Protein AF-A0A640KD74-F1 (afdb_monomer)

Solvent-accessible surface area (backbone atoms only — not comparable to full-atom values): 30042 Å² total; per-residue (Å²): 129,53,76,52,56,53,45,52,57,49,30,54,54,41,64,75,66,55,46,52,54,73,92,36,82,64,61,48,70,68,53,50,52,37,44,51,56,33,52,54,52,42,49,55,47,31,52,47,28,74,73,72,46,59,54,77,82,72,79,64,79,66,71,64,51,65,80,75,53,96,66,85,73,76,69,91,49,65,56,90,65,81,73,87,50,74,32,70,36,95,65,54,62,62,61,83,51,52,63,58,88,42,66,46,62,52,47,45,31,36,20,60,73,41,76,58,34,44,68,63,20,44,53,49,50,52,34,35,44,47,48,32,54,33,63,42,53,62,44,39,86,74,34,61,67,54,55,56,42,49,36,29,57,62,73,62,56,54,49,46,51,44,54,54,47,48,66,63,79,83,73,84,81,72,87,65,79,57,84,39,28,47,46,55,41,18,37,28,70,43,42,46,41,40,31,68,82,67,30,40,25,38,39,33,35,50,23,53,70,45,26,25,55,47,34,72,76,34,43,77,52,85,82,65,71,36,70,64,42,90,52,30,89,78,75,40,64,84,53,52,38,36,66,58,51,48,54,51,31,55,51,53,50,45,42,44,51,28,38,47,62,44,72,75,55,53,61,59,55,42,66,30,57,64,59,80,57,94,64,74,79,85,53,82,63,84,67,53,49,77,51,51,41,30,33,35,40,36,39,40,63,64,56,52,64,65,53,78,73,34,76,76,23,50,62,30,50,51,50,50,48,31,54,57,31,47,59,47,68,64,35,46,74,25,68,58,35,34,41,36,31,54,36,73,78,47,36,66,60,50,45,66,68,50,49,86,72,48,56,77,69,59,51,72,32,34,37,42,40,39,56,85,49,78,47,45,49,68,60,63,68,71,50,79,87,68,77,86,87,81,84,89,76,78,95,75,81,92,74,100,66,91,67,70,80,62,95,48,73,68,44,53,53,36,26,50,40,37,32,57,63,45,50,79,50,29,42,50,66,43,31,51,37,94,38,68,28,60,19,64,69,38,73,40,74,79,61,72,70,99,65,72,62,66,78,55,70,72,38,87,46,37,65,63,28,48,67,61,51,50,46,81,36,70,62,57,76,74,48,68,72,53,45,74,73,51,53,61,85,64,50,49,87,50,71,68,36,38,55,51,47,51,62,73,33,52,67,74,65,41,48,75,78,78,78,79,75,76,75,74,87,126

Organism: Leishmania tarentolae (NCBI:txid5689)

Radius of gyration: 24.47 Å; Cα contacts (8 Å, |Δi|>4): 679; chains: 1; bounding box: 68×81×71 Å

Secondary structure (DSSP, 8-state):
--HHHHHHHHHHHHHHH---BTTBSS--HHHHHHHHHHHHHHHHHHHHHHHH-PPPP---TTTTGGGT-------SSSS----SSGGGSS--SS-S-TT-S-HHHHHHHHHHHTTT-HHHHHHHHHHHHHHHHHHTTTTGGG-HHHHHHHT-S-HHHHHHHHHHHHH--S----------SHHHHHEEEEEEEEBTTS-EEEEEEE-HHHHHHHHHHS---TT---TTSTTHHHHS-TTTTHHHHHHHHHHHHHHHHHHHHHTT-THHHHHHTT---SS-TT-TTSS-S-S--EEEEEE-TT--HHHHH-GGGHHHHHHHHHHHHHHHHSSTT-EEEEEEES-HHHHHHHHHHHGGGS-HHHHHTEEEE-SS-EEEHHHHHH-TT---------------------SSHHHHHHHHHHHHHHHTTB-GGGSBGGGT-SB--EEPPSSSSSS--HHHHTSTTHHHHHHHHPPEEPPPSS-HHHHHHH--TT----HHHHHHHHHHHBTTTBPPPP--------

Foldseek 3Di:
DDLQVVQVVVLVVCLVPPQAAQPRNGQDPLNSVLLVLLVVVLVVLQVCCVPVNADADDFDPCLVVVVPDPDPPDDLALAPDQCPRLSNARGSPPQQDQLALGSSNQLSLLCVVVVSPSVSSSRLSSVLSQVCQQLVLLFLLVPVVLVQQQQDDPLVVLVVLLVVLLPDDDDPDDQDDFPGRLCCQAKNWFQQFAKLLRQTEIEIEGALVSLLVLCVVAPADHRLRGPSPPCNVPPPDPRHCSSLSNLSNRVSVSSQVLCLCPVPQVVLLCQLQVSPDPPDVPDSCSSPNVRQEYEYEYEHLNPDLCCVVDPSSPSSVSVVLNSVSCCDSSRRSRYQAYEYENCPPVVVVVCVVCVVSADPVHLQRYWYDFLVDTDRSVRVVVPVPDDDPDDDDDDDDDDPDPDLQDPDPVLVSSLVSRLVVRVVIHPLLSDECSSVGNQDKDWRDNRPDPDDDPVLVPDPCNVVSCVSNTDIDTDHLQDSVLCVVQPDRSHHDDPRSSVSSCVVCECSSRNDPDPPPPPDDD

Sequence (522 aa):
MSPLDACLEQYEKDLASQTHCCVLEHITEDNKAANRKVLEKLLCYQRDIDTKGTLPFESDPTDDQKKSKNNSAVPAYPENLTIRDPRQLKQVLPIPDIHKVSDCDLIYRFLIARRMDVNLATNDILHYIGFREKYNLDAILWDREVETLFNGLDGEELTQQVMEEMKKRSTPAAKVKITRPLLQAGWAAWNCGVDKCGHVVLYQRPNPRELAMLEKRWPYVEGQYDCRNPDFHSVTPPYSNLLPRVYLRELEKGRRISRLLNYNQQYIIRKGIHVETAANPTLTSTFMDNGGGVTCLVDVGSIKLSHLTSSKCKKALKLFRVLSLTGQSFYPENMNRMIIINGGFVFNMFFKLVRPWLDPQTQKKIILLSATNKATLQELSSDSSHLPRNHATSLSEESDDDKMPSSGEDSEKANYALLHALTEYIHEDFIPSWYGGRLPVVDSPLFYGDQPPKRLAEHTGYAAACERLRGRVVPQLLPDAFLLANAQERQGVCREEWDAFCAMAKGKLFREPASIQRSSPS

Structure (mmCIF, N/CA/C/O backbone):
data_AF-A0A640KD74-F1
#
_entry.id   AF-A0A640KD74-F1
#
loop_
_atom_site.group_PDB
_atom_site.id
_atom_site.type_symbol
_atom_site.label_atom_id
_atom_site.label_alt_id
_atom_site.label_comp_id
_atom_site.label_asym_id
_atom_site.label_entity_id
_atom_site.label_seq_id
_atom_site.pdbx_PDB_ins_code
_atom_site.Cartn_x
_atom_site.Cartn_y
_atom_site.Cartn_z
_atom_site.occupancy
_atom_site.B_iso_or_equiv
_atom_site.auth_seq_id
_atom_site.auth_comp_id
_atom_site.auth_asym_id
_atom_site.auth_atom_id
_atom_site.pdbx_PDB_model_num
ATOM 1 N N . MET A 1 1 ? -27.399 -11.581 11.110 1.00 73.06 1 MET A N 1
ATOM 2 C CA . MET A 1 1 ? -26.300 -10.986 11.895 1.00 73.06 1 MET A CA 1
ATOM 3 C C . MET A 1 1 ? -25.850 -9.731 11.166 1.00 73.06 1 MET A C 1
ATOM 5 O O . MET A 1 1 ? -25.726 -9.811 9.946 1.00 73.06 1 MET A O 1
ATOM 9 N N . SER A 1 2 ? -25.720 -8.581 11.835 1.00 89.50 2 SER A N 1
ATOM 10 C CA . SER A 1 2 ? -25.229 -7.366 11.162 1.00 89.50 2 SER A CA 1
ATOM 11 C C . SER A 1 2 ? -23.730 -7.497 10.824 1.00 89.50 2 SER A C 1
ATOM 13 O O . SER A 1 2 ? -23.052 -8.333 11.429 1.00 89.50 2 SER A O 1
ATOM 15 N N . PRO A 1 3 ? -23.178 -6.697 9.889 1.00 87.62 3 PRO A N 1
ATOM 16 C CA . PRO A 1 3 ? -21.736 -6.693 9.619 1.00 87.62 3 PRO A CA 1
ATOM 17 C C . PRO A 1 3 ? -20.885 -6.400 10.863 1.00 87.62 3 PRO A C 1
ATOM 19 O O . PRO A 1 3 ? -19.813 -6.979 11.026 1.00 87.62 3 PRO A O 1
ATOM 22 N N . LEU A 1 4 ? -21.378 -5.537 11.760 1.00 92.25 4 LEU A N 1
ATOM 23 C CA . LEU A 1 4 ? -20.707 -5.218 13.018 1.00 92.25 4 LEU A CA 1
ATOM 24 C C . LEU A 1 4 ? -20.731 -6.407 13.987 1.00 92.25 4 LEU A C 1
ATOM 26 O O . LEU A 1 4 ? -19.693 -6.745 14.547 1.00 92.25 4 LEU A O 1
ATOM 30 N N . ASP A 1 5 ? -21.872 -7.087 14.131 1.00 93.31 5 ASP A N 1
ATOM 31 C CA . ASP A 1 5 ? -21.976 -8.283 14.982 1.00 93.31 5 ASP A CA 1
ATOM 32 C C . ASP A 1 5 ? -21.035 -9.396 14.496 1.00 93.31 5 ASP A C 1
ATOM 34 O O . ASP A 1 5 ? -20.329 -10.007 15.294 1.00 93.31 5 ASP A O 1
ATOM 38 N N . ALA A 1 6 ? -20.976 -9.614 13.176 1.00 91.94 6 ALA A N 1
ATOM 39 C CA . ALA A 1 6 ? -20.074 -10.586 12.560 1.00 91.94 6 ALA A CA 1
ATOM 40 C C . ALA A 1 6 ? -18.602 -10.256 12.845 1.00 91.94 6 ALA A C 1
ATOM 42 O O . ALA A 1 6 ? -17.800 -11.136 13.157 1.00 91.94 6 ALA A O 1
ATOM 43 N N . CYS A 1 7 ? -18.254 -8.970 12.762 1.00 92.06 7 CYS A N 1
ATOM 44 C CA . CYS A 1 7 ? -16.917 -8.483 13.067 1.00 92.06 7 CYS A CA 1
ATOM 45 C C . CYS A 1 7 ? -16.548 -8.696 14.539 1.00 92.06 7 CYS A C 1
ATOM 47 O O . CYS A 1 7 ? -15.423 -9.094 14.830 1.00 92.06 7 CYS A O 1
ATOM 49 N N . LEU A 1 8 ? -17.480 -8.458 15.464 1.00 95.75 8 LEU A N 1
ATOM 50 C CA . LEU A 1 8 ? -17.255 -8.665 16.894 1.00 95.75 8 LEU A CA 1
ATOM 51 C C . LEU A 1 8 ? -17.101 -10.143 17.249 1.00 95.75 8 LEU A C 1
ATOM 53 O O . LEU A 1 8 ? -16.219 -10.495 18.030 1.00 95.75 8 LEU A O 1
ATOM 57 N N . GLU A 1 9 ? -17.900 -11.015 16.636 1.00 93.88 9 GLU A N 1
ATOM 58 C CA . GLU A 1 9 ? -17.752 -12.459 16.812 1.00 93.88 9 GLU A CA 1
ATOM 59 C C . GLU A 1 9 ? -16.377 -12.943 16.320 1.00 93.88 9 GLU A C 1
ATOM 61 O O . GLU A 1 9 ? -15.713 -13.724 17.005 1.00 93.88 9 GLU A O 1
ATOM 66 N N . GLN A 1 10 ? -15.919 -12.458 15.159 1.00 89.00 10 GLN A N 1
ATOM 67 C CA . GLN A 1 10 ? -14.586 -12.779 14.643 1.00 89.00 10 GLN A CA 1
ATOM 68 C C . GLN A 1 10 ? -13.477 -12.216 15.539 1.00 89.00 10 GLN A C 1
ATOM 70 O O . GLN A 1 10 ? -12.513 -12.920 15.832 1.00 89.00 10 GLN A O 1
ATOM 75 N N . TYR A 1 11 ? -13.625 -10.978 16.010 1.00 94.56 11 TYR A N 1
ATOM 76 C CA . TYR A 1 11 ? -12.660 -10.346 16.902 1.00 94.56 11 TYR A CA 1
ATOM 77 C C . TYR A 1 11 ? -12.440 -11.168 18.178 1.00 94.56 11 TYR A C 1
ATOM 79 O O . TYR A 1 11 ? -11.295 -11.389 18.562 1.00 94.56 11 TYR A O 1
ATOM 87 N N . GLU A 1 12 ? -13.503 -11.647 18.832 1.00 94.94 12 GLU A N 1
ATOM 88 C CA . GLU A 1 12 ? -13.363 -12.437 20.066 1.00 94.94 12 GLU A CA 1
ATOM 89 C C . GLU A 1 12 ? -12.674 -13.787 19.809 1.00 94.94 12 GLU A C 1
ATOM 91 O O . GLU A 1 12 ? -11.842 -14.221 20.609 1.00 94.94 12 GLU A O 1
ATOM 96 N N . LYS A 1 13 ? -12.960 -14.430 18.666 1.00 89.38 13 LYS A N 1
ATOM 97 C CA . LYS A 1 13 ? -12.256 -15.651 18.233 1.00 89.38 13 LYS A CA 1
ATOM 98 C C . LYS A 1 13 ? -10.765 -15.389 18.019 1.00 89.38 13 LYS A C 1
ATOM 100 O O . LYS A 1 13 ? -9.930 -16.172 18.481 1.00 89.38 13 LYS A O 1
ATOM 105 N N . ASP A 1 14 ? -10.429 -14.292 17.349 1.00 88.25 14 ASP A N 1
ATOM 106 C CA . ASP A 1 14 ? -9.043 -13.917 17.076 1.00 88.25 14 ASP A CA 1
ATOM 107 C C . ASP A 1 14 ? -8.307 -13.544 18.361 1.00 88.25 14 ASP A C 1
ATOM 109 O O . ASP A 1 14 ? -7.233 -14.074 18.615 1.00 88.25 14 ASP A O 1
ATOM 113 N N . LEU A 1 15 ? -8.896 -12.729 19.237 1.00 90.88 15 LEU A N 1
ATOM 114 C CA . LEU A 1 15 ? -8.275 -12.338 20.506 1.00 90.88 15 LEU A CA 1
ATOM 115 C C . LEU A 1 15 ? -7.968 -13.555 21.402 1.00 90.88 15 LEU A C 1
ATOM 117 O O . LEU A 1 15 ? -6.965 -13.567 22.121 1.00 90.88 15 LEU A O 1
ATOM 121 N N . ALA A 1 16 ? -8.819 -14.585 21.362 1.00 87.88 16 ALA A N 1
ATOM 122 C CA . ALA A 1 16 ? -8.628 -15.818 22.122 1.00 87.88 16 ALA A CA 1
ATOM 123 C C . ALA A 1 16 ? -7.537 -16.734 21.537 1.00 87.88 16 ALA A C 1
ATOM 125 O O . ALA A 1 16 ? -6.842 -17.413 22.295 1.00 87.88 16 ALA A O 1
ATOM 126 N N . SER A 1 17 ? -7.390 -16.771 20.209 1.00 83.56 17 SER A N 1
ATOM 127 C CA . SER A 1 17 ? -6.528 -17.733 19.502 1.00 83.56 17 SER A CA 1
ATOM 128 C C . SER A 1 17 ? -5.205 -17.151 18.994 1.00 83.56 17 SER A C 1
ATOM 130 O O . SER A 1 17 ? -4.239 -17.895 18.801 1.00 83.56 17 SER A O 1
ATOM 132 N N . GLN A 1 18 ? -5.125 -15.835 18.800 1.00 82.75 18 GLN A N 1
ATOM 133 C CA . GLN A 1 18 ? -3.940 -15.150 18.310 1.00 82.75 18 GLN A CA 1
ATOM 134 C C . GLN A 1 18 ? -2.867 -15.138 19.401 1.00 82.75 18 GLN A C 1
ATOM 136 O O . GLN A 1 18 ? -3.004 -14.521 20.456 1.00 82.75 18 GLN A O 1
ATOM 141 N N . THR A 1 19 ? -1.773 -15.847 19.136 1.00 80.38 19 THR A N 1
ATOM 142 C CA . THR A 1 19 ? -0.642 -15.993 20.066 1.00 80.38 19 THR A CA 1
ATOM 143 C C . THR A 1 19 ? 0.564 -15.144 19.670 1.00 80.38 19 THR A C 1
ATOM 145 O O . THR A 1 19 ? 1.439 -14.924 20.503 1.00 80.38 19 THR A O 1
ATOM 148 N N . HIS A 1 20 ? 0.593 -14.656 18.425 1.00 79.62 20 HIS A N 1
ATOM 149 C CA . HIS A 1 20 ? 1.689 -13.894 17.827 1.00 79.62 20 HIS A CA 1
ATOM 150 C C . HIS A 1 20 ? 1.128 -12.744 16.967 1.00 79.62 20 HIS A C 1
ATOM 152 O O . HIS A 1 20 ? 0.016 -12.836 16.435 1.00 79.62 20 HIS A O 1
ATOM 158 N N . CYS A 1 21 ? 1.883 -11.654 16.826 1.00 78.25 21 CYS A N 1
ATOM 159 C CA . CYS A 1 21 ? 1.568 -10.563 15.896 1.00 78.25 21 CYS A CA 1
ATOM 160 C C . CYS A 1 21 ? 2.832 -9.771 15.548 1.00 78.25 21 CYS A C 1
ATOM 162 O O . CYS A 1 21 ? 3.396 -9.104 16.417 1.00 78.25 21 CYS A O 1
ATOM 164 N N . CYS A 1 22 ? 3.235 -9.767 14.276 1.00 74.31 22 CYS A N 1
ATOM 165 C CA . CYS A 1 22 ? 4.441 -9.075 13.811 1.00 74.31 22 CYS A CA 1
ATOM 166 C C . CYS A 1 22 ? 5.660 -9.450 14.681 1.00 74.31 22 CYS A C 1
ATOM 168 O O . CYS A 1 22 ? 5.974 -10.620 14.842 1.00 74.31 22 CYS A O 1
ATOM 170 N N . VAL A 1 23 ? 6.319 -8.469 15.310 1.00 71.19 23 VAL A N 1
ATOM 171 C CA . VAL A 1 23 ? 7.478 -8.697 16.193 1.00 71.19 23 VAL A CA 1
ATOM 172 C C . VAL A 1 23 ? 7.132 -9.308 17.561 1.00 71.19 23 VAL A C 1
ATOM 174 O O . VAL A 1 23 ? 8.040 -9.600 18.337 1.00 71.19 23 VAL A O 1
ATOM 177 N N . LEU A 1 24 ? 5.850 -9.462 17.907 1.00 74.75 24 LEU A N 1
ATOM 178 C CA . LEU A 1 24 ? 5.441 -10.116 19.150 1.00 74.75 24 LEU A CA 1
ATOM 179 C C . LEU A 1 24 ? 5.373 -11.629 18.951 1.00 74.75 24 LEU A C 1
ATOM 181 O O . LEU A 1 24 ? 4.367 -12.154 18.474 1.00 74.75 24 LEU A O 1
ATOM 185 N N . GLU A 1 25 ? 6.423 -12.318 19.396 1.00 74.88 25 GLU A N 1
ATOM 186 C CA . GLU A 1 25 ? 6.481 -13.785 19.444 1.00 74.88 25 GLU A CA 1
ATOM 187 C C . GLU A 1 25 ? 5.560 -14.387 20.519 1.00 74.88 25 GLU A C 1
ATOM 189 O O . GLU A 1 25 ? 5.250 -15.570 20.492 1.00 74.88 25 GLU A O 1
ATOM 194 N N . HIS A 1 26 ? 5.114 -13.590 21.491 1.00 84.31 26 HIS A N 1
ATOM 195 C CA . HIS A 1 26 ? 4.152 -14.036 22.490 1.00 84.31 26 HIS A CA 1
ATOM 196 C C . HIS A 1 26 ? 3.223 -12.894 22.902 1.00 84.31 26 HIS A C 1
ATOM 198 O O . HIS A 1 26 ? 3.658 -11.864 23.425 1.00 84.31 26 HIS A O 1
ATOM 204 N N . ILE A 1 27 ? 1.925 -13.075 22.673 1.00 86.81 27 ILE A N 1
ATOM 205 C CA . ILE A 1 27 ? 0.883 -12.156 23.129 1.00 86.81 27 ILE A CA 1
ATOM 206 C C . ILE A 1 27 ? 0.523 -12.495 24.578 1.00 86.81 27 ILE A C 1
ATOM 208 O O . ILE A 1 27 ? -0.097 -13.518 24.856 1.00 86.81 27 ILE A O 1
ATOM 212 N N . THR A 1 28 ? 0.899 -11.606 25.498 1.00 93.81 28 THR A N 1
ATOM 213 C CA . THR A 1 28 ? 0.554 -11.701 26.921 1.00 93.81 28 THR A CA 1
ATOM 214 C C . THR A 1 28 ? -0.903 -11.306 27.179 1.00 93.81 28 THR A C 1
ATOM 216 O O . THR A 1 28 ? -1.554 -10.666 26.349 1.00 93.81 28 THR A O 1
ATOM 219 N N . GLU A 1 29 ? -1.413 -11.619 28.370 1.00 95.19 29 GLU A N 1
ATOM 220 C CA . GLU A 1 29 ? -2.743 -11.162 28.796 1.00 95.19 29 GLU A CA 1
ATOM 221 C C . GLU A 1 29 ? -2.840 -9.629 28.878 1.00 95.19 29 GLU A C 1
ATOM 223 O O . GLU A 1 29 ? -3.868 -9.061 28.513 1.00 95.19 29 GLU A O 1
ATOM 228 N N . ASP A 1 30 ? -1.751 -8.937 29.234 1.00 96.50 30 ASP A N 1
ATOM 229 C CA . ASP A 1 30 ? -1.696 -7.469 29.196 1.00 96.50 30 ASP A CA 1
ATOM 230 C C . ASP A 1 30 ? -1.858 -6.928 27.768 1.00 96.50 30 ASP A C 1
ATOM 232 O O . ASP A 1 30 ? -2.589 -5.958 27.547 1.00 96.50 30 ASP A O 1
ATOM 236 N N . ASN A 1 31 ? -1.242 -7.584 26.777 1.00 95.50 31 ASN A N 1
ATOM 237 C CA . ASN A 1 31 ? -1.402 -7.218 25.369 1.00 95.50 31 ASN A CA 1
ATOM 238 C C . ASN A 1 31 ? -2.857 -7.418 24.914 1.00 95.50 31 ASN A C 1
ATOM 240 O O . ASN A 1 31 ? -3.413 -6.556 24.230 1.00 95.50 31 ASN A O 1
ATOM 244 N N . LYS A 1 32 ? -3.504 -8.527 25.304 1.00 96.25 32 LYS A N 1
ATOM 245 C CA . LYS A 1 32 ? -4.937 -8.765 25.032 1.00 96.25 32 LYS A CA 1
ATOM 246 C C . LYS A 1 32 ? -5.826 -7.718 25.693 1.00 96.25 32 LYS A C 1
ATOM 248 O O . LYS A 1 32 ? -6.741 -7.203 25.051 1.00 96.25 32 LYS A O 1
ATOM 253 N N . ALA A 1 33 ? -5.540 -7.358 26.942 1.00 97.75 33 ALA A N 1
ATOM 254 C CA . ALA A 1 33 ? -6.271 -6.319 27.656 1.00 97.75 33 ALA A CA 1
ATOM 255 C C . ALA A 1 33 ? -6.117 -4.946 26.978 1.00 97.75 33 ALA A C 1
ATOM 257 O O . ALA A 1 33 ? -7.095 -4.204 26.870 1.00 97.75 33 ALA A O 1
ATOM 258 N N . ALA A 1 34 ? -4.921 -4.608 26.485 1.00 98.19 34 ALA A N 1
ATOM 259 C CA . ALA A 1 34 ? -4.692 -3.387 25.715 1.00 98.19 34 ALA A CA 1
ATOM 260 C C . ALA A 1 34 ? -5.482 -3.382 24.395 1.00 98.19 34 ALA A C 1
ATOM 262 O O . ALA A 1 34 ? -6.135 -2.384 24.090 1.00 98.19 34 ALA A O 1
ATOM 263 N N . ASN A 1 35 ? -5.488 -4.497 23.655 1.00 97.81 35 ASN A N 1
ATOM 264 C CA . ASN A 1 35 ? -6.265 -4.650 22.418 1.00 97.81 35 ASN A CA 1
ATOM 265 C C . ASN A 1 35 ? -7.769 -4.463 22.672 1.00 97.81 35 ASN A C 1
ATOM 267 O O . ASN A 1 35 ? -8.397 -3.591 22.069 1.00 97.81 35 ASN A O 1
ATOM 271 N N . ARG A 1 36 ? -8.311 -5.159 23.680 1.00 98.38 36 ARG A N 1
ATOM 272 C CA . ARG A 1 36 ? -9.716 -5.027 24.092 1.00 98.38 36 ARG A CA 1
ATOM 273 C C . ARG A 1 36 ? -10.090 -3.587 24.447 1.00 98.38 36 ARG A C 1
ATOM 275 O O . ARG A 1 36 ? -11.115 -3.103 23.980 1.00 98.38 36 ARG A O 1
ATOM 282 N N . LYS A 1 37 ? -9.236 -2.866 25.183 1.00 98.62 37 LYS A N 1
ATOM 283 C CA . LYS A 1 37 ? -9.465 -1.446 25.512 1.00 98.62 37 LYS A CA 1
ATOM 284 C C . LYS A 1 37 ? -9.512 -0.540 24.279 1.00 98.62 37 LYS A C 1
ATOM 286 O O . LYS A 1 37 ? -10.261 0.436 24.278 1.00 98.62 37 LYS A O 1
ATOM 291 N N . VAL A 1 38 ? -8.713 -0.823 23.246 1.00 98.56 38 VAL A N 1
ATOM 292 C CA . VAL A 1 38 ? -8.798 -0.094 21.969 1.00 98.56 38 VAL A CA 1
ATOM 293 C C . VAL A 1 38 ? -10.131 -0.398 21.289 1.00 98.56 38 VAL A C 1
ATOM 295 O O . VAL A 1 38 ? -10.846 0.542 20.946 1.00 98.56 38 VAL A O 1
ATOM 298 N N . LEU A 1 39 ? -10.517 -1.674 21.157 1.00 98.50 39 LEU A N 1
ATOM 299 C CA . LEU A 1 39 ? -11.803 -2.041 20.553 1.00 98.50 39 LEU A CA 1
ATOM 300 C C . LEU A 1 39 ? -12.985 -1.377 21.275 1.00 98.50 39 LEU A C 1
ATOM 302 O O . LEU A 1 39 ? -13.863 -0.821 20.621 1.00 98.50 39 LEU A O 1
ATOM 306 N N . GLU A 1 40 ? -13.006 -1.390 22.609 1.00 98.31 40 GLU A N 1
ATOM 307 C CA . GLU A 1 40 ? -14.058 -0.755 23.414 1.00 98.31 40 GLU A CA 1
ATOM 308 C C . GLU A 1 40 ? -14.197 0.743 23.103 1.00 98.31 40 GLU A C 1
ATOM 310 O O . GLU A 1 40 ? -15.313 1.242 22.942 1.00 98.31 40 GLU A O 1
ATOM 315 N N . LYS A 1 41 ? -13.076 1.462 22.953 1.00 98.31 41 LYS A N 1
ATOM 316 C CA . LYS A 1 41 ? -13.082 2.875 22.539 1.00 98.31 41 LYS A CA 1
ATOM 317 C C . LYS A 1 41 ? -13.662 3.044 21.134 1.00 98.31 41 LYS A C 1
ATOM 319 O O . LYS A 1 41 ? -14.531 3.891 20.940 1.00 98.31 41 LYS A O 1
ATOM 324 N N . LEU A 1 42 ? -13.221 2.225 20.179 1.00 98.25 42 LEU A N 1
ATOM 325 C CA . LEU A 1 42 ? -13.712 2.262 18.798 1.00 98.25 42 LEU A CA 1
ATOM 326 C C . LEU A 1 42 ? -15.213 1.932 18.712 1.00 98.25 42 LEU A C 1
ATOM 328 O O . LEU A 1 42 ? -15.935 2.571 17.950 1.00 98.25 42 LEU A O 1
ATOM 332 N N . LEU A 1 43 ? -15.710 1.007 19.538 1.00 97.81 43 LEU A N 1
ATOM 333 C CA . LEU A 1 43 ? -17.134 0.677 19.643 1.00 97.81 43 LEU A CA 1
ATOM 334 C C . LEU A 1 43 ? -17.967 1.836 20.171 1.00 97.81 43 LEU A C 1
ATOM 336 O O . LEU A 1 43 ? -19.052 2.095 19.651 1.00 97.81 43 LEU A O 1
ATOM 340 N N . CYS A 1 44 ? -17.473 2.545 21.186 1.00 97.19 44 CYS A N 1
ATOM 341 C CA . CYS A 1 44 ? -18.128 3.758 21.667 1.00 97.19 44 CYS A CA 1
ATOM 342 C C . CYS A 1 44 ? -18.246 4.802 20.550 1.00 97.19 44 CYS A C 1
ATOM 344 O O . CYS A 1 44 ? -19.310 5.395 20.395 1.00 97.19 44 CYS A O 1
ATOM 346 N N . TYR A 1 45 ? -17.199 4.982 19.741 1.00 97.31 45 TYR A N 1
ATOM 347 C CA . TYR A 1 45 ? -17.227 5.903 18.603 1.00 97.31 45 TYR A CA 1
ATOM 348 C C . TYR A 1 45 ? -18.178 5.451 17.492 1.00 97.31 45 TYR A C 1
ATOM 350 O O . TYR A 1 45 ? -18.951 6.268 17.001 1.00 97.31 45 TYR A O 1
ATOM 358 N N . GLN A 1 46 ? -18.191 4.161 17.141 1.00 97.06 46 GLN A N 1
ATOM 359 C CA . GLN A 1 46 ? -19.127 3.634 16.144 1.00 97.06 46 GLN A CA 1
ATOM 360 C C . GLN A 1 46 ? -20.583 3.819 16.588 1.00 97.06 46 GLN A C 1
ATOM 362 O O . GLN A 1 46 ? -21.400 4.305 15.815 1.00 97.06 46 GLN A O 1
ATOM 367 N N . ARG A 1 47 ? -20.902 3.527 17.856 1.00 95.81 47 ARG A N 1
ATOM 368 C CA . ARG A 1 47 ? -22.245 3.765 18.412 1.00 95.81 47 ARG A CA 1
ATOM 369 C C . ARG A 1 47 ? -22.637 5.238 18.363 1.00 95.81 47 ARG A C 1
ATOM 371 O O . ARG A 1 47 ? -23.800 5.558 18.130 1.00 95.81 47 ARG A O 1
ATOM 378 N N . ASP A 1 48 ? -21.687 6.137 18.601 1.00 95.44 48 ASP A N 1
ATOM 379 C CA . ASP A 1 48 ? -21.939 7.574 18.513 1.00 95.44 48 ASP A CA 1
ATOM 380 C C . ASP A 1 48 ? -22.268 8.000 17.073 1.00 95.44 48 ASP A C 1
ATOM 382 O O . ASP A 1 48 ? -23.222 8.747 16.859 1.00 95.44 48 ASP A O 1
ATOM 386 N N . ILE A 1 49 ? -21.551 7.455 16.083 1.00 95.94 49 ILE A N 1
ATOM 387 C CA . ILE A 1 49 ? -21.841 7.647 14.653 1.00 95.94 49 ILE A CA 1
ATOM 388 C C . ILE A 1 49 ? -23.223 7.089 14.296 1.00 95.94 49 ILE A C 1
ATOM 390 O O . ILE A 1 49 ? -24.018 7.799 13.686 1.00 95.94 49 ILE A O 1
ATOM 394 N N . ASP A 1 50 ? -23.543 5.864 14.713 1.00 94.25 50 ASP A N 1
ATOM 395 C CA . ASP A 1 50 ? -24.822 5.215 14.395 1.00 94.25 50 ASP A CA 1
ATOM 396 C C . ASP A 1 50 ? -26.019 5.977 14.984 1.00 94.25 50 ASP A C 1
ATOM 398 O O . ASP A 1 50 ? -27.088 6.044 14.379 1.00 94.25 50 ASP A O 1
ATOM 402 N N . THR A 1 51 ? -25.851 6.558 16.177 1.00 95.56 51 THR A N 1
ATOM 403 C CA . THR A 1 51 ? -26.938 7.234 16.905 1.00 95.56 51 THR A CA 1
ATOM 404 C C . THR A 1 51 ? -27.090 8.705 16.542 1.00 95.56 51 THR A C 1
ATOM 406 O O . THR A 1 51 ? -28.215 9.199 16.469 1.00 95.56 51 THR A O 1
ATOM 409 N N . LYS A 1 52 ? -25.983 9.427 16.336 1.00 95.81 52 LYS A N 1
ATOM 410 C CA . LYS A 1 52 ? -25.988 10.880 16.095 1.00 95.81 52 LYS A CA 1
ATOM 411 C C . LYS A 1 52 ? -25.697 11.259 14.643 1.00 95.81 52 LYS A C 1
ATOM 413 O O . LYS A 1 52 ? -25.833 12.432 14.295 1.00 95.81 52 LYS A O 1
ATOM 418 N N . GLY A 1 53 ? -25.282 10.310 13.808 1.00 94.31 53 GLY A N 1
ATOM 419 C CA . GLY A 1 53 ? -24.839 10.548 12.437 1.00 94.31 53 GLY A CA 1
ATOM 420 C C . GLY A 1 53 ? -23.454 11.194 12.349 1.00 94.31 53 GLY A C 1
ATOM 421 O O . GLY A 1 53 ? -22.902 11.697 13.335 1.00 94.31 53 GLY A O 1
ATOM 422 N N . THR A 1 54 ? -22.904 11.211 11.139 1.00 93.19 54 THR A N 1
ATOM 423 C CA . THR A 1 54 ? -21.616 11.841 10.827 1.00 93.19 54 THR A CA 1
ATOM 424 C C . THR A 1 54 ? -21.722 13.365 10.835 1.00 93.19 54 THR A C 1
ATOM 426 O O . THR A 1 54 ? -22.775 13.930 10.530 1.00 93.19 54 THR A O 1
ATOM 429 N N . LEU A 1 55 ? -20.625 14.045 11.150 1.00 92.00 55 LEU A N 1
ATOM 430 C CA . LEU A 1 55 ? -20.523 15.492 10.984 1.00 92.00 55 LEU A CA 1
ATOM 431 C C . LEU A 1 55 ? -20.370 15.850 9.495 1.00 92.00 55 LEU A C 1
ATOM 433 O O . LEU A 1 55 ? -19.841 15.045 8.723 1.00 92.00 55 LEU A O 1
ATOM 437 N N . PRO A 1 56 ? -20.817 17.047 9.072 1.00 89.75 56 PRO A N 1
ATOM 438 C CA . PRO A 1 56 ? -20.473 17.582 7.761 1.00 89.75 56 PRO A CA 1
ATOM 439 C C . PRO A 1 56 ? -18.955 17.633 7.559 1.00 89.75 56 PRO A C 1
ATOM 441 O O . PRO A 1 56 ? -18.192 17.760 8.516 1.00 89.75 56 PRO A O 1
ATOM 444 N N . PHE A 1 57 ? -18.521 17.558 6.301 1.00 87.44 57 PHE A N 1
ATOM 445 C CA . PHE A 1 57 ? -17.114 17.743 5.970 1.00 87.44 57 PHE A CA 1
ATOM 446 C C . PHE A 1 57 ? -16.648 19.146 6.387 1.00 87.44 57 PHE A C 1
ATOM 448 O O . PHE A 1 57 ? -17.246 20.147 5.993 1.00 87.44 57 PHE A O 1
ATOM 455 N N . GLU A 1 58 ? -15.549 19.203 7.136 1.00 81.56 58 GLU A N 1
ATOM 456 C CA . GLU A 1 58 ? -14.845 20.433 7.487 1.00 81.56 58 GLU A CA 1
ATOM 457 C C . GLU A 1 58 ? -13.376 20.302 7.073 1.00 81.56 58 GLU A C 1
ATOM 459 O O . GLU A 1 58 ? -12.736 19.278 7.328 1.00 81.56 58 GLU A O 1
ATOM 464 N N . SER A 1 59 ? -12.830 21.343 6.440 1.00 74.38 59 SER A N 1
ATOM 465 C CA . SER A 1 59 ? -11.402 21.411 6.114 1.00 74.38 59 SER A CA 1
ATOM 466 C C . SER A 1 59 ? -10.552 21.407 7.388 1.00 74.38 59 SER A C 1
ATOM 468 O O . SER A 1 59 ? -10.923 22.061 8.365 1.00 74.38 59 SER A O 1
ATOM 470 N N . ASP A 1 60 ? -9.392 20.738 7.379 1.00 68.19 60 ASP A N 1
ATOM 471 C CA . ASP A 1 60 ? -8.512 20.689 8.553 1.00 68.19 60 ASP A CA 1
ATOM 472 C C . ASP A 1 60 ? -8.055 22.122 8.927 1.00 68.19 60 ASP A C 1
ATOM 474 O O . ASP A 1 60 ? -7.345 22.774 8.157 1.00 68.19 60 ASP A O 1
ATOM 478 N N . PRO A 1 61 ? -8.416 22.642 10.117 1.00 57.00 61 PRO A N 1
ATOM 479 C CA . PRO A 1 61 ? -8.127 24.025 10.518 1.00 57.00 61 PRO A CA 1
ATOM 480 C C . PRO A 1 61 ? -6.626 24.304 10.706 1.00 57.00 61 PRO A C 1
ATOM 482 O O . PRO A 1 61 ? -6.210 25.451 10.889 1.00 57.00 61 PRO A O 1
ATOM 485 N N . THR A 1 62 ? -5.790 23.265 10.704 1.00 56.50 62 THR A N 1
ATOM 486 C CA . THR A 1 62 ? -4.329 23.375 10.799 1.00 56.50 62 THR A CA 1
ATOM 487 C C . THR A 1 62 ? -3.662 23.577 9.434 1.00 56.50 62 THR A C 1
ATOM 489 O O . THR A 1 62 ? -2.489 23.965 9.389 1.00 56.50 62 THR A O 1
ATOM 492 N N . ASP A 1 63 ? -4.393 23.388 8.330 1.00 53.84 63 ASP A N 1
ATOM 493 C CA . ASP A 1 63 ? -3.904 23.670 6.974 1.00 53.84 63 ASP A CA 1
ATOM 494 C C . ASP A 1 63 ? -3.690 25.174 6.741 1.00 53.84 63 ASP A C 1
ATOM 496 O O . ASP A 1 63 ? -2.746 25.572 6.051 1.00 53.84 63 ASP A O 1
ATOM 500 N N . ASP A 1 64 ? -4.448 26.029 7.433 1.00 47.66 64 ASP A N 1
ATOM 501 C CA . ASP A 1 64 ? -4.259 27.483 7.400 1.00 47.66 64 ASP A CA 1
ATOM 502 C C . ASP A 1 64 ? -3.088 27.968 8.275 1.00 47.66 64 ASP A C 1
ATOM 504 O O . ASP A 1 64 ? -2.431 28.967 7.961 1.00 47.66 64 ASP A O 1
ATOM 508 N N . GLN A 1 65 ? -2.750 27.248 9.352 1.00 48.50 65 GLN A N 1
ATOM 509 C CA . GLN A 1 65 ? -1.758 27.696 10.343 1.00 48.50 65 GLN A CA 1
ATOM 510 C C . GLN A 1 65 ? -0.303 27.638 9.838 1.00 48.50 65 GLN A C 1
ATOM 512 O O . GLN A 1 65 ? 0.549 28.398 10.315 1.00 48.50 65 GLN A O 1
ATOM 517 N N . LYS A 1 66 ? 0.002 26.814 8.824 1.00 48.50 66 LYS A N 1
ATOM 518 C CA . LYS A 1 66 ? 1.337 26.771 8.188 1.00 48.50 66 LYS A CA 1
ATOM 519 C C . LYS A 1 66 ? 1.661 28.022 7.362 1.00 48.50 66 LYS A C 1
ATOM 521 O O . LYS A 1 66 ? 2.839 28.275 7.116 1.00 48.50 66 LYS A O 1
ATOM 526 N N . LYS A 1 67 ? 0.675 28.854 6.996 1.00 46.38 67 LYS A N 1
ATOM 527 C CA . LYS A 1 67 ? 0.945 30.157 6.355 1.00 46.38 67 LYS A CA 1
ATOM 528 C C . LYS A 1 67 ? 1.566 31.180 7.322 1.00 46.38 67 LYS A C 1
ATOM 530 O O . LYS A 1 67 ? 2.116 32.173 6.859 1.00 46.38 67 LYS A O 1
ATOM 535 N N . SER A 1 68 ? 1.509 30.949 8.642 1.00 42.88 68 SER A N 1
ATOM 536 C CA . SER A 1 68 ? 1.847 31.956 9.663 1.00 42.88 68 SER A CA 1
ATOM 537 C C . SER A 1 68 ? 3.126 31.690 10.476 1.00 42.88 68 SER A C 1
ATOM 539 O O . SER A 1 68 ? 3.697 32.653 10.990 1.00 42.88 68 SER A O 1
ATOM 541 N N . LYS A 1 69 ? 3.620 30.449 10.621 1.00 39.06 69 LYS A N 1
ATOM 542 C CA . LYS A 1 69 ? 4.766 30.167 11.516 1.00 39.06 69 LYS A CA 1
ATOM 543 C C . LYS A 1 69 ? 5.842 29.275 10.894 1.00 39.06 69 LYS A C 1
ATOM 545 O O . LYS A 1 69 ? 5.605 28.115 10.578 1.00 39.06 69 LYS A O 1
ATOM 550 N N . ASN A 1 70 ? 7.066 29.809 10.859 1.00 39.88 70 ASN A N 1
ATOM 551 C CA . ASN A 1 70 ? 8.344 29.136 10.579 1.00 39.88 70 ASN A CA 1
ATOM 552 C C . ASN A 1 70 ? 8.755 28.160 11.713 1.00 39.88 70 ASN A C 1
ATOM 554 O O . ASN A 1 70 ? 9.903 28.154 12.153 1.00 39.88 70 ASN A O 1
ATOM 558 N N . ASN A 1 71 ? 7.830 27.349 12.236 1.00 35.78 71 ASN A N 1
ATOM 559 C CA . ASN A 1 71 ? 8.170 26.364 13.263 1.00 35.78 71 ASN A CA 1
ATOM 560 C C . ASN A 1 71 ? 8.690 25.075 12.617 1.00 35.78 71 ASN A C 1
ATOM 562 O O . ASN A 1 71 ? 7.989 24.389 11.880 1.00 35.78 71 ASN A O 1
ATOM 566 N N . SER A 1 72 ? 9.940 24.750 12.936 1.00 37.50 72 SER A N 1
ATOM 567 C CA . SER A 1 72 ? 10.741 23.618 12.459 1.00 37.50 72 SER A CA 1
ATOM 568 C C . SER A 1 72 ? 10.343 22.252 13.036 1.00 37.50 72 SER A C 1
ATOM 570 O O . SER A 1 72 ? 11.071 21.275 12.852 1.00 37.50 72 SER A O 1
ATOM 572 N N . ALA A 1 73 ? 9.191 22.142 13.702 1.00 40.72 73 ALA A N 1
ATOM 573 C CA . ALA A 1 73 ? 8.659 20.856 14.132 1.00 40.72 73 ALA A CA 1
ATOM 574 C C . ALA A 1 73 ? 8.051 20.140 12.919 1.00 40.72 73 ALA A C 1
ATOM 576 O O . ALA A 1 73 ? 6.908 20.361 12.525 1.00 40.72 73 ALA A O 1
ATOM 577 N N . VAL A 1 74 ? 8.885 19.319 12.288 1.00 38.97 74 VAL A N 1
ATOM 578 C CA . VAL A 1 74 ? 8.521 18.364 11.243 1.00 38.97 74 VAL A CA 1
ATOM 579 C C . VAL A 1 74 ? 7.264 17.589 11.677 1.00 38.97 74 VAL A C 1
ATOM 581 O O . VAL A 1 74 ? 7.310 16.939 12.719 1.00 38.97 74 VAL A O 1
ATOM 584 N N . PRO A 1 75 ? 6.153 17.629 10.914 1.00 41.78 75 PRO A N 1
ATOM 585 C CA . PRO A 1 75 ? 4.975 16.845 11.262 1.00 41.78 75 PRO A CA 1
ATOM 586 C C . PRO A 1 75 ? 5.300 15.345 11.191 1.00 41.78 75 PRO A C 1
ATOM 588 O O . PRO A 1 75 ? 6.021 14.903 10.292 1.00 41.78 75 PRO A O 1
ATOM 591 N N . ALA A 1 76 ? 4.771 14.581 12.153 1.00 51.75 76 ALA A N 1
ATOM 592 C CA . ALA A 1 76 ? 4.912 13.123 12.238 1.00 51.75 76 ALA A CA 1
ATOM 593 C C . ALA A 1 76 ? 4.152 12.379 11.118 1.00 51.75 76 ALA A C 1
ATOM 595 O O . ALA A 1 76 ? 4.471 11.233 10.804 1.00 51.75 76 ALA A O 1
ATOM 596 N N . TYR A 1 77 ? 3.183 13.054 10.490 1.00 53.84 77 TYR A N 1
ATOM 597 C CA . TYR A 1 77 ? 2.403 12.569 9.356 1.00 53.84 77 TYR A CA 1
ATOM 598 C C . TYR A 1 77 ? 2.641 13.469 8.130 1.00 53.84 77 TYR A C 1
ATOM 600 O O . TYR A 1 77 ? 2.824 14.679 8.279 1.00 53.84 77 TYR A O 1
ATOM 608 N N . PRO A 1 78 ? 2.688 12.901 6.913 1.00 51.50 78 PRO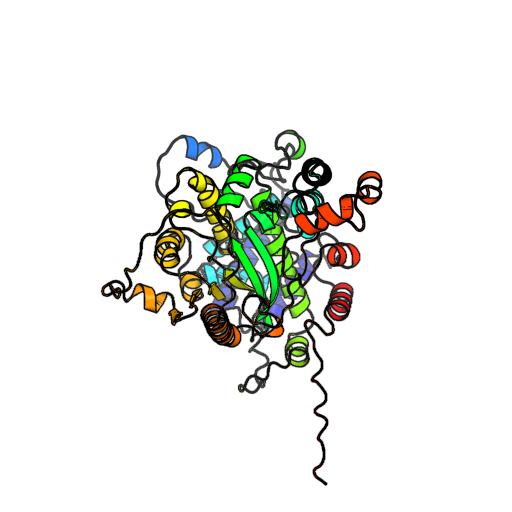 A N 1
ATOM 609 C CA . PRO A 1 78 ? 2.977 13.652 5.687 1.00 51.50 78 PRO A CA 1
ATOM 610 C C . PRO A 1 78 ? 1.834 14.567 5.241 1.00 51.50 78 PRO A C 1
ATOM 612 O O . PRO A 1 78 ? 2.053 15.478 4.440 1.00 51.50 78 PRO A O 1
ATOM 615 N N . GLU A 1 79 ? 0.645 14.332 5.786 1.00 60.81 79 GLU A N 1
ATOM 616 C CA . GLU A 1 79 ? -0.530 15.172 5.652 1.00 60.81 79 GLU A CA 1
ATOM 617 C C . GLU A 1 79 ? -1.109 15.443 7.027 1.00 60.81 79 GLU A C 1
ATOM 619 O O . GLU A 1 79 ? -1.172 14.549 7.873 1.00 60.81 79 GLU A O 1
ATOM 624 N N . ASN A 1 80 ? -1.529 16.687 7.237 1.00 61.56 80 ASN A N 1
ATOM 625 C CA . ASN A 1 80 ? -2.322 17.029 8.399 1.00 61.56 80 ASN A CA 1
ATOM 626 C C . ASN A 1 80 ? -3.697 16.400 8.178 1.00 61.56 80 ASN A C 1
ATOM 628 O O . ASN A 1 80 ? -4.465 16.823 7.316 1.00 61.56 80 ASN A O 1
ATOM 632 N N . LEU A 1 81 ? -3.955 15.316 8.883 1.00 66.81 81 LEU A N 1
ATOM 633 C CA . LEU A 1 81 ? -5.295 14.809 9.040 1.00 66.81 81 LEU A CA 1
ATOM 634 C C . LEU A 1 81 ? -5.476 14.648 10.532 1.00 66.81 81 LEU A C 1
ATOM 636 O O . LEU A 1 81 ? -5.028 13.655 11.092 1.00 66.81 81 LEU A O 1
ATOM 640 N N . THR A 1 82 ? -6.054 15.654 11.175 1.00 68.62 82 THR A N 1
ATOM 641 C CA . THR A 1 82 ? -6.373 15.564 12.599 1.00 68.62 82 THR A CA 1
ATOM 642 C C . THR A 1 82 ? -7.830 15.161 12.747 1.00 68.62 82 THR A C 1
ATOM 644 O O . THR A 1 82 ? -8.718 15.961 12.458 1.00 68.62 82 THR A O 1
ATOM 647 N N . ILE A 1 83 ? -8.085 13.943 13.226 1.00 80.75 83 ILE A N 1
ATOM 648 C CA . ILE A 1 83 ? -9.444 13.525 13.588 1.00 80.75 83 ILE A CA 1
ATOM 649 C C . ILE A 1 83 ? -9.687 13.967 15.029 1.00 80.75 83 ILE A C 1
ATOM 651 O O . ILE A 1 83 ? -9.187 13.357 15.973 1.00 80.75 83 ILE A O 1
ATOM 655 N N . ARG A 1 84 ? -10.398 15.087 15.196 1.00 82.06 84 ARG A N 1
ATOM 656 C CA . ARG A 1 84 ? -10.712 15.658 16.522 1.00 82.06 84 ARG A CA 1
ATOM 657 C C . ARG A 1 84 ? -11.966 15.041 17.117 1.00 82.06 84 ARG A C 1
ATOM 659 O O . ARG A 1 84 ? -12.051 14.873 18.330 1.00 82.06 84 ARG A O 1
ATOM 666 N N . ASP A 1 85 ? -12.915 14.724 16.246 1.00 89.19 85 ASP A N 1
ATOM 667 C CA . ASP A 1 85 ? -14.156 14.047 16.579 1.00 89.19 85 ASP A CA 1
ATOM 668 C C . ASP A 1 85 ? -14.291 12.828 15.651 1.00 89.19 85 ASP A C 1
ATOM 670 O O . ASP A 1 85 ? -14.290 12.996 14.429 1.00 89.19 85 ASP A O 1
ATOM 674 N N . PRO A 1 86 ? -14.399 11.600 16.184 1.00 91.00 86 PRO A N 1
ATOM 675 C CA . PRO A 1 86 ? -14.605 10.395 15.383 1.00 91.00 86 PRO A CA 1
ATOM 676 C C . PRO A 1 86 ? -15.815 10.464 14.445 1.00 91.00 86 PRO A C 1
ATOM 678 O O . PRO A 1 86 ? -15.798 9.811 13.406 1.00 91.00 86 PRO A O 1
ATOM 681 N N . ARG A 1 87 ? -16.832 11.286 14.743 1.00 94.00 87 ARG A N 1
ATOM 682 C CA . ARG A 1 87 ? -17.990 11.508 13.862 1.00 94.00 87 ARG A CA 1
ATOM 683 C C . ARG A 1 87 ? -17.645 12.207 12.547 1.00 94.00 87 ARG A C 1
ATOM 685 O O . ARG A 1 87 ? -18.495 12.273 11.665 1.00 94.00 87 ARG A O 1
ATOM 692 N N . GLN A 1 88 ? -16.426 12.725 12.396 1.00 92.00 88 GLN A N 1
ATOM 693 C CA . GLN A 1 88 ? -15.896 13.183 11.105 1.00 92.00 88 GLN A CA 1
ATOM 694 C C . GLN A 1 88 ? -15.682 12.025 10.111 1.00 92.00 88 GLN A C 1
ATOM 696 O O . GLN A 1 88 ? -15.484 12.274 8.923 1.00 92.00 88 GLN A O 1
ATOM 701 N N . LEU A 1 89 ? -15.680 10.778 10.589 1.00 93.50 89 LEU A N 1
ATOM 702 C CA . LEU A 1 89 ? -15.519 9.563 9.792 1.00 93.50 89 LEU A CA 1
ATOM 703 C C . LEU A 1 89 ? -16.882 8.951 9.469 1.00 93.50 89 LEU A C 1
ATOM 705 O O . LEU A 1 89 ? -17.817 9.054 10.265 1.00 93.50 89 LEU A O 1
ATOM 709 N N . LYS A 1 90 ? -16.987 8.269 8.325 1.00 93.50 90 LYS A N 1
ATOM 710 C CA . LYS A 1 90 ? -18.218 7.569 7.919 1.00 93.50 90 LYS A CA 1
ATOM 711 C C . LYS A 1 90 ? -18.454 6.313 8.742 1.00 93.50 90 LYS A C 1
ATOM 713 O O . LYS A 1 90 ? -19.597 5.979 9.038 1.00 93.50 90 LYS A O 1
ATOM 718 N N . GLN A 1 91 ? -17.375 5.624 9.091 1.00 94.31 91 GLN A N 1
ATOM 719 C CA . GLN A 1 91 ? -17.400 4.452 9.954 1.00 94.31 91 GLN A CA 1
ATOM 720 C C . GLN A 1 91 ? -16.073 4.307 10.697 1.00 94.31 91 GLN A C 1
ATOM 722 O O . GLN A 1 91 ? -15.025 4.707 10.200 1.00 94.31 91 GLN A O 1
ATOM 727 N N . VAL A 1 92 ? -16.118 3.680 11.866 1.00 96.38 92 VAL A N 1
ATOM 728 C CA . VAL A 1 92 ? -14.943 3.295 12.657 1.00 96.38 92 VAL A CA 1
ATOM 729 C C . VAL A 1 92 ? -14.850 1.774 12.783 1.00 96.38 92 VAL A C 1
ATOM 731 O O . VAL A 1 92 ? -13.754 1.223 12.693 1.00 96.38 92 VAL A O 1
ATOM 734 N N . LEU A 1 93 ? -15.988 1.094 12.953 1.00 96.62 93 LEU A N 1
ATOM 735 C CA . LEU A 1 93 ? -16.089 -0.361 13.026 1.00 96.62 93 LEU A CA 1
ATOM 736 C C . LEU A 1 93 ? -17.203 -0.906 12.115 1.00 96.62 93 LEU A C 1
ATOM 738 O O . LEU A 1 93 ? -18.298 -0.348 12.099 1.00 96.62 93 LEU A O 1
ATOM 742 N N . PRO A 1 94 ? -16.976 -2.040 11.427 1.00 95.81 94 PRO A N 1
ATOM 743 C CA . PRO A 1 94 ? -15.681 -2.702 11.229 1.00 95.81 94 PRO A CA 1
ATOM 744 C C . PRO A 1 94 ? -14.660 -1.755 10.577 1.00 95.81 94 PRO A C 1
ATOM 746 O O . PRO A 1 94 ? -15.044 -0.944 9.731 1.00 95.81 94 PRO A O 1
ATOM 749 N N . ILE A 1 95 ? -13.374 -1.837 10.945 1.00 95.75 95 ILE A N 1
ATOM 750 C CA . ILE A 1 95 ? -12.361 -0.886 10.430 1.00 95.75 95 ILE A CA 1
ATOM 751 C C . ILE A 1 95 ? -12.352 -0.923 8.881 1.00 95.75 95 ILE A C 1
ATOM 753 O O . ILE A 1 95 ? -12.142 -2.003 8.330 1.00 95.75 95 ILE A O 1
ATOM 757 N N . PRO A 1 96 ? -12.601 0.178 8.143 1.00 94.38 96 PRO A N 1
ATOM 758 C CA . PRO A 1 96 ? -12.716 0.173 6.674 1.00 94.38 96 PRO A CA 1
ATOM 759 C C . PRO A 1 96 ? -11.365 -0.062 5.985 1.00 94.38 96 PRO A C 1
ATOM 761 O O . PRO A 1 96 ? -10.709 0.866 5.526 1.00 94.38 96 PRO A O 1
ATOM 764 N N . ASP A 1 97 ? -10.917 -1.313 5.957 1.00 92.50 97 ASP A N 1
ATOM 765 C CA . ASP A 1 97 ? -9.714 -1.772 5.269 1.00 92.50 97 ASP A CA 1
ATOM 766 C C . ASP A 1 97 ? -9.996 -3.134 4.642 1.00 92.50 97 ASP A C 1
ATOM 768 O O . ASP A 1 97 ? -10.000 -4.164 5.321 1.00 92.50 97 ASP A O 1
ATOM 772 N N . ILE A 1 98 ? -10.224 -3.141 3.327 1.00 90.50 98 ILE A N 1
ATOM 773 C CA . ILE A 1 98 ? -10.508 -4.360 2.551 1.00 90.50 98 ILE A CA 1
ATOM 774 C C . ILE A 1 98 ? -9.328 -5.351 2.509 1.00 90.50 98 ILE A C 1
ATOM 776 O O . ILE A 1 98 ? -9.450 -6.450 1.964 1.00 90.50 98 ILE A O 1
ATOM 780 N N . HIS A 1 99 ? -8.169 -4.977 3.055 1.00 87.38 99 HIS A N 1
ATOM 781 C CA . HIS A 1 99 ? -6.955 -5.786 3.085 1.00 87.38 99 HIS A CA 1
ATOM 782 C C . HIS A 1 99 ? -6.488 -6.151 4.502 1.00 87.38 99 HIS A C 1
ATOM 784 O O . HIS A 1 99 ? -5.425 -6.763 4.643 1.00 87.38 99 HIS A O 1
ATOM 790 N N . LYS A 1 100 ? -7.253 -5.838 5.555 1.00 86.25 100 LYS A N 1
ATOM 791 C CA . LYS A 1 100 ? -6.943 -6.294 6.924 1.00 86.25 100 LYS A CA 1
ATOM 792 C C . LYS A 1 100 ? -7.099 -7.816 7.056 1.00 86.25 100 LYS A C 1
ATOM 794 O O . LYS A 1 100 ? -7.782 -8.445 6.252 1.00 86.25 100 LYS A O 1
ATOM 799 N N . VAL A 1 101 ? -6.430 -8.437 8.037 1.00 80.62 101 VAL A N 1
ATOM 800 C CA . VAL A 1 101 ? -6.732 -9.845 8.403 1.00 80.62 101 VAL A CA 1
ATOM 801 C C . VAL A 1 101 ? -8.048 -9.847 9.167 1.00 80.62 101 VAL A C 1
ATOM 803 O O . VAL A 1 101 ? -9.010 -10.499 8.784 1.00 80.62 101 VAL A O 1
ATOM 806 N N . SER A 1 102 ? -8.064 -9.057 10.233 1.00 86.56 102 SER A N 1
ATOM 807 C CA . SER A 1 102 ? -9.196 -8.803 11.101 1.00 86.56 102 SER A CA 1
ATOM 808 C C . SER A 1 102 ? -8.936 -7.523 11.890 1.00 86.56 102 SER A C 1
ATOM 810 O O . SER A 1 102 ? -7.824 -6.982 11.868 1.00 86.56 102 SER A O 1
ATOM 812 N N . ASP A 1 103 ? -9.953 -7.038 12.600 1.00 92.50 103 ASP A N 1
ATOM 813 C CA . ASP A 1 103 ? -9.806 -5.859 13.458 1.00 92.50 103 ASP A CA 1
ATOM 814 C C . ASP A 1 103 ? -8.867 -6.144 14.639 1.00 92.50 103 ASP A C 1
ATOM 816 O O . ASP A 1 103 ? -8.097 -5.266 15.021 1.00 92.50 103 ASP A O 1
ATOM 820 N N . CYS A 1 104 ? -8.846 -7.381 15.156 1.00 92.62 104 CYS A N 1
ATOM 821 C CA . CYS A 1 104 ? -7.937 -7.794 16.229 1.00 92.62 104 CYS A CA 1
ATOM 822 C C . CYS A 1 104 ? -6.465 -7.677 15.803 1.00 92.62 104 CYS A C 1
ATOM 824 O O . CYS A 1 104 ? -5.682 -7.011 16.489 1.00 92.62 104 CYS A O 1
ATOM 826 N N . ASP A 1 105 ? -6.098 -8.250 14.647 1.00 88.31 105 ASP A N 1
ATOM 827 C CA . ASP A 1 105 ? -4.734 -8.151 14.109 1.00 88.31 105 ASP A CA 1
ATOM 828 C C . ASP A 1 105 ? -4.340 -6.697 13.840 1.00 88.31 105 ASP A C 1
ATOM 830 O O . ASP A 1 105 ? -3.253 -6.251 14.217 1.00 88.31 105 ASP A O 1
ATOM 834 N N . LEU A 1 106 ? -5.243 -5.933 13.219 1.00 90.19 106 LEU A N 1
ATOM 835 C CA . LEU A 1 106 ? -4.969 -4.547 12.871 1.00 90.19 106 LEU A CA 1
ATOM 836 C C . LEU A 1 106 ? -4.737 -3.696 14.127 1.00 90.19 106 LEU A C 1
ATOM 838 O O . LEU A 1 106 ? -3.759 -2.951 14.173 1.00 90.19 106 LEU A O 1
ATOM 842 N N . ILE A 1 107 ? -5.553 -3.856 15.173 1.00 95.12 107 ILE A N 1
ATOM 843 C CA . ILE A 1 107 ? -5.364 -3.165 16.457 1.00 95.12 107 ILE A CA 1
ATOM 844 C C . ILE A 1 107 ? -4.000 -3.504 17.075 1.00 95.12 107 ILE A C 1
ATOM 846 O O . ILE A 1 107 ? -3.299 -2.595 17.533 1.00 95.12 107 ILE A O 1
ATOM 850 N N . TYR A 1 108 ? -3.576 -4.774 17.050 1.00 92.25 108 TYR A N 1
ATOM 851 C CA . TYR A 1 108 ? -2.255 -5.150 17.561 1.00 92.25 108 TYR A CA 1
ATOM 852 C C . TYR A 1 108 ? -1.123 -4.431 16.831 1.00 92.25 108 TYR A C 1
ATOM 854 O O . TYR A 1 108 ? -0.203 -3.947 17.488 1.00 92.25 108 TYR A O 1
ATOM 862 N N . ARG A 1 109 ? -1.188 -4.285 15.504 1.00 89.19 109 ARG A N 1
ATOM 863 C CA . ARG A 1 109 ? -0.158 -3.557 14.739 1.00 89.19 109 ARG A CA 1
ATOM 864 C C . ARG A 1 109 ? 0.006 -2.111 15.208 1.00 89.19 109 ARG A C 1
ATOM 866 O O . ARG A 1 109 ? 1.135 -1.656 15.402 1.00 89.19 109 ARG A O 1
ATOM 873 N N . PHE A 1 110 ? -1.100 -1.405 15.446 1.00 91.31 110 PHE A N 1
ATOM 874 C CA . PHE A 1 110 ? -1.063 -0.036 15.973 1.00 91.31 110 PHE A CA 1
ATOM 875 C C . PHE A 1 110 ? -0.559 0.014 17.420 1.00 91.31 110 PHE A C 1
ATOM 877 O O . PHE A 1 110 ? 0.254 0.877 17.758 1.00 91.31 110 PHE A O 1
ATOM 884 N N . LEU A 1 111 ? -0.965 -0.939 18.263 1.00 92.94 111 LEU A N 1
ATOM 885 C CA . LEU A 1 111 ? -0.442 -1.055 19.625 1.00 92.94 111 LEU A CA 1
ATOM 886 C C . LEU A 1 111 ? 1.070 -1.303 19.633 1.00 92.94 111 LEU A C 1
ATOM 888 O O . LEU A 1 111 ? 1.785 -0.633 20.373 1.00 92.94 111 LEU A O 1
ATOM 892 N N . ILE A 1 112 ? 1.586 -2.203 18.793 1.00 88.81 112 ILE A N 1
ATOM 893 C CA . ILE A 1 112 ? 3.027 -2.485 18.672 1.00 88.81 112 ILE A CA 1
ATOM 894 C C . ILE A 1 112 ? 3.787 -1.214 18.289 1.00 88.81 112 ILE A C 1
ATOM 896 O O . ILE A 1 112 ? 4.743 -0.837 18.976 1.00 88.81 112 ILE A O 1
ATOM 900 N N . ALA A 1 113 ? 3.317 -0.502 17.263 1.00 83.88 113 ALA A N 1
ATOM 901 C CA . ALA A 1 113 ? 3.926 0.749 16.815 1.00 83.88 113 ALA A CA 1
ATOM 902 C C . ALA A 1 113 ? 3.933 1.842 17.901 1.00 83.88 113 ALA A C 1
ATOM 904 O O . ALA A 1 113 ? 4.802 2.722 17.904 1.00 83.88 113 ALA A O 1
ATOM 905 N N . ARG A 1 114 ? 2.994 1.777 18.853 1.00 88.75 114 ARG A N 1
ATOM 906 C CA . ARG A 1 114 ? 2.864 2.709 19.982 1.00 88.75 114 ARG A CA 1
ATOM 907 C C . ARG A 1 114 ? 3.251 2.122 21.330 1.00 88.75 114 ARG A C 1
ATOM 909 O O . ARG A 1 114 ? 2.909 2.696 22.356 1.00 88.75 114 ARG A O 1
ATOM 916 N N . ARG A 1 115 ? 4.036 1.038 21.345 1.00 90.00 115 ARG A N 1
ATOM 917 C CA . ARG A 1 115 ? 4.557 0.416 22.578 1.00 90.00 115 ARG A CA 1
ATOM 918 C C . ARG A 1 115 ? 3.440 0.101 23.586 1.00 90.00 115 ARG A C 1
ATOM 920 O O . ARG A 1 115 ? 3.584 0.363 24.775 1.00 90.00 115 ARG A O 1
ATOM 927 N N . MET A 1 116 ? 2.336 -0.444 23.079 1.00 93.62 116 MET A N 1
ATOM 928 C CA . MET A 1 116 ? 1.102 -0.777 23.799 1.00 93.62 116 MET A CA 1
ATOM 929 C C . MET A 1 116 ? 0.339 0.422 24.393 1.00 93.62 116 MET A C 1
ATOM 931 O O . MET A 1 116 ? -0.572 0.226 25.196 1.00 93.62 116 MET A O 1
ATOM 935 N N . ASP A 1 117 ? 0.645 1.662 23.993 1.00 95.38 117 ASP A N 1
ATOM 936 C CA . ASP A 1 117 ? -0.152 2.823 24.398 1.00 95.38 117 ASP A CA 1
ATOM 937 C C . ASP A 1 117 ? -1.518 2.812 23.697 1.00 95.38 117 ASP A C 1
ATOM 939 O O . ASP A 1 117 ? -1.643 3.079 22.500 1.00 95.38 117 ASP A O 1
ATOM 943 N N . VAL A 1 118 ? -2.555 2.514 24.479 1.00 97.44 118 VAL A N 1
ATOM 944 C CA . VAL A 1 118 ? -3.945 2.401 24.022 1.00 97.44 118 VAL A CA 1
ATOM 945 C C . VAL A 1 118 ? -4.454 3.702 23.401 1.00 97.44 118 VAL A C 1
ATOM 947 O O . VAL A 1 118 ? -5.159 3.657 22.394 1.00 97.44 118 VAL A O 1
ATOM 950 N N . ASN A 1 119 ? -4.139 4.864 23.977 1.00 95.12 119 ASN A N 1
ATOM 951 C CA . ASN A 1 119 ? -4.697 6.133 23.508 1.00 95.12 119 ASN A CA 1
ATOM 952 C C . ASN A 1 119 ? -4.017 6.583 22.214 1.00 95.12 119 ASN A C 1
ATOM 954 O O . ASN A 1 119 ? -4.705 6.982 21.276 1.00 95.12 119 ASN A O 1
ATOM 958 N N . LEU A 1 120 ? -2.689 6.473 22.142 1.00 91.62 120 LEU A N 1
ATOM 959 C CA . LEU A 1 120 ? -1.944 6.770 20.920 1.00 91.62 120 LEU A CA 1
ATOM 960 C C . LEU A 1 120 ? -2.337 5.815 19.788 1.00 91.62 120 LEU A C 1
ATOM 962 O O . LEU A 1 120 ? -2.587 6.277 18.679 1.00 91.62 120 LEU A O 1
ATOM 966 N N . ALA A 1 121 ? -2.468 4.513 20.069 1.00 92.88 121 ALA A N 1
ATOM 967 C CA . ALA A 1 121 ? -2.922 3.537 19.079 1.00 92.88 121 ALA A CA 1
ATOM 968 C C . ALA A 1 121 ? -4.353 3.825 18.597 1.00 92.88 121 ALA A C 1
ATOM 970 O O . ALA A 1 121 ? -4.604 3.809 17.397 1.00 92.88 121 ALA A O 1
ATOM 971 N N . THR A 1 122 ? -5.278 4.149 19.510 1.00 95.69 122 THR A N 1
ATOM 972 C CA . THR A 1 122 ? -6.661 4.509 19.145 1.00 95.69 122 THR A CA 1
ATOM 973 C C . THR A 1 122 ? -6.687 5.735 18.232 1.00 95.69 122 THR A C 1
ATOM 975 O O . THR A 1 122 ? -7.334 5.708 17.189 1.00 95.69 122 THR A O 1
ATOM 978 N N . ASN A 1 123 ? -5.956 6.796 18.590 1.00 91.19 123 ASN A N 1
ATOM 979 C CA . ASN A 1 123 ? -5.887 8.013 17.781 1.00 91.19 123 ASN A CA 1
ATOM 980 C C . ASN A 1 123 ? -5.314 7.730 16.389 1.00 91.19 123 ASN A C 1
ATOM 982 O O . ASN A 1 123 ? -5.841 8.215 15.393 1.00 91.19 123 ASN A O 1
ATOM 986 N N . ASP A 1 124 ? -4.265 6.918 16.298 1.00 88.50 124 ASP A N 1
ATOM 987 C CA . ASP A 1 124 ? -3.673 6.559 15.013 1.00 88.50 124 ASP A CA 1
ATOM 988 C C . ASP A 1 124 ? -4.579 5.687 14.147 1.00 88.50 124 ASP A C 1
ATOM 990 O O . ASP A 1 124 ? -4.563 5.851 12.931 1.00 88.50 124 ASP A O 1
ATOM 994 N N . ILE A 1 125 ? -5.404 4.818 14.740 1.00 93.12 125 ILE A N 1
ATOM 995 C CA . ILE A 1 125 ? -6.430 4.071 14.001 1.00 93.12 125 ILE A CA 1
ATOM 996 C C . ILE A 1 125 ? -7.470 5.034 13.417 1.00 93.12 125 ILE A C 1
ATOM 998 O O . ILE A 1 125 ? -7.831 4.904 12.251 1.00 93.12 125 ILE A O 1
ATOM 1002 N N . LEU A 1 126 ? -7.920 6.041 14.172 1.00 92.94 126 LEU A N 1
ATOM 1003 C CA . LEU A 1 126 ? -8.844 7.052 13.642 1.00 92.94 126 LEU A CA 1
ATOM 1004 C C . LEU A 1 126 ? -8.213 7.840 12.484 1.00 92.94 126 LEU A C 1
ATOM 1006 O O . LEU A 1 126 ? -8.847 8.031 11.445 1.00 92.94 126 LEU A O 1
ATOM 1010 N N . HIS A 1 127 ? -6.947 8.245 12.622 1.00 88.88 127 HIS A N 1
ATOM 1011 C CA . HIS A 1 127 ? -6.201 8.897 11.542 1.00 88.88 127 HIS A CA 1
ATOM 1012 C C . HIS A 1 127 ? -6.023 7.985 10.326 1.00 88.88 127 HIS A C 1
ATOM 1014 O O . HIS A 1 127 ? -6.169 8.438 9.193 1.00 88.88 127 HIS A O 1
ATOM 1020 N N . TYR A 1 128 ? -5.743 6.703 10.548 1.00 90.12 128 TYR A N 1
ATOM 1021 C CA . TYR A 1 128 ? -5.653 5.696 9.500 1.00 90.12 128 TYR A CA 1
ATOM 1022 C C . TYR A 1 128 ? -6.956 5.578 8.714 1.00 90.12 128 TYR A C 1
ATOM 1024 O O . TYR A 1 128 ? -6.939 5.663 7.487 1.00 90.12 128 TYR A O 1
ATOM 1032 N N . ILE A 1 129 ? -8.088 5.467 9.407 1.00 93.19 129 ILE A N 1
ATOM 1033 C CA . ILE A 1 129 ? -9.412 5.391 8.786 1.00 93.19 129 ILE A CA 1
ATOM 1034 C C . ILE A 1 129 ? -9.704 6.655 7.980 1.00 93.19 129 ILE A C 1
ATOM 1036 O O . ILE A 1 129 ? -10.044 6.574 6.800 1.00 93.19 129 ILE A O 1
ATOM 1040 N N . GLY A 1 130 ? -9.495 7.830 8.574 1.00 90.44 130 GLY A N 1
ATOM 1041 C CA . GLY A 1 130 ? -9.708 9.086 7.865 1.00 90.44 130 GLY A CA 1
ATOM 1042 C C . GLY A 1 130 ? -8.793 9.240 6.649 1.00 90.44 130 GLY A C 1
ATOM 1043 O O . GLY A 1 130 ? -9.216 9.805 5.645 1.00 90.44 130 GLY A O 1
ATOM 1044 N N . PHE A 1 131 ? -7.566 8.714 6.696 1.00 88.19 131 PHE A N 1
ATOM 1045 C CA . PHE A 1 131 ? -6.645 8.728 5.561 1.00 88.19 131 PHE A CA 1
ATOM 1046 C C . PHE A 1 131 ? -7.146 7.824 4.431 1.00 88.19 131 PHE A C 1
ATOM 1048 O O . PHE A 1 131 ? -7.123 8.223 3.265 1.00 88.19 131 PHE A O 1
ATOM 1055 N N . ARG A 1 132 ? -7.664 6.637 4.771 1.00 90.94 132 ARG A N 1
ATOM 1056 C CA . ARG A 1 132 ? -8.297 5.734 3.802 1.00 90.94 132 ARG A CA 1
ATOM 1057 C C . ARG A 1 132 ? -9.511 6.360 3.141 1.00 90.94 132 ARG A C 1
ATOM 1059 O O . ARG A 1 132 ? -9.622 6.280 1.919 1.00 90.94 132 ARG A O 1
ATOM 1066 N N . GLU A 1 133 ? -10.369 7.023 3.910 1.00 90.75 133 GLU A N 1
ATOM 1067 C CA . GLU A 1 133 ? -11.521 7.742 3.364 1.00 90.75 133 GLU A CA 1
ATOM 1068 C C . GLU A 1 133 ? -11.089 8.922 2.493 1.00 90.75 133 GLU A C 1
ATOM 1070 O O . GLU A 1 133 ? -11.566 9.048 1.369 1.00 90.75 133 GLU A O 1
ATOM 1075 N N . LYS A 1 134 ? -10.149 9.748 2.971 1.00 87.50 134 LYS A N 1
ATOM 1076 C CA . LYS A 1 134 ? -9.594 10.899 2.245 1.00 87.50 134 LYS A CA 1
ATOM 1077 C C . LYS A 1 134 ? -9.096 10.506 0.859 1.00 87.50 134 LYS A C 1
ATOM 1079 O O . LYS A 1 134 ? -9.363 11.228 -0.099 1.00 87.50 134 LYS A O 1
ATOM 1084 N N . TYR A 1 135 ? -8.417 9.360 0.758 1.00 86.25 135 TYR A N 1
ATOM 1085 C CA . TYR A 1 135 ? -7.816 8.835 -0.472 1.00 86.25 135 TYR A CA 1
ATOM 1086 C C . TYR A 1 135 ? -8.647 7.807 -1.239 1.00 86.25 135 TYR A C 1
ATOM 1088 O O . TYR A 1 135 ? -8.203 7.353 -2.296 1.00 86.25 135 TYR A O 1
ATOM 1096 N N . ASN A 1 136 ? -9.846 7.477 -0.756 1.00 89.44 136 ASN A N 1
ATOM 1097 C CA . ASN A 1 136 ? -10.692 6.415 -1.299 1.00 89.44 136 ASN A CA 1
ATOM 1098 C C . ASN A 1 136 ? -9.926 5.089 -1.493 1.00 89.44 136 ASN A C 1
ATOM 1100 O O . ASN A 1 136 ? -10.006 4.449 -2.544 1.00 89.44 136 ASN A O 1
ATOM 1104 N N . LEU A 1 137 ? -9.130 4.696 -0.492 1.00 90.88 137 LEU A N 1
ATOM 1105 C CA . LEU A 1 137 ? -8.191 3.575 -0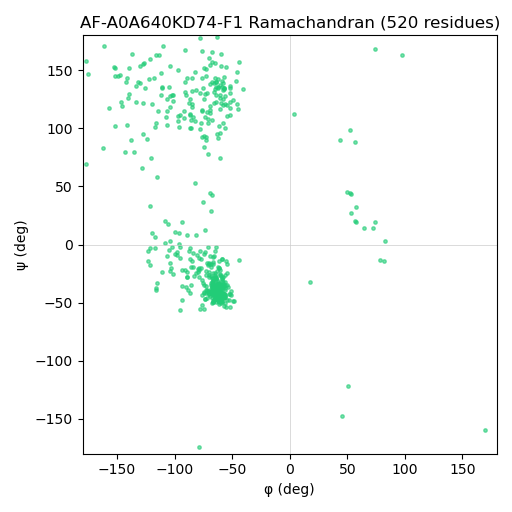.618 1.00 90.88 137 LEU A CA 1
ATOM 1106 C C . LEU A 1 137 ? -8.877 2.226 -0.861 1.00 90.88 137 LEU A C 1
ATOM 1108 O O . LEU A 1 137 ? -8.327 1.397 -1.576 1.00 90.88 137 LEU A O 1
ATOM 1112 N N . ASP A 1 138 ? -10.102 2.030 -0.375 1.00 92.69 138 ASP A N 1
ATOM 1113 C CA . ASP A 1 138 ? -10.866 0.801 -0.634 1.00 92.69 138 ASP A CA 1
ATOM 1114 C C . ASP A 1 138 ? -11.302 0.647 -2.102 1.00 92.69 138 ASP A C 1
ATOM 1116 O O . ASP A 1 138 ? -11.649 -0.454 -2.522 1.00 92.69 138 ASP A O 1
ATOM 1120 N N . ALA A 1 139 ? -11.282 1.720 -2.898 1.00 91.81 139 ALA A N 1
ATOM 1121 C CA . ALA A 1 139 ? -11.630 1.682 -4.319 1.00 91.81 139 ALA A CA 1
ATOM 1122 C C . ALA A 1 139 ? -10.458 2.061 -5.244 1.00 91.81 139 ALA A C 1
ATOM 1124 O O . ALA A 1 139 ? -10.591 1.974 -6.463 1.00 91.81 139 ALA A O 1
ATOM 1125 N N . ILE A 1 140 ? -9.295 2.438 -4.698 1.00 89.06 140 ILE A N 1
ATOM 1126 C CA . ILE A 1 140 ? -8.183 3.007 -5.480 1.00 89.06 140 ILE A CA 1
ATOM 1127 C C . ILE A 1 140 ? -7.645 2.066 -6.570 1.00 89.06 140 ILE A C 1
ATOM 1129 O O . ILE A 1 140 ? -7.113 2.521 -7.580 1.00 89.06 140 ILE A O 1
ATOM 1133 N N . LEU A 1 141 ? -7.795 0.748 -6.399 1.00 88.69 141 LEU A N 1
ATOM 1134 C CA . LEU A 1 141 ? -7.367 -0.239 -7.395 1.00 88.69 141 LEU A CA 1
ATOM 1135 C C . LEU A 1 141 ? -8.206 -0.199 -8.681 1.00 88.69 141 LEU A C 1
ATOM 1137 O O . LEU A 1 141 ? -7.675 -0.530 -9.743 1.00 88.69 141 LEU A O 1
ATOM 1141 N N . TRP A 1 142 ? -9.464 0.241 -8.587 1.00 88.81 142 TRP A N 1
ATOM 1142 C CA . TRP A 1 142 ? -10.428 0.346 -9.691 1.00 88.81 142 TRP A CA 1
ATOM 1143 C C . TRP A 1 142 ? -10.624 1.785 -10.179 1.00 88.81 142 TRP A C 1
ATOM 1145 O O . TRP A 1 142 ? -11.455 2.042 -11.051 1.00 88.81 142 TRP A O 1
ATOM 1155 N N . ASP A 1 143 ? -9.875 2.733 -9.617 1.00 81.81 143 ASP A N 1
ATOM 1156 C CA . ASP A 1 143 ? -9.940 4.123 -10.032 1.00 81.81 143 ASP A CA 1
ATOM 1157 C C . ASP A 1 143 ? -9.384 4.283 -11.453 1.00 81.81 143 ASP A C 1
ATOM 1159 O O . ASP A 1 143 ? -8.173 4.210 -11.684 1.00 81.81 143 ASP A O 1
ATOM 1163 N N . ARG A 1 144 ? -10.297 4.519 -12.403 1.00 71.88 144 ARG A N 1
ATOM 1164 C CA . ARG A 1 144 ? -9.982 4.658 -13.828 1.00 71.88 144 ARG A CA 1
ATOM 1165 C C . ARG A 1 144 ? -9.106 5.869 -14.123 1.00 71.88 144 ARG A C 1
ATOM 1167 O O . ARG A 1 144 ? -8.339 5.821 -15.078 1.00 71.88 144 ARG A O 1
ATOM 1174 N N . GLU A 1 145 ? -9.173 6.942 -13.341 1.00 66.56 145 GLU A N 1
ATOM 1175 C CA . GLU A 1 145 ? -8.299 8.105 -13.530 1.00 66.56 145 GLU A CA 1
ATOM 1176 C C . GLU A 1 145 ? -6.869 7.763 -13.105 1.00 66.56 145 GLU A C 1
ATOM 1178 O O . GLU A 1 145 ? -5.919 7.999 -13.851 1.00 66.56 145 GLU A O 1
ATOM 1183 N N . VAL A 1 146 ? -6.702 7.122 -11.945 1.00 67.06 146 VAL A N 1
ATOM 1184 C CA . VAL A 1 146 ? -5.382 6.655 -11.489 1.00 67.06 146 VAL A CA 1
ATOM 1185 C C . VAL A 1 146 ? -4.814 5.609 -12.457 1.00 67.06 146 VAL A C 1
ATOM 1187 O O . VAL A 1 146 ? -3.628 5.653 -12.771 1.00 67.06 146 VAL A O 1
ATOM 1190 N N . GLU A 1 147 ? -5.651 4.706 -12.969 1.00 60.72 147 GLU A N 1
ATOM 1191 C CA . GLU A 1 147 ? -5.300 3.681 -13.963 1.00 60.72 147 GLU A CA 1
ATOM 1192 C C . GLU A 1 147 ? -4.887 4.277 -15.320 1.00 60.72 147 GLU A C 1
ATOM 1194 O O . GLU A 1 147 ? -3.860 3.890 -15.884 1.00 60.72 147 GLU A O 1
ATOM 1199 N N . THR A 1 148 ? -5.655 5.237 -15.842 1.00 56.75 148 THR A N 1
ATOM 1200 C CA . THR A 1 148 ? -5.373 5.893 -17.131 1.00 56.75 148 THR A CA 1
ATOM 1201 C C . THR A 1 148 ? -4.095 6.726 -17.077 1.00 56.75 148 THR A C 1
ATOM 1203 O O . THR A 1 148 ? -3.306 6.690 -18.020 1.00 56.75 148 THR A O 1
ATOM 1206 N N . LEU A 1 149 ? -3.822 7.394 -15.953 1.00 55.66 149 LEU A N 1
ATOM 1207 C CA . LEU A 1 149 ? -2.598 8.174 -15.738 1.00 55.66 149 LEU A CA 1
ATOM 1208 C C . LEU A 1 149 ? -1.386 7.305 -15.370 1.00 55.66 149 LEU A C 1
ATOM 1210 O O . LEU A 1 149 ? -0.242 7.694 -15.623 1.00 55.66 149 LEU A O 1
ATOM 1214 N N . PHE A 1 150 ? -1.601 6.107 -14.814 1.00 51.03 150 PHE A N 1
ATOM 1215 C CA . PHE A 1 150 ? -0.518 5.160 -14.542 1.00 51.03 150 PHE A CA 1
ATOM 1216 C C . PHE A 1 150 ? 0.222 4.757 -15.807 1.00 51.03 150 PHE A C 1
ATOM 1218 O O . PHE A 1 150 ? 1.395 4.430 -15.694 1.00 51.03 150 PHE A O 1
ATOM 1225 N N . ASN A 1 151 ? -0.441 4.796 -16.968 1.00 48.12 151 ASN A N 1
ATOM 1226 C CA . ASN A 1 151 ? -0.007 4.171 -18.217 1.00 48.12 151 ASN A CA 1
ATOM 1227 C C . ASN A 1 151 ? 0.214 5.156 -19.376 1.00 48.12 151 ASN A C 1
ATOM 1229 O O . ASN A 1 151 ? 0.460 4.735 -20.504 1.00 48.12 151 ASN A O 1
ATOM 1233 N N . GLY A 1 152 ? 0.191 6.458 -19.095 1.00 43.06 152 GLY A N 1
ATOM 1234 C CA . GLY A 1 152 ? 0.552 7.481 -20.060 1.00 43.06 152 GLY A CA 1
ATOM 1235 C C . GLY A 1 152 ? 0.547 8.876 -19.450 1.00 43.06 152 GLY A C 1
ATOM 1236 O O . GLY A 1 152 ? -0.290 9.223 -18.620 1.00 43.06 152 GLY A O 1
ATOM 1237 N N . LEU A 1 153 ? 1.458 9.708 -19.953 1.00 49.91 153 LEU A N 1
ATOM 1238 C CA . LEU A 1 153 ? 1.123 11.098 -20.271 1.00 49.91 153 LEU A CA 1
ATOM 1239 C C . LEU A 1 153 ? -0.236 11.107 -20.991 1.00 49.91 153 LEU A C 1
ATOM 1241 O O . LEU A 1 153 ? -0.596 10.070 -21.552 1.00 49.91 153 LEU A O 1
ATOM 1245 N N . ASP A 1 154 ? -0.992 12.208 -20.983 1.00 50.31 154 ASP A N 1
ATOM 1246 C CA . ASP A 1 154 ? -2.270 12.245 -21.708 1.00 50.31 154 ASP A CA 1
ATOM 1247 C C . ASP A 1 154 ? -2.125 11.535 -23.074 1.00 50.31 154 ASP A C 1
ATOM 1249 O O . ASP A 1 154 ? -1.087 11.636 -23.735 1.00 50.31 154 ASP A O 1
ATOM 1253 N N . GLY A 1 155 ? -3.069 10.661 -23.436 1.00 51.03 155 GLY A N 1
ATOM 1254 C CA . GLY A 1 155 ? -2.896 9.790 -24.609 1.00 51.03 155 GLY A CA 1
ATOM 1255 C C . GLY A 1 155 ? -2.581 10.570 -25.896 1.00 51.03 155 GLY A C 1
ATOM 1256 O O . GLY A 1 155 ? -2.078 9.994 -26.860 1.00 51.03 155 GLY A O 1
ATOM 1257 N N . GLU A 1 156 ? -2.833 11.878 -25.890 1.00 55.59 156 GLU A N 1
ATOM 1258 C CA . GLU A 1 156 ? -2.500 12.861 -26.909 1.00 55.59 156 GLU A CA 1
ATOM 1259 C C . GLU A 1 156 ? -0.988 13.135 -27.005 1.00 55.59 156 GLU A C 1
ATOM 1261 O O . GLU A 1 156 ? -0.454 13.141 -28.109 1.00 55.59 156 GLU A O 1
ATOM 1266 N N . GLU A 1 157 ? -0.264 13.263 -25.894 1.00 56.56 157 GLU A N 1
ATOM 1267 C CA . GLU A 1 157 ? 1.174 13.539 -25.839 1.00 56.56 157 GLU A CA 1
ATOM 1268 C C . GLU A 1 157 ? 2.010 12.329 -26.256 1.00 56.56 157 GLU A C 1
ATOM 1270 O O . GLU A 1 157 ? 2.965 12.470 -27.021 1.00 56.56 157 GLU A O 1
ATOM 1275 N N . LEU A 1 158 ? 1.642 11.119 -25.823 1.00 59.97 158 LEU A N 1
ATOM 1276 C CA . LEU A 1 158 ? 2.281 9.907 -26.340 1.00 59.97 158 LEU A CA 1
ATOM 1277 C C . LEU A 1 158 ? 1.983 9.740 -27.834 1.00 59.97 158 LEU A C 1
ATOM 1279 O O . LEU A 1 158 ? 2.881 9.423 -28.613 1.00 59.97 158 LEU A O 1
ATOM 1283 N N . THR A 1 159 ? 0.738 9.993 -28.246 1.00 65.06 159 THR A N 1
ATOM 1284 C CA . THR A 1 159 ? 0.368 10.017 -29.666 1.00 65.06 159 THR A CA 1
ATOM 1285 C C . THR A 1 159 ? 1.216 11.038 -30.421 1.00 65.06 159 THR A C 1
ATOM 1287 O O . THR A 1 159 ? 1.729 10.728 -31.494 1.00 65.06 159 THR A O 1
ATOM 1290 N N . GLN A 1 160 ? 1.441 12.221 -29.854 1.00 69.06 160 GLN A N 1
ATOM 1291 C CA . GLN A 1 160 ? 2.270 13.263 -30.439 1.00 69.06 160 GLN A CA 1
ATOM 1292 C C . GLN A 1 160 ? 3.736 12.830 -30.542 1.00 69.06 160 GLN A C 1
ATOM 1294 O O . GLN A 1 160 ? 4.315 12.963 -31.617 1.00 69.06 160 GLN A O 1
ATOM 1299 N N . GLN A 1 161 ? 4.320 12.253 -29.489 1.00 68.06 161 GLN A N 1
ATOM 1300 C CA . GLN A 1 161 ? 5.696 11.741 -29.505 1.00 68.06 161 GLN A CA 1
ATOM 1301 C C . GLN A 1 161 ? 5.872 10.626 -30.540 1.00 68.06 161 GLN A C 1
ATOM 1303 O O . GLN A 1 161 ? 6.833 10.631 -31.309 1.00 68.06 161 GLN A O 1
ATOM 1308 N N . VAL A 1 162 ? 4.918 9.697 -30.614 1.00 71.44 162 VAL A N 1
ATOM 1309 C CA . VAL A 1 162 ? 4.899 8.629 -31.621 1.00 71.44 162 VAL A CA 1
ATOM 1310 C C . VAL A 1 162 ? 4.817 9.229 -33.027 1.00 71.44 162 VAL A C 1
ATOM 1312 O O . VAL A 1 162 ? 5.610 8.867 -33.895 1.00 71.44 162 VAL A O 1
ATOM 1315 N N . MET A 1 163 ? 3.938 10.209 -33.246 1.00 75.44 163 MET A N 1
ATOM 1316 C CA . MET A 1 163 ? 3.794 10.913 -34.525 1.00 75.44 163 MET A CA 1
ATOM 1317 C C . MET A 1 163 ? 5.040 11.734 -34.899 1.00 75.44 163 MET A C 1
ATOM 1319 O O . MET A 1 163 ? 5.397 11.806 -36.076 1.00 75.44 163 MET A O 1
ATOM 1323 N N . GLU A 1 164 ? 5.726 12.346 -33.935 1.00 76.50 164 GLU A N 1
ATOM 1324 C CA . GLU A 1 164 ? 7.011 13.026 -34.133 1.00 76.50 164 GLU A CA 1
ATOM 1325 C C . GLU A 1 164 ? 8.113 12.038 -34.520 1.00 76.50 164 GLU A C 1
ATOM 1327 O O . GLU A 1 164 ? 8.856 12.281 -35.474 1.00 76.50 164 GLU A O 1
ATOM 1332 N N . GLU A 1 165 ? 8.182 10.887 -33.854 1.00 73.25 165 GLU A N 1
ATOM 1333 C CA . GLU A 1 165 ? 9.105 9.811 -34.210 1.00 73.25 165 GLU A CA 1
ATOM 1334 C C . GLU A 1 165 ? 8.820 9.234 -35.600 1.00 73.25 165 GLU A C 1
ATOM 1336 O O . GLU A 1 165 ? 9.756 8.910 -36.331 1.00 73.25 165 GLU A O 1
ATOM 1341 N N . MET A 1 166 ? 7.554 9.147 -36.010 1.00 75.69 166 MET A N 1
ATOM 1342 C CA . MET A 1 166 ? 7.159 8.709 -37.356 1.00 75.69 166 MET A CA 1
ATOM 1343 C C . MET A 1 166 ? 7.590 9.699 -38.450 1.00 75.69 166 MET A C 1
ATOM 1345 O O . MET A 1 166 ? 7.782 9.289 -39.597 1.00 75.69 166 MET A O 1
ATOM 1349 N N . LYS A 1 167 ? 7.789 10.984 -38.115 1.00 77.19 167 LYS A N 1
ATOM 1350 C CA . LYS A 1 167 ? 8.293 12.016 -39.044 1.00 77.19 167 LYS A CA 1
ATOM 1351 C C . LYS A 1 167 ? 9.811 11.960 -39.247 1.00 77.19 167 LYS A C 1
ATOM 1353 O O . LYS A 1 167 ? 10.297 12.468 -40.259 1.00 77.19 167 LYS A O 1
ATOM 1358 N N . LYS A 1 168 ? 10.572 11.341 -38.337 1.00 72.38 168 LYS A N 1
ATOM 1359 C CA . LYS A 1 168 ? 12.036 11.218 -38.444 1.00 72.38 168 LYS A CA 1
ATOM 1360 C C . LYS A 1 168 ? 12.404 10.174 -39.509 1.00 72.38 168 LYS A C 1
ATOM 1362 O O . LYS A 1 168 ? 12.483 8.978 -39.241 1.00 72.38 168 LYS A O 1
ATOM 1367 N N . ARG A 1 169 ? 12.622 10.625 -40.750 1.00 56.44 169 ARG A N 1
ATOM 1368 C CA . ARG A 1 169 ? 13.143 9.798 -41.853 1.00 56.44 169 ARG A CA 1
ATOM 1369 C C . ARG A 1 169 ? 14.663 9.633 -41.697 1.00 56.44 169 ARG A C 1
ATOM 1371 O O . ARG A 1 169 ? 15.409 10.541 -42.031 1.00 56.44 169 ARG A O 1
ATOM 1378 N N . SER A 1 170 ? 15.082 8.491 -41.147 1.00 58.31 170 SER A N 1
ATOM 1379 C CA . SER A 1 170 ? 16.464 7.977 -41.082 1.00 58.31 170 SER A CA 1
ATOM 1380 C C . SER A 1 170 ? 17.570 8.984 -40.704 1.00 58.31 170 SER A C 1
ATOM 1382 O O . SER A 1 170 ? 18.249 9.546 -41.561 1.00 58.31 170 SER A O 1
ATOM 1384 N N . THR A 1 171 ? 17.844 9.109 -39.410 1.00 51.19 171 THR A N 1
ATOM 1385 C CA . THR A 1 171 ? 19.137 9.582 -38.881 1.00 51.19 171 THR A CA 1
ATOM 1386 C C . THR A 1 171 ? 19.622 8.606 -37.800 1.00 51.19 171 THR A C 1
ATOM 1388 O O . THR A 1 171 ? 18.784 7.912 -37.214 1.00 51.19 171 THR A O 1
ATOM 1391 N N . PRO A 1 172 ? 20.945 8.486 -37.542 1.00 46.09 172 PRO A N 1
ATOM 1392 C CA . PRO A 1 172 ? 21.445 7.606 -36.490 1.00 46.09 172 PRO A CA 1
ATOM 1393 C C . PRO A 1 172 ? 20.840 8.037 -35.154 1.00 46.09 172 PRO A C 1
ATOM 1395 O O . PRO A 1 172 ? 20.741 9.231 -34.872 1.00 46.09 172 PRO A O 1
ATOM 1398 N N . ALA 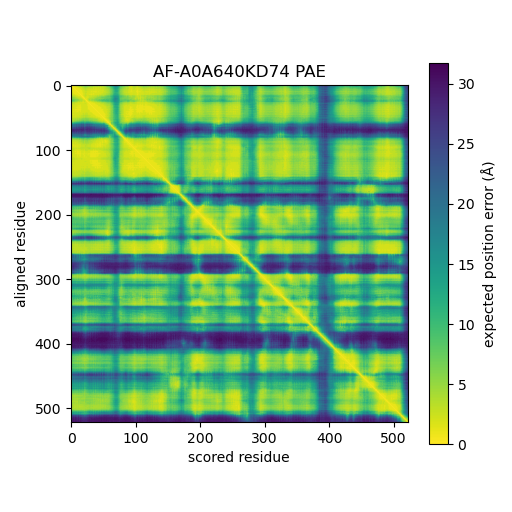A 1 173 ? 20.387 7.057 -34.373 1.00 41.47 173 ALA A N 1
ATOM 1399 C CA . ALA A 1 173 ? 19.536 7.262 -33.211 1.00 41.47 173 ALA A CA 1
ATOM 1400 C C . ALA A 1 173 ? 20.144 8.257 -32.208 1.00 41.47 173 ALA A C 1
ATOM 1402 O O . ALA A 1 173 ? 21.094 7.938 -31.494 1.00 41.47 173 ALA A O 1
ATOM 1403 N N . ALA A 1 174 ? 19.542 9.442 -32.087 1.00 46.94 174 ALA A N 1
ATOM 1404 C CA . ALA A 1 174 ? 19.603 10.153 -30.820 1.00 46.94 174 ALA A CA 1
ATOM 1405 C C . ALA A 1 174 ? 18.891 9.272 -29.782 1.00 46.94 174 ALA A C 1
ATOM 1407 O O . ALA A 1 174 ? 17.829 8.723 -30.079 1.00 46.94 174 ALA A O 1
ATOM 1408 N N . LYS A 1 175 ? 19.471 9.108 -28.588 1.00 42.41 175 LYS A N 1
ATOM 1409 C CA . LYS A 1 175 ? 18.826 8.404 -27.471 1.00 42.41 175 LYS A CA 1
ATOM 1410 C C . LYS A 1 175 ? 17.483 9.070 -27.178 1.00 42.41 175 LYS A C 1
ATOM 1412 O O . LYS A 1 175 ? 17.436 10.126 -26.552 1.00 42.41 175 LYS A O 1
ATOM 1417 N N . VAL A 1 176 ? 16.394 8.476 -27.657 1.00 40.84 176 VAL A N 1
ATOM 1418 C CA . VAL A 1 176 ? 15.049 8.939 -27.327 1.00 40.84 176 VAL A CA 1
ATOM 1419 C C . VAL A 1 176 ? 14.794 8.509 -25.892 1.00 40.84 176 VAL A C 1
ATOM 1421 O O . VAL A 1 176 ? 14.710 7.322 -25.581 1.00 40.84 176 VAL A O 1
ATOM 1424 N N . LYS A 1 177 ? 14.762 9.487 -24.986 1.00 45.38 177 LYS A N 1
ATOM 1425 C CA . LYS A 1 177 ? 14.471 9.236 -23.582 1.00 45.38 177 LYS A CA 1
ATOM 1426 C C . LYS A 1 177 ? 12.971 9.021 -23.455 1.00 45.38 177 LYS A C 1
ATOM 1428 O O . LYS A 1 177 ? 12.188 9.956 -23.565 1.00 45.38 177 LYS A O 1
ATOM 1433 N N . ILE A 1 178 ? 12.600 7.763 -23.278 1.00 45.88 178 ILE A N 1
ATOM 1434 C CA . ILE A 1 178 ? 11.216 7.329 -23.150 1.00 45.88 178 ILE A CA 1
ATOM 1435 C C . ILE A 1 178 ? 10.590 8.055 -21.972 1.00 45.88 178 ILE A C 1
ATOM 1437 O O . ILE A 1 178 ? 11.084 7.965 -20.843 1.00 45.88 178 ILE A O 1
ATOM 1441 N N . THR A 1 179 ? 9.475 8.722 -22.226 1.00 43.72 179 THR A N 1
ATOM 1442 C CA . THR A 1 179 ? 8.557 9.091 -21.161 1.00 43.72 179 THR A CA 1
ATOM 1443 C C . THR A 1 179 ? 7.856 7.808 -20.731 1.00 43.72 179 THR A C 1
ATOM 1445 O O . THR A 1 179 ? 6.917 7.324 -21.351 1.00 43.72 179 THR A O 1
ATOM 1448 N N . ARG A 1 180 ? 8.432 7.146 -19.722 1.00 48.06 180 ARG A N 1
ATOM 1449 C CA . ARG A 1 180 ? 7.841 5.938 -19.134 1.00 48.06 180 ARG A CA 1
ATOM 1450 C C . ARG A 1 180 ? 6.451 6.303 -18.575 1.00 48.06 180 ARG A C 1
ATOM 1452 O O . ARG A 1 180 ? 6.188 7.490 -18.354 1.00 48.06 180 ARG A O 1
ATOM 1459 N N . PRO A 1 181 ? 5.585 5.321 -18.284 1.00 50.47 181 PRO A N 1
ATOM 1460 C CA . PRO A 1 181 ? 4.328 5.591 -17.588 1.00 50.47 181 PRO A CA 1
ATOM 1461 C C . PRO A 1 181 ? 4.560 6.500 -16.364 1.00 50.47 181 PRO A C 1
ATOM 1463 O O . PRO A 1 181 ? 5.608 6.364 -15.740 1.00 50.47 181 PRO A O 1
ATOM 1466 N N . LEU A 1 182 ? 3.691 7.473 -16.049 1.00 48.25 182 LEU A N 1
ATOM 1467 C CA . LEU A 1 182 ? 4.063 8.654 -15.234 1.00 48.25 182 LEU A CA 1
ATOM 1468 C C . LEU A 1 182 ? 4.828 8.312 -13.949 1.00 48.25 182 LEU A C 1
ATOM 1470 O O . LEU A 1 182 ? 5.907 8.849 -13.705 1.00 48.25 182 LEU A O 1
ATOM 1474 N N . LEU A 1 183 ? 4.345 7.350 -13.161 1.00 46.91 183 LEU A N 1
ATOM 1475 C CA . LEU A 1 183 ? 5.099 6.888 -11.998 1.00 46.91 183 LEU A CA 1
ATOM 1476 C C . LEU A 1 183 ? 6.329 6.077 -12.416 1.00 46.91 183 LEU A C 1
ATOM 1478 O O . LEU A 1 183 ? 7.400 6.327 -11.909 1.00 46.91 183 LEU A O 1
ATOM 1482 N N . GLN A 1 184 ? 6.266 5.204 -13.413 1.00 51.75 184 GLN A N 1
ATOM 1483 C CA . GLN A 1 184 ? 7.428 4.454 -13.913 1.00 51.75 184 GLN A CA 1
ATOM 1484 C C . GLN A 1 184 ? 8.574 5.336 -14.468 1.00 51.75 184 GLN A C 1
ATOM 1486 O O . GLN A 1 184 ? 9.730 4.892 -14.490 1.00 51.75 184 GLN A O 1
ATOM 1491 N N . ALA A 1 185 ? 8.288 6.585 -14.864 1.00 47.69 185 ALA A N 1
ATOM 1492 C CA . ALA A 1 185 ? 9.276 7.599 -15.255 1.00 47.69 185 ALA A CA 1
ATOM 1493 C C . ALA A 1 185 ? 9.991 8.198 -14.046 1.00 47.69 185 ALA A C 1
ATOM 1495 O O . ALA A 1 185 ? 11.223 8.187 -14.009 1.00 47.69 185 ALA A O 1
ATOM 1496 N N . GLY A 1 186 ? 9.231 8.678 -13.055 1.00 53.28 186 GLY A N 1
ATOM 1497 C CA . GLY A 1 186 ? 9.741 9.367 -11.860 1.00 53.28 186 GLY A CA 1
ATOM 1498 C C . GLY A 1 186 ? 10.081 8.477 -10.664 1.00 53.28 186 GLY A C 1
ATOM 1499 O O . GLY A 1 186 ? 10.936 8.819 -9.850 1.00 53.28 186 GLY A O 1
ATOM 1500 N N . TRP A 1 187 ? 9.414 7.341 -10.549 1.00 65.69 187 TRP A N 1
ATOM 1501 C CA . TRP A 1 187 ? 9.458 6.372 -9.460 1.00 65.69 187 TRP A CA 1
ATOM 1502 C C . TRP A 1 187 ? 8.897 5.019 -9.916 1.00 65.69 187 TRP A C 1
ATOM 1504 O O . TRP A 1 187 ? 7.744 4.660 -9.685 1.00 65.69 187 TRP A O 1
ATOM 1514 N N . ALA A 1 188 ? 9.745 4.232 -10.556 1.00 70.81 188 ALA A N 1
ATOM 1515 C CA . ALA A 1 188 ? 9.423 2.858 -10.902 1.00 70.81 188 ALA A CA 1
ATOM 1516 C C . ALA A 1 188 ? 9.070 2.059 -9.635 1.00 70.81 188 ALA A C 1
ATOM 1518 O O . ALA A 1 188 ? 9.897 1.994 -8.732 1.00 70.81 188 ALA A O 1
ATOM 1519 N N . ALA A 1 189 ? 7.862 1.495 -9.543 1.00 77.88 189 ALA A N 1
ATOM 1520 C CA . ALA A 1 189 ? 7.421 0.666 -8.422 1.00 77.88 189 ALA A CA 1
ATOM 1521 C C . ALA A 1 189 ? 6.593 -0.517 -8.940 1.00 77.88 189 ALA A C 1
ATOM 1523 O O . ALA A 1 189 ? 5.635 -0.298 -9.677 1.00 77.88 189 ALA A O 1
ATOM 1524 N N . TRP A 1 190 ? 6.970 -1.748 -8.578 1.00 80.25 190 TRP A N 1
ATOM 1525 C CA . TRP A 1 190 ? 6.253 -2.961 -8.986 1.00 80.25 190 TRP A CA 1
ATOM 1526 C C . TRP A 1 190 ? 6.349 -4.063 -7.936 1.00 80.25 190 TRP A C 1
ATOM 1528 O O . TRP A 1 190 ? 7.399 -4.275 -7.331 1.00 80.25 190 TRP A O 1
ATOM 1538 N N . ASN A 1 191 ? 5.273 -4.831 -7.797 1.00 85.75 191 ASN A N 1
ATOM 1539 C CA . ASN A 1 191 ? 5.275 -6.089 -7.059 1.00 85.75 191 ASN A CA 1
ATOM 1540 C C . ASN A 1 191 ? 5.714 -7.212 -8.010 1.00 85.75 191 ASN A C 1
ATOM 1542 O O . ASN A 1 191 ? 4.990 -7.514 -8.963 1.00 85.75 191 ASN A O 1
ATOM 1546 N N . CYS A 1 192 ? 6.898 -7.791 -7.796 1.00 84.12 192 CYS A N 1
ATOM 1547 C CA . CYS A 1 192 ? 7.569 -8.630 -8.806 1.00 84.12 192 CYS A CA 1
ATOM 1548 C C . CYS A 1 192 ? 7.876 -10.071 -8.368 1.00 84.12 192 CYS A C 1
ATOM 1550 O O . CYS A 1 192 ? 8.369 -10.861 -9.170 1.00 84.12 192 CYS A O 1
ATOM 1552 N N . GLY A 1 193 ? 7.588 -10.440 -7.121 1.00 83.56 193 GLY A N 1
ATOM 1553 C CA . GLY A 1 193 ? 7.852 -11.784 -6.618 1.00 83.56 193 GLY A CA 1
ATOM 1554 C C . GLY A 1 193 ? 7.669 -11.885 -5.114 1.00 83.56 193 GLY A C 1
ATOM 1555 O O . GLY A 1 193 ? 7.011 -11.033 -4.512 1.00 83.56 193 GLY A O 1
ATOM 1556 N N . VAL A 1 194 ? 8.280 -12.907 -4.517 1.00 80.12 194 VAL A N 1
ATOM 1557 C CA . VAL A 1 194 ? 8.354 -13.059 -3.062 1.00 80.12 194 VAL A CA 1
ATOM 1558 C C . VAL A 1 194 ? 9.789 -13.267 -2.574 1.00 80.12 194 VAL A C 1
ATOM 1560 O O . VAL A 1 194 ? 10.661 -13.709 -3.324 1.00 80.12 194 VAL A O 1
ATOM 1563 N N . ASP A 1 195 ? 10.046 -12.925 -1.317 1.00 79.50 195 ASP A N 1
ATOM 1564 C CA . ASP A 1 195 ? 11.318 -13.193 -0.654 1.00 79.50 195 ASP A CA 1
ATOM 1565 C C . ASP A 1 195 ? 11.419 -14.665 -0.200 1.00 79.50 195 ASP A C 1
ATOM 1567 O O . ASP A 1 195 ? 10.496 -15.463 -0.383 1.00 79.50 195 ASP A O 1
ATOM 1571 N N . LYS A 1 196 ? 12.559 -15.060 0.378 1.00 76.19 196 LYS A N 1
ATOM 1572 C CA . LYS A 1 196 ? 12.792 -16.429 0.881 1.00 76.19 196 LYS A CA 1
ATOM 1573 C C . LYS A 1 196 ? 11.822 -16.839 1.994 1.00 76.19 196 LYS A C 1
ATOM 1575 O O . LYS A 1 196 ? 11.636 -18.030 2.223 1.00 76.19 196 LYS A O 1
ATOM 1580 N N . CYS A 1 197 ? 11.198 -15.869 2.652 1.00 71.75 197 CYS A N 1
ATOM 1581 C CA . CYS A 1 197 ? 10.176 -16.064 3.668 1.00 71.75 197 CYS A CA 1
ATOM 1582 C C . CYS A 1 197 ? 8.761 -15.877 3.101 1.00 71.75 197 CYS A C 1
ATOM 1584 O O . CYS A 1 197 ? 7.823 -15.805 3.880 1.00 71.75 197 CYS A O 1
ATOM 1586 N N . GLY A 1 198 ? 8.597 -15.784 1.776 1.00 73.00 198 GLY A N 1
ATOM 1587 C CA . GLY A 1 198 ? 7.317 -15.670 1.082 1.00 73.00 198 GLY A CA 1
ATOM 1588 C C . GLY A 1 198 ? 6.597 -14.321 1.205 1.00 73.00 198 GLY A C 1
ATOM 1589 O O . GLY A 1 198 ? 5.426 -14.235 0.832 1.00 73.00 198 GLY A O 1
ATOM 1590 N N . HIS A 1 199 ? 7.270 -13.264 1.665 1.00 77.56 199 HIS A N 1
ATOM 1591 C CA . HIS A 1 199 ? 6.726 -11.902 1.641 1.00 77.56 199 HIS A CA 1
ATOM 1592 C C . HIS A 1 199 ? 6.792 -11.304 0.243 1.00 77.56 199 HIS A C 1
ATOM 1594 O O . HIS A 1 199 ? 7.786 -11.485 -0.457 1.00 77.56 199 HIS A O 1
ATOM 1600 N N . VAL A 1 200 ? 5.780 -10.525 -0.145 1.00 82.88 200 VAL A N 1
ATOM 1601 C CA . VAL A 1 200 ? 5.772 -9.820 -1.436 1.00 82.88 200 VAL A CA 1
ATOM 1602 C C . VAL A 1 200 ? 6.987 -8.901 -1.544 1.00 82.88 200 VAL A C 1
ATOM 1604 O O . VAL A 1 200 ? 7.283 -8.128 -0.630 1.00 82.88 200 VAL A O 1
ATOM 1607 N N . VAL A 1 201 ? 7.676 -8.970 -2.681 1.00 86.19 201 VAL A N 1
ATOM 1608 C CA . VAL A 1 201 ? 8.774 -8.068 -3.026 1.00 86.19 201 VAL A CA 1
ATOM 1609 C C . VAL A 1 201 ? 8.220 -6.885 -3.810 1.00 86.19 201 VAL A C 1
ATOM 1611 O O . VAL A 1 201 ? 7.753 -7.046 -4.941 1.00 86.19 201 VAL A O 1
ATOM 1614 N N . LEU A 1 202 ? 8.316 -5.696 -3.215 1.00 87.75 202 LEU A N 1
ATOM 1615 C CA . LEU A 1 202 ? 8.037 -4.417 -3.859 1.00 87.75 202 LEU A CA 1
ATOM 1616 C C . LEU A 1 202 ? 9.359 -3.817 -4.346 1.00 87.75 202 LEU A C 1
ATOM 1618 O O . LEU A 1 202 ? 10.129 -3.259 -3.562 1.00 87.75 202 LEU A O 1
ATOM 1622 N N . TYR A 1 203 ? 9.632 -3.937 -5.642 1.00 86.81 203 TYR A N 1
ATOM 1623 C CA . TYR A 1 203 ? 10.765 -3.275 -6.279 1.00 86.81 203 TYR A CA 1
ATOM 1624 C C . TYR A 1 203 ? 10.466 -1.790 -6.467 1.00 86.81 203 TYR A C 1
ATOM 1626 O O . TYR A 1 203 ? 9.392 -1.434 -6.946 1.00 86.81 203 TYR A O 1
ATOM 1634 N N . GLN A 1 204 ? 11.426 -0.931 -6.137 1.00 85.31 204 GLN A N 1
ATOM 1635 C CA . GLN A 1 204 ? 11.353 0.513 -6.296 1.00 85.31 204 GLN A CA 1
ATOM 1636 C C . GLN A 1 204 ? 12.638 1.048 -6.929 1.00 85.31 204 GLN A C 1
ATOM 1638 O O . GLN A 1 204 ? 13.735 0.691 -6.515 1.00 85.31 204 GLN A O 1
ATOM 1643 N N . ARG A 1 205 ? 12.522 1.960 -7.892 1.00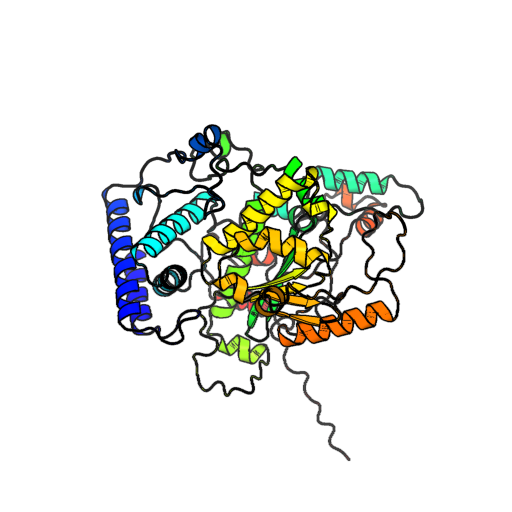 82.25 205 ARG A N 1
ATOM 1644 C CA . ARG A 1 205 ? 13.653 2.676 -8.490 1.00 82.25 205 ARG A CA 1
ATOM 1645 C C . ARG A 1 205 ? 13.300 4.154 -8.680 1.00 82.25 205 ARG A C 1
ATOM 1647 O O . ARG A 1 205 ? 12.748 4.526 -9.721 1.00 82.25 205 ARG A O 1
ATOM 1654 N N . PRO A 1 206 ? 13.575 5.011 -7.680 1.00 77.88 206 PRO A N 1
ATOM 1655 C CA . PRO A 1 206 ? 13.316 6.443 -7.778 1.00 77.88 206 PRO A CA 1
ATOM 1656 C C . PRO A 1 206 ? 14.194 7.113 -8.843 1.00 77.88 206 PRO A C 1
ATOM 1658 O O . PRO A 1 206 ? 15.400 6.876 -8.933 1.00 77.88 206 PRO A O 1
ATOM 1661 N N . ASN A 1 207 ? 13.604 8.023 -9.613 1.00 77.81 207 ASN A N 1
ATOM 1662 C CA . ASN A 1 207 ? 14.281 8.851 -10.605 1.00 77.81 207 ASN A CA 1
ATOM 1663 C C . ASN A 1 207 ? 14.011 10.338 -10.314 1.00 77.81 207 ASN A C 1
ATOM 1665 O O . ASN A 1 207 ? 13.039 10.908 -10.812 1.00 77.81 207 ASN A O 1
ATOM 1669 N N . PRO A 1 208 ? 14.869 10.999 -9.514 1.00 76.69 208 PRO A N 1
ATOM 1670 C CA . PRO A 1 208 ? 14.601 12.356 -9.041 1.00 76.69 208 PRO A CA 1
ATOM 1671 C C . PRO A 1 208 ? 14.419 13.405 -10.147 1.00 76.69 208 PRO A C 1
ATOM 1673 O O . PRO A 1 208 ? 13.663 14.355 -9.954 1.00 76.69 208 PRO A O 1
ATOM 1676 N N . ARG A 1 209 ? 15.094 13.253 -11.297 1.00 74.00 209 ARG A N 1
ATOM 1677 C CA . ARG A 1 209 ? 14.985 14.189 -12.431 1.00 74.00 209 ARG A CA 1
ATOM 1678 C C . ARG A 1 209 ? 13.595 14.128 -13.056 1.00 74.00 209 ARG A C 1
ATOM 1680 O O . ARG A 1 209 ? 12.961 15.162 -13.233 1.00 74.00 209 ARG A O 1
ATOM 1687 N N . GLU A 1 210 ? 13.131 12.924 -13.361 1.00 72.62 210 GLU A N 1
ATOM 1688 C CA . GLU A 1 210 ? 11.795 12.695 -13.915 1.00 72.62 210 GLU A CA 1
ATOM 1689 C C . GLU A 1 210 ? 10.717 13.061 -12.887 1.00 72.62 210 GLU A C 1
ATOM 1691 O O . GLU A 1 210 ? 9.775 13.777 -13.212 1.00 72.62 210 GLU A O 1
ATOM 1696 N N . LEU A 1 211 ? 10.912 12.705 -11.612 1.00 74.00 211 LEU A N 1
ATOM 1697 C CA . LEU A 1 211 ? 10.006 13.092 -10.528 1.00 74.00 211 LEU A CA 1
ATOM 1698 C C . LEU A 1 211 ? 9.870 14.618 -10.396 1.00 74.00 211 LEU A C 1
ATOM 1700 O O . LEU A 1 211 ? 8.776 15.110 -10.139 1.00 74.00 211 LEU A O 1
ATOM 1704 N N . ALA A 1 212 ? 10.948 15.380 -10.610 1.00 75.12 212 ALA A N 1
ATOM 1705 C CA . ALA A 1 212 ? 10.900 16.843 -10.618 1.00 75.12 212 ALA A CA 1
ATOM 1706 C C . ALA A 1 212 ? 10.127 17.416 -11.817 1.00 75.12 212 ALA A C 1
ATOM 1708 O O . ALA A 1 212 ? 9.468 18.446 -11.682 1.00 75.12 212 ALA A O 1
ATOM 1709 N N . MET A 1 213 ? 10.173 16.763 -12.982 1.00 72.81 213 MET A N 1
ATOM 1710 C CA . MET A 1 213 ? 9.358 17.166 -14.136 1.00 72.81 213 MET A CA 1
ATOM 1711 C C . MET A 1 213 ? 7.877 16.869 -13.903 1.00 72.81 213 MET A C 1
ATOM 1713 O O . MET A 1 213 ? 7.032 17.724 -14.165 1.00 72.81 213 MET A O 1
ATOM 1717 N N . LEU A 1 214 ? 7.572 15.695 -13.350 1.00 71.44 214 LEU A N 1
ATOM 1718 C CA . LEU A 1 214 ? 6.210 15.299 -13.006 1.00 71.44 214 LEU A CA 1
ATOM 1719 C C . LEU A 1 214 ? 5.617 16.197 -11.925 1.00 71.44 214 LEU A C 1
ATOM 1721 O O . LEU A 1 214 ? 4.481 16.623 -12.067 1.00 71.44 214 LEU A O 1
ATOM 1725 N N . GLU A 1 215 ? 6.383 16.547 -10.890 1.00 72.50 215 GLU A N 1
ATOM 1726 C CA . GLU A 1 215 ? 5.931 17.473 -9.845 1.00 72.50 215 GLU A CA 1
ATOM 1727 C C . GLU A 1 215 ? 5.615 18.862 -10.412 1.00 72.50 215 GLU A C 1
ATOM 1729 O O . GLU A 1 215 ? 4.661 19.496 -9.977 1.00 72.50 215 GLU A O 1
ATOM 1734 N N . LYS A 1 216 ? 6.341 19.331 -11.434 1.00 73.12 216 LYS A N 1
ATOM 1735 C CA . LYS A 1 216 ? 6.012 20.603 -12.092 1.00 73.12 216 LYS A CA 1
ATOM 1736 C C . LYS A 1 216 ? 4.645 20.559 -12.789 1.00 73.12 216 LYS A C 1
ATOM 1738 O O . LYS A 1 216 ? 3.974 21.588 -12.851 1.00 73.12 216 LYS A O 1
ATOM 1743 N N . ARG A 1 217 ? 4.261 19.404 -13.340 1.00 71.50 217 ARG A N 1
ATOM 1744 C CA . ARG A 1 217 ? 2.998 19.215 -14.074 1.00 71.50 217 ARG A CA 1
ATOM 1745 C C . ARG A 1 217 ? 1.830 18.862 -13.154 1.00 71.50 217 ARG A C 1
ATOM 1747 O O . ARG A 1 217 ? 0.746 19.408 -13.316 1.00 71.50 217 ARG A O 1
ATOM 1754 N N . TRP A 1 218 ? 2.079 17.999 -12.179 1.00 73.44 218 TRP A N 1
ATOM 1755 C CA . TRP A 1 218 ? 1.142 17.539 -11.159 1.00 73.44 218 TRP A CA 1
ATOM 1756 C C . TRP A 1 218 ? 1.696 17.886 -9.780 1.00 73.44 218 TRP A C 1
ATOM 1758 O O . TRP A 1 218 ? 2.230 17.013 -9.083 1.00 73.44 218 TRP A O 1
ATOM 1768 N N . PRO A 1 219 ? 1.634 19.171 -9.392 1.00 74.38 219 PRO A N 1
ATOM 1769 C CA . PRO A 1 219 ? 2.195 19.608 -8.129 1.00 74.38 219 PRO A CA 1
ATOM 1770 C C . PRO A 1 219 ? 1.519 18.888 -6.971 1.00 74.38 219 PRO A C 1
ATOM 1772 O O . PRO A 1 219 ? 0.295 18.738 -6.925 1.00 74.38 219 PRO A O 1
ATOM 1775 N N . TYR A 1 220 ? 2.348 18.469 -6.016 1.00 76.50 220 TYR A N 1
ATOM 1776 C CA . TYR A 1 220 ? 1.844 18.073 -4.715 1.00 76.50 220 TYR A CA 1
ATOM 1777 C C . TYR A 1 220 ? 1.495 19.329 -3.919 1.00 76.50 220 TYR A C 1
ATOM 1779 O O . TYR A 1 220 ? 2.378 20.115 -3.556 1.00 76.50 220 TYR A O 1
ATOM 1787 N N . VAL A 1 221 ? 0.215 19.494 -3.621 1.00 76.00 221 VAL A N 1
ATOM 1788 C CA . VAL A 1 221 ? -0.308 20.537 -2.757 1.00 76.00 221 VAL A CA 1
ATOM 1789 C C . VAL A 1 221 ? -0.943 19.880 -1.539 1.00 76.00 221 VAL A C 1
ATOM 1791 O O . VAL A 1 221 ? -2.015 19.280 -1.584 1.00 76.00 221 VAL A O 1
ATOM 1794 N N . GLU A 1 222 ? -0.218 19.975 -0.434 1.00 74.44 222 GLU A N 1
ATOM 1795 C CA . GLU A 1 222 ? -0.618 19.466 0.875 1.00 74.44 222 GLU A CA 1
ATOM 1796 C C . GLU A 1 222 ? -2.022 19.979 1.245 1.00 74.44 222 GLU A C 1
ATOM 1798 O O . GLU A 1 222 ? -2.294 21.170 1.099 1.00 74.44 222 GLU A O 1
ATOM 1803 N N . GLY A 1 223 ? -2.915 19.075 1.659 1.00 72.75 223 GLY A N 1
ATOM 1804 C CA . GLY A 1 223 ? -4.292 19.404 2.058 1.00 72.75 223 GLY A CA 1
ATOM 1805 C C . GLY A 1 223 ? -5.310 19.568 0.916 1.00 72.75 223 GLY A C 1
ATOM 1806 O O . GLY A 1 223 ? -6.504 19.517 1.177 1.00 72.75 223 GLY A O 1
ATOM 1807 N N . GLN A 1 224 ? -4.894 19.700 -0.352 1.00 74.81 224 GLN A N 1
ATOM 1808 C CA . GLN A 1 224 ? -5.845 19.958 -1.454 1.00 74.81 224 GLN A CA 1
ATOM 1809 C C . GLN A 1 224 ? -6.615 18.737 -1.958 1.00 74.81 224 GLN A C 1
ATOM 1811 O O . GLN A 1 224 ? -7.672 18.888 -2.571 1.00 74.81 224 GLN A O 1
ATOM 1816 N N . TYR A 1 225 ? -6.088 17.535 -1.731 1.00 79.31 225 TYR A N 1
ATOM 1817 C CA . TYR A 1 225 ? -6.778 16.311 -2.113 1.00 79.31 225 TYR A CA 1
ATOM 1818 C C . TYR A 1 225 ? -7.550 15.770 -0.916 1.00 79.31 225 TYR A C 1
ATOM 1820 O O . TYR A 1 225 ? -6.938 15.300 0.037 1.00 79.31 225 TYR A O 1
ATOM 1828 N N . ASP A 1 226 ? -8.877 15.814 -0.975 1.00 84.38 226 ASP A N 1
ATOM 1829 C CA . ASP A 1 226 ? -9.749 15.132 -0.026 1.00 84.38 226 ASP A CA 1
ATOM 1830 C C . ASP A 1 226 ? -11.072 14.790 -0.706 1.00 84.38 226 ASP A C 1
ATOM 1832 O O . ASP A 1 226 ? -11.930 15.655 -0.880 1.00 84.38 226 ASP A O 1
ATOM 1836 N N . CYS A 1 227 ? -11.243 13.529 -1.106 1.00 85.00 227 CYS A N 1
ATOM 1837 C CA . CYS A 1 227 ? -12.461 13.111 -1.804 1.00 85.00 227 CYS A CA 1
ATOM 1838 C C . CYS A 1 227 ? -13.703 13.063 -0.895 1.00 85.00 227 CYS A C 1
ATOM 1840 O O . CYS A 1 227 ? -14.803 12.785 -1.371 1.00 85.00 227 CYS A O 1
ATOM 1842 N N . ARG A 1 228 ? -13.554 13.345 0.408 1.00 86.00 228 ARG A N 1
ATOM 1843 C CA . ARG A 1 228 ? -14.685 13.564 1.319 1.00 86.00 228 ARG A CA 1
ATOM 1844 C C . ARG A 1 228 ? -15.297 14.953 1.139 1.00 86.00 228 ARG A C 1
ATOM 1846 O O . ARG A 1 228 ? -16.444 15.140 1.536 1.00 86.00 228 ARG A O 1
ATOM 1853 N N . ASN A 1 229 ? -14.562 15.904 0.553 1.00 86.00 229 ASN A N 1
ATOM 1854 C CA . ASN A 1 229 ? -15.084 17.226 0.232 1.00 86.00 229 ASN A CA 1
ATOM 1855 C C . ASN A 1 229 ? -16.205 17.101 -0.824 1.00 86.00 229 ASN A C 1
ATOM 1857 O O . ASN A 1 229 ? -15.937 16.591 -1.914 1.00 86.00 229 ASN A O 1
ATOM 1861 N N . PRO A 1 230 ? -17.436 17.577 -0.557 1.00 85.50 230 PRO A N 1
ATOM 1862 C CA . PRO A 1 230 ? -18.522 17.564 -1.540 1.00 85.50 230 PRO A CA 1
ATOM 1863 C C . PRO A 1 230 ? -18.169 18.284 -2.848 1.00 85.50 230 PRO A C 1
ATOM 1865 O O . PRO A 1 230 ? -18.592 17.859 -3.920 1.00 85.50 230 PRO A O 1
ATOM 1868 N N . ASP A 1 231 ? -17.333 19.320 -2.760 1.00 82.38 231 ASP A N 1
ATOM 1869 C CA . ASP A 1 231 ? -16.883 20.118 -3.899 1.00 82.38 231 ASP A CA 1
ATOM 1870 C C . ASP A 1 231 ? -15.611 19.558 -4.556 1.00 82.38 231 ASP A C 1
ATOM 1872 O O . ASP A 1 231 ? -15.008 20.209 -5.415 1.00 82.38 231 ASP A O 1
ATOM 1876 N N . PHE A 1 232 ? -15.157 18.364 -4.158 1.00 78.81 232 PHE A N 1
ATOM 1877 C CA . PHE A 1 232 ? -13.901 17.780 -4.632 1.00 78.81 232 PHE A CA 1
ATOM 1878 C C . PHE A 1 232 ? -13.832 17.741 -6.165 1.00 78.81 232 PHE A C 1
ATOM 1880 O O . PHE A 1 232 ? -12.862 18.217 -6.750 1.00 78.81 232 PHE A O 1
ATOM 1887 N N . HIS A 1 233 ? -14.897 17.265 -6.814 1.00 71.25 233 HIS A N 1
ATOM 1888 C CA . HIS A 1 233 ? -14.977 17.176 -8.275 1.00 71.25 233 HIS A CA 1
ATOM 1889 C C . HIS A 1 233 ? -15.249 18.521 -8.972 1.00 71.25 233 HIS A C 1
ATOM 1891 O O . HIS A 1 233 ? -15.101 18.607 -10.190 1.00 71.25 233 HIS A O 1
ATOM 1897 N N . SER A 1 234 ? -15.639 19.567 -8.236 1.00 70.56 234 SER A N 1
ATOM 1898 C CA . SER A 1 234 ? -15.926 20.901 -8.787 1.00 70.56 234 SER A CA 1
ATOM 1899 C C . SER A 1 234 ? -14.798 21.917 -8.590 1.00 70.56 234 SER A C 1
ATOM 1901 O O . SER A 1 234 ? -14.707 22.863 -9.369 1.00 70.56 234 SER A O 1
ATOM 1903 N N . VAL A 1 235 ? -13.948 21.750 -7.570 1.00 59.28 235 VAL A N 1
ATOM 1904 C CA . VAL A 1 235 ? -12.923 22.737 -7.169 1.00 59.28 235 VAL A CA 1
ATOM 1905 C C . VAL A 1 235 ? -11.499 22.213 -7.354 1.00 59.28 235 VAL A C 1
ATOM 1907 O O . VAL A 1 235 ? -10.604 22.989 -7.698 1.00 59.28 235 VAL A O 1
ATOM 1910 N N . THR A 1 23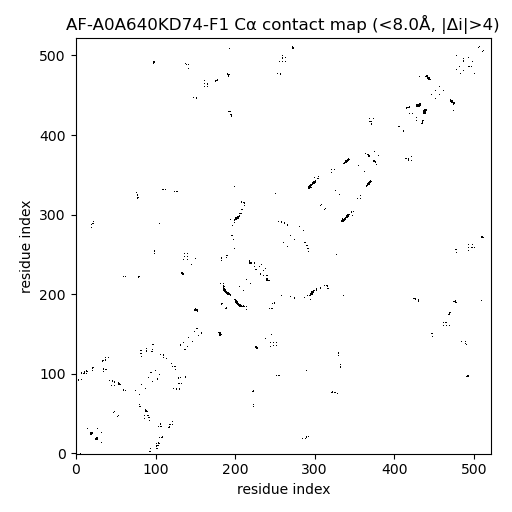6 ? -11.271 20.911 -7.170 1.00 55.50 236 THR A N 1
ATOM 1911 C CA . THR A 1 236 ? -9.939 20.312 -7.271 1.00 55.50 236 THR A CA 1
ATOM 1912 C C . THR A 1 236 ? -9.818 19.562 -8.597 1.00 55.50 236 THR A C 1
ATOM 1914 O O . THR A 1 236 ? -10.542 18.594 -8.819 1.00 55.50 236 THR A O 1
ATOM 1917 N N . PRO A 1 237 ? -8.896 19.944 -9.501 1.00 52.03 237 PRO A N 1
ATOM 1918 C CA . PRO A 1 237 ? -8.623 19.127 -10.673 1.00 52.03 237 PRO A CA 1
ATOM 1919 C C . PRO A 1 237 ? -8.203 17.724 -10.203 1.00 52.03 237 PRO A C 1
ATOM 1921 O O . PRO A 1 237 ? -7.316 17.648 -9.339 1.00 52.03 237 PRO A O 1
ATOM 1924 N N . PRO A 1 238 ? -8.734 16.628 -10.784 1.00 58.97 238 PRO A N 1
ATOM 1925 C CA . PRO A 1 238 ? -8.383 15.246 -10.402 1.00 58.97 238 PRO A CA 1
ATOM 1926 C C . PRO A 1 238 ? -6.871 14.952 -10.477 1.00 58.97 238 PRO A C 1
ATOM 1928 O O . PRO A 1 238 ? -6.360 13.979 -9.929 1.00 58.97 238 PRO A O 1
ATOM 1931 N N . TYR A 1 239 ? -6.141 15.847 -11.140 1.00 61.78 239 TYR A N 1
ATOM 1932 C CA . TYR A 1 239 ? -4.713 15.827 -11.393 1.00 61.78 239 TYR A CA 1
ATOM 1933 C C . TYR A 1 239 ? -3.836 16.336 -10.231 1.00 61.78 239 TYR A C 1
ATOM 1935 O O . TYR A 1 239 ? -2.663 15.961 -10.150 1.00 61.78 239 TYR A O 1
ATOM 1943 N N . SER A 1 240 ? -4.338 17.183 -9.325 1.00 65.06 240 SER A N 1
ATOM 1944 C CA . SER A 1 240 ? -3.533 17.599 -8.161 1.00 65.06 240 SER A CA 1
ATOM 1945 C C . SER A 1 240 ? -3.305 16.407 -7.220 1.00 65.06 240 SER A C 1
ATOM 1947 O O . SER A 1 240 ? -4.191 15.575 -7.035 1.00 65.06 240 SER A O 1
ATOM 1949 N N . ASN A 1 241 ? -2.096 16.270 -6.663 1.00 73.06 241 ASN A N 1
ATOM 1950 C CA . ASN A 1 241 ? -1.707 15.126 -5.815 1.00 73.06 241 ASN A CA 1
ATOM 1951 C C . ASN A 1 241 ? -1.868 13.737 -6.463 1.00 73.06 241 ASN A C 1
ATOM 1953 O O . ASN A 1 241 ? -1.869 12.723 -5.763 1.00 73.06 241 ASN A O 1
ATOM 1957 N N . LEU A 1 242 ? -1.923 13.659 -7.791 1.00 76.12 242 LEU A N 1
ATOM 1958 C CA . LEU A 1 242 ? -2.037 12.399 -8.520 1.00 76.12 242 LEU A CA 1
ATOM 1959 C C . LEU A 1 242 ? -0.869 11.437 -8.248 1.00 76.12 242 LEU A C 1
ATOM 1961 O O . LEU A 1 242 ? -1.084 10.243 -8.064 1.00 76.12 242 LEU A O 1
ATOM 1965 N N . LEU A 1 243 ? 0.368 11.943 -8.186 1.00 76.25 243 LEU A N 1
ATOM 1966 C CA . LEU A 1 243 ? 1.561 11.120 -7.933 1.00 76.25 243 LEU A CA 1
ATOM 1967 C C . LEU A 1 243 ? 1.473 10.348 -6.594 1.00 76.25 243 LEU A C 1
ATOM 1969 O O . LEU A 1 243 ? 1.714 9.139 -6.599 1.00 76.25 243 LEU A O 1
ATOM 1973 N N . PRO A 1 244 ? 1.071 10.980 -5.468 1.00 79.06 244 PRO A N 1
ATOM 1974 C CA . PRO A 1 244 ? 0.665 10.278 -4.250 1.00 79.06 244 PRO A CA 1
ATOM 1975 C C . PRO A 1 244 ? -0.349 9.160 -4.445 1.00 79.06 244 PRO A C 1
ATOM 1977 O O . PRO A 1 244 ? -0.127 8.058 -3.949 1.00 79.06 244 PRO A O 1
ATOM 1980 N N . ARG A 1 245 ? -1.436 9.409 -5.180 1.00 81.50 245 ARG A N 1
ATOM 1981 C CA . ARG A 1 245 ? -2.485 8.403 -5.408 1.00 81.50 245 ARG A CA 1
ATOM 1982 C C . ARG A 1 245 ? -1.959 7.204 -6.174 1.00 81.50 245 ARG A C 1
ATOM 1984 O O . ARG A 1 245 ? -2.243 6.068 -5.820 1.00 81.50 245 ARG A O 1
ATOM 1991 N N . VAL A 1 246 ? -1.154 7.456 -7.197 1.00 79.25 246 VAL A N 1
ATOM 1992 C CA . VAL A 1 246 ? -0.549 6.398 -7.996 1.00 79.25 246 VAL A CA 1
ATOM 1993 C C . VAL A 1 246 ? 0.386 5.528 -7.144 1.00 79.25 246 VAL A C 1
ATOM 1995 O O . VAL A 1 246 ? 0.339 4.302 -7.228 1.00 79.25 246 VAL A O 1
ATOM 1998 N N . TYR A 1 247 ? 1.186 6.139 -6.269 1.00 81.00 247 TYR A N 1
ATOM 1999 C CA . TYR A 1 247 ? 2.010 5.395 -5.315 1.00 81.00 247 TYR A CA 1
ATOM 2000 C C . TYR A 1 247 ? 1.162 4.596 -4.311 1.00 81.00 247 TYR A C 1
ATOM 2002 O O . TYR A 1 247 ? 1.438 3.424 -4.061 1.00 81.00 247 TYR A O 1
ATOM 2010 N N . LEU A 1 248 ? 0.105 5.204 -3.765 1.00 84.00 248 LEU A N 1
ATOM 2011 C CA . LEU A 1 248 ? -0.842 4.548 -2.858 1.00 84.00 248 LEU A CA 1
ATOM 2012 C C . LEU A 1 248 ? -1.539 3.354 -3.512 1.00 84.00 248 LEU A C 1
ATOM 2014 O O . LEU A 1 248 ? -1.710 2.324 -2.865 1.00 84.00 248 LEU A O 1
ATOM 2018 N N . ARG A 1 249 ? -1.877 3.456 -4.800 1.00 86.44 249 ARG A N 1
ATOM 2019 C CA . ARG A 1 249 ? -2.444 2.352 -5.573 1.00 86.44 249 ARG A CA 1
ATOM 2020 C C . ARG A 1 249 ? -1.494 1.159 -5.625 1.00 86.44 249 ARG A C 1
ATOM 2022 O O . ARG A 1 249 ? -1.926 0.041 -5.368 1.00 86.44 249 ARG A O 1
ATOM 2029 N N . GLU A 1 250 ? -0.207 1.380 -5.897 1.00 82.81 250 GLU A N 1
ATOM 2030 C CA . GLU A 1 250 ? 0.792 0.299 -5.907 1.00 82.81 250 GLU A CA 1
ATOM 2031 C C . GLU A 1 250 ? 1.004 -0.328 -4.518 1.00 82.81 250 GLU A C 1
ATOM 2033 O O . GLU A 1 250 ? 1.221 -1.541 -4.415 1.00 82.81 250 GLU A O 1
ATOM 2038 N N . LEU A 1 251 ? 0.878 0.463 -3.444 1.00 83.38 251 LEU A N 1
ATOM 2039 C CA . LEU A 1 251 ? 0.891 -0.052 -2.072 1.00 83.38 251 LEU A CA 1
ATOM 2040 C C . LEU A 1 251 ? -0.334 -0.927 -1.766 1.00 83.38 251 LEU A C 1
ATOM 2042 O O . LEU A 1 251 ? -0.162 -2.050 -1.285 1.00 83.38 251 LEU A O 1
ATOM 2046 N N . GLU A 1 252 ? -1.552 -0.465 -2.067 1.00 87.94 252 GLU A N 1
ATOM 2047 C CA . GLU A 1 252 ? -2.775 -1.261 -1.860 1.00 87.94 252 GLU A CA 1
ATOM 2048 C C . GLU A 1 252 ? -2.761 -2.528 -2.727 1.00 87.94 252 GLU A C 1
ATOM 2050 O O . GLU A 1 252 ? -3.160 -3.602 -2.281 1.00 87.94 252 GLU A O 1
ATOM 2055 N N . LYS A 1 253 ? -2.196 -2.452 -3.934 1.00 87.75 253 LYS A N 1
ATOM 2056 C CA . LYS A 1 253 ? -2.021 -3.601 -4.826 1.00 87.75 253 LYS A CA 1
ATOM 2057 C C . LYS A 1 253 ? -1.071 -4.636 -4.229 1.00 87.75 253 LYS A C 1
ATOM 2059 O O . LYS A 1 253 ? -1.383 -5.825 -4.235 1.00 87.75 253 LYS A O 1
ATOM 2064 N N . GLY A 1 254 ? 0.043 -4.190 -3.646 1.00 85.19 254 GLY A N 1
ATOM 2065 C CA . GLY A 1 254 ? 0.947 -5.046 -2.875 1.00 85.19 254 GLY A CA 1
ATOM 2066 C C . GLY A 1 254 ? 0.246 -5.707 -1.688 1.00 85.19 254 GLY A C 1
ATOM 2067 O O . GLY A 1 254 ? 0.365 -6.917 -1.501 1.00 85.19 254 GLY A O 1
ATOM 2068 N N . ARG A 1 255 ? -0.567 -4.951 -0.936 1.00 86.88 255 ARG A N 1
ATOM 2069 C CA . ARG A 1 255 ? -1.380 -5.489 0.169 1.00 86.88 255 ARG A CA 1
ATOM 2070 C C . ARG A 1 255 ? -2.378 -6.537 -0.315 1.00 86.88 255 ARG A C 1
ATOM 2072 O O . ARG A 1 255 ? -2.484 -7.586 0.318 1.00 86.88 255 ARG A O 1
ATOM 2079 N N . ARG A 1 256 ? -3.051 -6.316 -1.448 1.00 88.81 256 ARG A N 1
ATOM 2080 C CA . ARG A 1 256 ? -3.963 -7.299 -2.053 1.00 88.81 256 ARG A CA 1
ATOM 2081 C C . ARG A 1 256 ? -3.239 -8.580 -2.460 1.00 88.81 256 ARG A C 1
ATOM 2083 O O . ARG A 1 256 ? -3.743 -9.660 -2.173 1.00 88.81 256 ARG A O 1
ATOM 2090 N N . ILE A 1 257 ? -2.041 -8.483 -3.044 1.00 85.50 257 ILE A N 1
ATOM 2091 C CA . ILE A 1 257 ? -1.204 -9.660 -3.338 1.00 85.50 257 ILE A CA 1
ATOM 2092 C C . ILE A 1 257 ? -0.864 -10.392 -2.043 1.00 85.50 257 ILE A C 1
ATOM 2094 O O . ILE A 1 257 ? -1.066 -11.600 -1.959 1.00 85.50 257 ILE A O 1
ATOM 2098 N N . SER A 1 258 ? -0.417 -9.677 -1.007 1.00 81.25 258 SER A N 1
ATOM 2099 C CA . SER A 1 258 ? -0.174 -10.285 0.301 1.00 81.25 258 SER A CA 1
ATOM 2100 C C . SER A 1 258 ? -1.435 -10.969 0.828 1.00 81.25 258 SER A C 1
ATOM 2102 O O . SER A 1 258 ? -1.348 -12.065 1.370 1.00 81.25 258 SER A O 1
ATOM 2104 N N . ARG A 1 259 ? -2.625 -10.388 0.646 1.00 81.62 259 ARG A N 1
ATOM 2105 C CA . ARG A 1 259 ? -3.889 -11.031 1.033 1.00 81.62 259 ARG A CA 1
ATOM 2106 C C . ARG A 1 259 ? -4.178 -12.297 0.252 1.00 81.62 259 ARG A C 1
ATOM 2108 O O . ARG A 1 259 ? -4.474 -13.295 0.894 1.00 81.62 259 ARG A O 1
ATOM 2115 N N . LEU A 1 260 ? -4.039 -12.279 -1.073 1.00 81.69 260 LEU A N 1
ATOM 2116 C CA . LEU A 1 260 ? -4.163 -13.472 -1.913 1.00 81.69 260 LEU A CA 1
ATOM 2117 C C . LEU A 1 260 ? -3.252 -14.567 -1.365 1.00 81.69 260 LEU A C 1
ATOM 2119 O O . LEU A 1 260 ? -3.720 -15.630 -0.978 1.00 81.69 260 LEU A O 1
ATOM 2123 N N . LEU A 1 261 ? -1.972 -14.251 -1.194 1.00 76.50 261 LEU A N 1
ATOM 2124 C CA . LEU A 1 261 ? -0.975 -15.173 -0.669 1.00 76.50 261 LEU A CA 1
ATOM 2125 C C . LEU A 1 261 ? -1.333 -15.734 0.728 1.00 76.50 261 LEU A C 1
ATOM 2127 O O . LEU A 1 261 ? -1.107 -16.912 1.006 1.00 76.50 261 LEU A O 1
ATOM 2131 N N . ASN A 1 262 ? -1.949 -14.938 1.601 1.00 70.19 262 ASN A N 1
ATOM 2132 C CA . ASN A 1 262 ? -2.341 -15.388 2.940 1.00 70.19 262 ASN A CA 1
ATOM 2133 C C . ASN A 1 262 ? -3.707 -16.092 3.006 1.00 70.19 262 ASN A C 1
ATOM 2135 O O . ASN A 1 262 ? -3.943 -16.835 3.959 1.00 70.19 262 ASN A O 1
ATOM 2139 N N . TYR A 1 263 ? -4.577 -15.906 2.007 1.00 55.09 263 TYR A N 1
ATOM 2140 C CA . TYR A 1 263 ? -5.993 -16.296 2.021 1.00 55.09 263 TYR A CA 1
ATOM 2141 C C . TYR A 1 263 ? -6.238 -17.789 2.316 1.00 55.09 263 TYR A C 1
ATOM 2143 O O . TYR A 1 263 ? -7.271 -18.135 2.876 1.00 55.09 263 TYR A O 1
ATOM 2151 N N . ASN A 1 264 ? -5.290 -18.684 2.011 1.00 46.59 264 ASN A N 1
ATOM 2152 C CA . ASN A 1 264 ? -5.464 -20.135 2.182 1.00 46.59 264 ASN A CA 1
ATOM 2153 C C . ASN A 1 264 ? -4.449 -20.815 3.097 1.00 46.59 264 ASN A C 1
ATOM 2155 O O . ASN A 1 264 ? -4.115 -21.975 2.867 1.00 46.59 264 ASN A O 1
ATOM 2159 N N . GLN A 1 265 ? -3.976 -20.117 4.132 1.00 52.75 265 GLN A N 1
ATOM 2160 C CA . GLN A 1 265 ? -2.953 -20.632 5.044 1.00 52.75 265 GLN A CA 1
ATOM 2161 C C . GLN A 1 265 ? -1.690 -21.026 4.263 1.00 52.75 265 GLN A C 1
ATOM 2163 O O . GLN A 1 265 ? -1.535 -22.154 3.809 1.00 52.75 265 GLN A O 1
ATOM 2168 N N . GLN A 1 266 ? -0.800 -20.053 4.086 1.00 49.88 266 GLN A N 1
ATOM 2169 C CA . GLN A 1 266 ? 0.676 -20.061 3.996 1.00 49.88 266 GLN A CA 1
ATOM 2170 C C . GLN A 1 266 ? 1.450 -21.380 3.713 1.00 49.88 266 GLN A C 1
ATOM 2172 O O . GLN A 1 266 ? 2.476 -21.358 3.033 1.00 49.88 266 GLN A O 1
ATOM 2177 N N . TYR A 1 267 ? 0.979 -22.542 4.166 1.00 44.72 267 TYR A N 1
ATOM 2178 C CA . TYR A 1 267 ? 1.409 -23.879 3.754 1.00 44.72 267 TYR A CA 1
ATOM 2179 C C . TYR A 1 267 ? 1.415 -24.094 2.228 1.00 44.72 267 TYR A C 1
ATOM 2181 O O . TYR A 1 267 ? 2.360 -24.692 1.714 1.00 44.72 267 TYR A O 1
ATOM 2189 N N . ILE A 1 268 ? 0.424 -23.590 1.477 1.00 46.19 268 ILE A N 1
ATOM 2190 C CA . ILE A 1 268 ? 0.376 -23.769 0.007 1.00 46.19 268 ILE A CA 1
ATOM 2191 C C . ILE A 1 268 ? 1.529 -23.026 -0.683 1.00 46.19 268 ILE A C 1
ATOM 2193 O O . ILE A 1 268 ? 2.145 -23.565 -1.601 1.00 46.19 268 ILE A O 1
ATOM 2197 N N . ILE A 1 269 ? 1.875 -21.830 -0.201 1.00 51.16 269 ILE A N 1
ATOM 2198 C CA . ILE A 1 269 ? 3.030 -21.061 -0.685 1.00 51.16 269 ILE A CA 1
ATOM 2199 C C . ILE A 1 269 ? 4.323 -21.793 -0.349 1.00 51.16 269 ILE A C 1
ATOM 2201 O O . ILE A 1 269 ? 5.148 -22.003 -1.229 1.00 51.16 269 ILE A O 1
ATOM 2205 N N . ARG A 1 270 ? 4.483 -22.263 0.892 1.00 50.53 270 ARG A N 1
ATOM 2206 C CA . ARG A 1 270 ? 5.669 -23.032 1.306 1.00 50.53 270 ARG A CA 1
ATOM 2207 C C . ARG A 1 270 ? 5.872 -24.288 0.450 1.00 50.53 270 ARG A C 1
ATOM 2209 O O . ARG A 1 270 ? 6.992 -24.563 0.026 1.00 50.53 270 ARG A O 1
ATOM 2216 N N . LYS A 1 271 ? 4.787 -25.013 0.153 1.00 53.31 271 LYS A N 1
ATOM 2217 C CA . LYS A 1 271 ? 4.807 -26.232 -0.669 1.00 53.31 271 LYS A CA 1
ATOM 2218 C C . LYS A 1 271 ? 5.035 -25.943 -2.157 1.00 53.31 271 LYS A C 1
ATOM 2220 O O . LYS A 1 271 ? 5.751 -26.698 -2.801 1.00 53.31 271 LYS A O 1
ATOM 2225 N N . GLY A 1 272 ? 4.442 -24.873 -2.690 1.00 51.75 272 GLY A N 1
ATOM 2226 C CA . GLY A 1 272 ? 4.543 -24.492 -4.104 1.00 51.75 272 GLY A CA 1
ATOM 2227 C C . GLY A 1 272 ? 5.791 -23.680 -4.474 1.00 51.75 272 GLY A C 1
ATOM 2228 O O . GLY A 1 272 ? 6.133 -23.627 -5.649 1.00 51.75 272 GLY A O 1
ATOM 2229 N N . ILE A 1 273 ? 6.464 -23.051 -3.503 1.00 50.84 273 ILE A N 1
ATOM 2230 C CA . ILE A 1 273 ? 7.704 -22.268 -3.696 1.00 50.84 273 ILE A CA 1
ATOM 2231 C C . ILE A 1 273 ? 8.953 -23.062 -3.263 1.00 50.84 273 ILE A C 1
ATOM 2233 O O . ILE A 1 273 ? 10.072 -22.595 -3.434 1.00 50.84 273 ILE A O 1
ATOM 2237 N N . HIS A 1 274 ? 8.791 -24.286 -2.742 1.00 53.06 274 HIS A N 1
ATOM 2238 C CA . HIS A 1 274 ? 9.900 -25.132 -2.278 1.00 53.06 274 HIS A CA 1
ATOM 2239 C C . HIS A 1 274 ? 10.836 -24.416 -1.293 1.00 53.06 274 HIS A C 1
ATOM 2241 O O . HIS A 1 274 ? 12.060 -24.509 -1.387 1.00 53.06 274 HIS A O 1
ATOM 2247 N N . VAL A 1 275 ? 10.266 -23.690 -0.329 1.00 49.28 275 VAL A N 1
ATOM 2248 C CA . VAL A 1 275 ? 11.056 -23.108 0.760 1.00 49.28 275 VAL A CA 1
ATOM 2249 C C . VAL A 1 275 ? 11.434 -24.238 1.723 1.00 49.28 275 VAL A C 1
ATOM 2251 O O . VAL A 1 275 ? 10.750 -24.487 2.714 1.00 49.28 275 VAL A O 1
ATOM 2254 N N . GLU A 1 276 ? 12.508 -24.963 1.411 1.00 44.53 276 GLU A N 1
ATOM 2255 C CA . GLU A 1 276 ? 13.192 -25.831 2.368 1.00 44.53 276 GLU A CA 1
ATOM 2256 C C . GLU A 1 276 ? 13.948 -24.943 3.360 1.00 44.53 276 GLU A C 1
ATOM 2258 O O . GLU A 1 276 ? 15.099 -24.563 3.152 1.00 44.53 276 GLU A O 1
ATOM 2263 N N . THR A 1 277 ? 13.296 -24.564 4.457 1.00 43.19 277 THR A N 1
ATOM 2264 C CA . THR A 1 277 ? 14.042 -24.100 5.624 1.00 43.19 277 THR A CA 1
ATOM 2265 C C . THR A 1 277 ? 14.615 -25.312 6.351 1.00 43.19 277 THR A C 1
ATOM 2267 O O . THR A 1 277 ? 13.878 -26.233 6.688 1.00 43.19 277 THR A O 1
ATOM 2270 N N . ALA A 1 278 ? 15.913 -25.287 6.673 1.00 40.84 278 ALA A N 1
ATOM 2271 C CA . ALA A 1 278 ? 16.548 -26.257 7.577 1.00 40.84 278 ALA A CA 1
ATOM 2272 C C . ALA A 1 278 ? 15.908 -26.282 8.986 1.00 40.84 278 ALA A C 1
ATOM 2274 O O . ALA A 1 278 ? 16.153 -27.187 9.780 1.00 40.84 278 ALA A O 1
ATOM 2275 N N . ALA A 1 279 ? 15.071 -25.290 9.300 1.00 37.91 279 ALA A N 1
ATOM 2276 C CA . ALA A 1 279 ? 14.160 -25.329 10.427 1.00 37.91 279 ALA A CA 1
ATOM 2277 C C . ALA A 1 279 ? 12.960 -26.228 10.092 1.00 37.91 279 ALA A C 1
ATOM 2279 O O . ALA A 1 279 ? 12.168 -25.906 9.203 1.00 37.91 279 ALA A O 1
ATOM 2280 N N . ASN A 1 280 ? 12.815 -27.333 10.829 1.00 33.50 280 ASN A N 1
ATOM 2281 C CA . ASN A 1 280 ? 11.618 -28.167 10.781 1.00 33.50 280 ASN A CA 1
ATOM 2282 C C . ASN A 1 280 ? 10.362 -27.283 10.933 1.00 33.50 280 ASN A C 1
ATOM 2284 O O . ASN A 1 280 ? 10.226 -26.598 11.952 1.00 33.50 280 ASN A O 1
ATOM 2288 N N . PRO A 1 281 ? 9.405 -27.323 9.989 1.00 38.03 281 PRO A N 1
ATOM 2289 C CA . PRO A 1 281 ? 8.148 -26.584 10.065 1.00 38.03 281 PRO A CA 1
ATOM 2290 C C . PRO A 1 281 ? 7.168 -27.233 11.060 1.00 38.03 281 PRO A C 1
ATOM 2292 O O . PRO A 1 281 ? 5.965 -27.270 10.828 1.00 38.03 281 PRO A O 1
ATOM 2295 N N . THR A 1 282 ? 7.664 -27.772 12.176 1.00 33.12 282 THR A N 1
ATOM 2296 C CA . THR A 1 282 ? 6.849 -28.301 13.282 1.00 33.12 282 THR A CA 1
ATOM 2297 C C . THR A 1 282 ? 6.211 -27.208 14.130 1.00 33.12 282 THR A C 1
ATOM 2299 O O . THR A 1 282 ? 5.370 -27.499 14.971 1.00 33.12 282 THR A O 1
ATOM 2302 N N . LEU A 1 283 ? 6.569 -25.948 13.901 1.00 39.19 283 LEU A N 1
ATOM 2303 C CA . LEU A 1 283 ? 5.845 -24.814 14.441 1.00 39.19 283 LEU A CA 1
ATOM 2304 C C . LEU A 1 283 ? 5.069 -24.170 13.297 1.00 39.19 283 LEU A C 1
ATOM 2306 O O . LEU A 1 283 ? 5.614 -23.429 12.475 1.00 39.19 283 LEU A O 1
ATOM 2310 N N . THR A 1 284 ? 3.771 -24.446 13.281 1.00 41.50 284 THR A N 1
ATOM 2311 C CA . THR A 1 284 ? 2.728 -23.716 12.551 1.00 41.50 284 THR A CA 1
ATOM 2312 C C . THR A 1 284 ? 2.852 -22.186 12.665 1.00 41.50 284 THR A C 1
ATOM 2314 O O . THR A 1 284 ? 2.251 -21.493 11.861 1.00 41.50 284 THR A O 1
ATOM 2317 N N . SER A 1 285 ? 3.673 -21.647 13.576 1.00 37.94 285 SER A N 1
ATOM 2318 C CA . SER A 1 285 ? 3.872 -20.217 13.835 1.00 37.94 285 SER A CA 1
ATOM 2319 C C . SER A 1 285 ? 4.898 -19.482 12.955 1.00 37.94 285 SER A C 1
ATOM 2321 O O . SER A 1 285 ? 4.886 -18.261 12.934 1.00 37.94 285 SER A O 1
ATOM 2323 N N . THR A 1 286 ? 5.773 -20.149 12.194 1.00 40.03 286 THR A N 1
ATOM 2324 C CA . THR A 1 286 ? 6.926 -19.458 11.547 1.00 40.03 286 THR A CA 1
ATOM 2325 C C . THR A 1 286 ? 6.626 -18.693 10.252 1.00 40.03 286 THR A C 1
ATOM 2327 O O . THR A 1 286 ? 7.501 -18.012 9.734 1.00 40.03 286 THR A O 1
ATOM 2330 N N . PHE A 1 287 ? 5.430 -18.823 9.679 1.00 43.47 287 PHE A N 1
ATOM 2331 C CA . PHE A 1 287 ? 4.965 -17.938 8.595 1.00 43.47 287 PHE A CA 1
ATOM 2332 C C . PHE A 1 287 ? 3.658 -17.267 8.995 1.00 43.47 287 PHE A C 1
ATOM 2334 O O . PHE A 1 287 ? 3.268 -16.336 8.311 1.00 43.47 287 PHE A O 1
ATOM 2341 N N . MET A 1 288 ? 3.053 -17.615 10.148 1.00 42.69 288 MET A N 1
ATOM 2342 C CA . MET A 1 288 ? 1.905 -16.897 10.730 1.00 42.69 288 MET A CA 1
ATOM 2343 C C . MET A 1 288 ? 2.284 -15.495 11.238 1.00 42.69 288 MET A C 1
ATOM 2345 O O . MET A 1 288 ? 1.641 -14.950 12.130 1.00 42.69 288 MET A O 1
ATOM 2349 N N . ASP A 1 289 ? 3.287 -14.858 10.636 1.00 46.59 289 ASP A N 1
ATOM 2350 C CA . ASP A 1 289 ? 3.197 -13.427 10.442 1.00 46.59 289 ASP A CA 1
ATOM 2351 C C . ASP A 1 289 ? 1.880 -13.191 9.709 1.00 46.59 289 ASP A C 1
ATOM 2353 O O . ASP A 1 289 ? 1.644 -13.745 8.635 1.00 46.59 289 ASP A O 1
ATOM 2357 N N . ASN A 1 290 ? 0.985 -12.419 10.318 1.00 47.09 290 ASN A N 1
ATOM 2358 C CA . ASN A 1 290 ? -0.375 -12.132 9.859 1.00 47.09 290 ASN A CA 1
ATOM 2359 C C . ASN A 1 290 ? -0.414 -11.283 8.565 1.00 47.09 290 ASN A C 1
ATOM 2361 O O . ASN A 1 290 ? -1.191 -10.339 8.388 1.00 47.09 290 ASN A O 1
ATOM 2365 N N . GLY A 1 291 ? 0.458 -11.604 7.614 1.00 49.31 291 GLY A N 1
ATOM 2366 C CA . GLY A 1 291 ? 0.372 -11.265 6.212 1.00 49.31 291 GLY A CA 1
ATOM 2367 C C . GLY A 1 291 ? 0.670 -9.821 5.851 1.00 49.31 291 GLY A C 1
ATOM 2368 O O . GLY A 1 291 ? 0.194 -9.354 4.818 1.00 49.31 291 GLY A O 1
ATOM 2369 N N . GLY A 1 292 ? 1.354 -9.069 6.709 1.00 52.53 292 GLY A N 1
ATOM 2370 C CA . GLY A 1 292 ? 1.626 -7.649 6.463 1.00 52.53 292 GLY A CA 1
ATOM 2371 C C . GLY A 1 292 ? 2.920 -7.370 5.716 1.00 52.53 292 GLY A C 1
ATOM 2372 O O . GLY A 1 292 ? 2.962 -6.444 4.917 1.00 52.53 292 GLY A O 1
ATOM 2373 N N . GLY A 1 293 ? 3.960 -8.157 5.993 1.00 67.94 293 GLY A N 1
ATOM 2374 C CA . GLY A 1 293 ? 5.325 -7.840 5.604 1.00 67.94 293 GLY A CA 1
ATOM 2375 C C . GLY A 1 293 ? 5.506 -7.692 4.096 1.00 67.94 293 GLY A C 1
ATOM 2376 O O . GLY A 1 293 ? 5.273 -8.635 3.346 1.00 67.94 293 GLY A O 1
ATOM 2377 N N . VAL A 1 294 ? 5.970 -6.525 3.658 1.00 78.94 294 VAL A N 1
ATOM 2378 C CA . VAL A 1 294 ? 6.527 -6.309 2.317 1.00 78.94 294 VAL A CA 1
ATOM 2379 C C . VAL A 1 294 ? 8.046 -6.212 2.429 1.00 78.94 294 VAL A C 1
ATOM 2381 O O . VAL A 1 294 ? 8.569 -5.523 3.314 1.00 78.94 294 VAL A O 1
ATOM 2384 N N . THR A 1 295 ? 8.750 -6.891 1.526 1.00 85.69 295 THR A N 1
ATOM 2385 C CA . THR A 1 295 ? 10.187 -6.707 1.316 1.00 85.69 295 THR A CA 1
ATOM 2386 C C . THR A 1 295 ? 10.385 -5.654 0.228 1.00 85.69 295 THR A C 1
ATOM 2388 O O . THR A 1 295 ? 10.103 -5.880 -0.946 1.00 85.69 295 THR A O 1
ATOM 2391 N N . CYS A 1 296 ? 10.852 -4.471 0.618 1.00 87.62 296 CYS A N 1
ATOM 2392 C CA . CYS A 1 296 ? 11.085 -3.353 -0.295 1.00 87.62 296 CYS A CA 1
ATOM 2393 C C . CYS A 1 296 ? 12.490 -3.456 -0.897 1.00 87.62 296 CYS A C 1
ATOM 2395 O O . CYS A 1 296 ? 13.470 -3.268 -0.181 1.00 87.62 296 CYS A O 1
ATOM 2397 N N . LEU A 1 297 ? 12.610 -3.714 -2.197 1.00 88.44 297 LEU A N 1
ATOM 2398 C CA . LEU A 1 297 ? 13.888 -3.695 -2.914 1.00 88.44 297 LEU A CA 1
ATOM 2399 C C . LEU A 1 297 ? 14.061 -2.341 -3.610 1.00 88.44 297 LEU A C 1
ATOM 2401 O O . LEU A 1 297 ? 13.410 -2.084 -4.615 1.00 88.44 297 LEU A O 1
ATOM 2405 N N . VAL A 1 298 ? 14.928 -1.474 -3.092 1.00 86.75 298 VAL A N 1
ATOM 2406 C CA . VAL A 1 298 ? 15.094 -0.093 -3.567 1.00 86.75 298 VAL A CA 1
ATOM 2407 C C . VAL A 1 298 ? 16.411 0.064 -4.333 1.00 86.75 298 VAL A C 1
ATOM 2409 O O . VAL A 1 298 ? 17.491 0.066 -3.743 1.00 86.75 298 VAL A O 1
ATOM 2412 N N . ASP A 1 299 ? 16.332 0.244 -5.649 1.00 85.50 299 ASP A N 1
ATOM 2413 C CA . ASP A 1 299 ? 17.465 0.598 -6.506 1.00 85.50 299 ASP A CA 1
ATOM 2414 C C . ASP A 1 299 ? 17.667 2.114 -6.537 1.00 85.50 299 ASP A C 1
ATOM 2416 O O . ASP A 1 299 ? 16.915 2.852 -7.177 1.00 85.50 299 ASP A O 1
ATOM 2420 N N . VAL A 1 300 ? 18.715 2.587 -5.866 1.00 82.25 300 VAL A N 1
ATOM 2421 C CA . VAL A 1 300 ? 19.066 4.013 -5.833 1.00 82.25 300 VAL A CA 1
ATOM 2422 C C . VAL A 1 300 ? 20.124 4.395 -6.870 1.00 82.25 300 VAL A C 1
ATOM 2424 O O . VAL A 1 300 ? 20.597 5.530 -6.858 1.00 82.25 300 VAL A O 1
ATOM 2427 N N . GLY A 1 301 ? 20.464 3.508 -7.810 1.00 79.88 301 GLY A N 1
ATOM 2428 C CA . GLY A 1 301 ? 21.496 3.759 -8.822 1.00 79.88 301 GLY A CA 1
ATOM 2429 C C . GLY A 1 301 ? 21.207 4.947 -9.753 1.00 79.88 301 GLY A C 1
ATOM 2430 O O . GLY A 1 301 ? 22.122 5.509 -10.345 1.00 79.88 301 GLY A O 1
ATOM 2431 N N . SER A 1 302 ? 19.946 5.378 -9.870 1.00 77.62 302 SER A N 1
ATOM 2432 C CA . SER A 1 302 ? 19.541 6.592 -10.605 1.00 77.62 302 SER A CA 1
ATOM 2433 C C . SER A 1 302 ? 19.656 7.891 -9.792 1.00 77.62 302 SER A C 1
ATOM 2435 O O . SER A 1 302 ? 19.460 8.986 -10.334 1.00 77.62 302 SER A O 1
ATOM 2437 N N . ILE A 1 303 ? 19.959 7.817 -8.494 1.00 79.44 303 ILE A N 1
ATOM 2438 C CA . ILE A 1 303 ? 20.120 8.994 -7.639 1.00 79.44 303 ILE A CA 1
ATOM 2439 C C . ILE A 1 303 ? 21.553 9.522 -7.766 1.00 79.44 303 ILE A C 1
ATOM 2441 O O . ILE A 1 303 ? 22.522 8.844 -7.444 1.00 79.44 303 ILE A O 1
ATOM 2445 N N . LYS A 1 304 ? 21.686 10.782 -8.190 1.00 80.94 304 LYS A N 1
ATOM 2446 C CA . LYS A 1 304 ? 22.958 11.511 -8.258 1.00 80.94 304 LYS A CA 1
ATOM 2447 C C . LYS A 1 304 ? 23.052 12.510 -7.109 1.00 80.94 304 LYS A C 1
ATOM 2449 O O . LYS A 1 304 ? 22.035 13.027 -6.646 1.00 80.94 304 LYS A O 1
ATOM 2454 N N . LEU A 1 305 ? 24.273 12.854 -6.695 1.00 75.81 305 LEU A N 1
ATOM 2455 C CA . LEU A 1 305 ? 24.495 13.827 -5.619 1.00 75.81 305 LEU A CA 1
ATOM 2456 C C . LEU A 1 305 ? 23.869 15.199 -5.926 1.00 75.81 305 LEU A C 1
ATOM 2458 O O . LEU A 1 305 ? 23.280 15.824 -5.047 1.00 75.81 305 LEU A O 1
ATOM 2462 N N . SER A 1 306 ? 23.924 15.624 -7.191 1.00 78.62 306 SER A N 1
ATOM 2463 C CA . SER A 1 306 ? 23.293 16.860 -7.665 1.00 78.62 306 SER A CA 1
ATOM 2464 C C . SER A 1 306 ? 21.779 16.884 -7.440 1.00 78.62 306 SER A C 1
ATOM 2466 O O . SER A 1 306 ? 21.215 17.953 -7.229 1.00 78.62 306 SER A O 1
ATOM 2468 N N . HIS A 1 307 ? 21.102 15.732 -7.419 1.00 79.38 307 HIS A N 1
ATOM 2469 C CA . HIS A 1 307 ? 19.667 15.670 -7.139 1.00 79.38 307 HIS A CA 1
ATOM 2470 C C . HIS A 1 307 ? 19.344 15.997 -5.676 1.00 79.38 307 HIS A C 1
ATOM 2472 O O . HIS A 1 307 ? 18.249 16.470 -5.389 1.00 79.38 307 HIS A O 1
ATOM 2478 N N . LEU A 1 308 ? 20.283 15.762 -4.756 1.00 71.88 308 LEU A N 1
ATOM 2479 C CA . LEU A 1 308 ? 20.095 16.007 -3.324 1.00 71.88 308 LEU A CA 1
ATOM 2480 C C . LEU A 1 308 ? 20.349 17.467 -2.948 1.00 71.88 308 LEU A C 1
ATOM 2482 O O . LEU A 1 308 ? 19.783 17.964 -1.978 1.00 71.88 308 LEU A O 1
ATOM 2486 N N . THR A 1 309 ? 21.192 18.154 -3.721 1.00 71.44 309 THR A N 1
ATOM 2487 C CA . THR A 1 309 ? 21.596 19.542 -3.466 1.00 71.44 309 THR A CA 1
ATOM 2488 C C . THR A 1 309 ? 20.891 20.554 -4.371 1.00 71.44 309 THR A C 1
ATOM 2490 O O . THR A 1 309 ? 20.821 21.734 -4.031 1.00 71.44 309 THR A O 1
ATOM 2493 N N . SER A 1 310 ? 20.338 20.126 -5.511 1.00 77.69 310 SER A N 1
ATOM 2494 C CA . SER A 1 310 ? 19.692 21.028 -6.467 1.00 77.69 310 SER A CA 1
ATOM 2495 C C . SER A 1 310 ? 18.349 21.554 -5.963 1.00 77.69 310 SER A C 1
ATOM 2497 O O . SER A 1 310 ? 17.434 20.797 -5.630 1.00 77.69 310 SER A O 1
ATOM 2499 N N . SER A 1 311 ? 18.175 22.874 -6.039 1.00 71.31 311 SER A N 1
ATOM 2500 C CA . SER A 1 311 ? 16.895 23.546 -5.794 1.00 71.31 311 SER A CA 1
ATOM 2501 C C . SER A 1 311 ? 15.773 23.049 -6.715 1.00 71.31 311 SER A C 1
ATOM 2503 O O . SER A 1 311 ? 14.614 23.041 -6.301 1.00 71.31 311 SER A O 1
ATOM 2505 N N . LYS A 1 312 ? 16.109 22.562 -7.920 1.00 68.38 312 LYS A N 1
ATOM 2506 C CA . LYS A 1 312 ? 15.154 22.004 -8.893 1.00 68.38 312 LYS A CA 1
ATOM 2507 C C . LYS A 1 312 ? 14.505 20.704 -8.402 1.00 68.38 312 LYS A C 1
ATOM 2509 O O . LYS A 1 312 ? 13.346 20.459 -8.709 1.00 68.38 312 LYS A O 1
ATOM 2514 N N . CYS A 1 313 ? 15.212 19.908 -7.598 1.00 71.06 313 CYS A N 1
ATOM 2515 C CA . CYS A 1 313 ? 14.709 18.640 -7.060 1.00 71.06 313 CYS A CA 1
ATOM 2516 C C . CYS A 1 313 ? 14.109 18.775 -5.651 1.00 71.06 313 CYS A C 1
ATOM 2518 O O . CYS A 1 313 ? 13.583 17.804 -5.115 1.00 71.06 313 CYS A O 1
ATOM 2520 N N . LYS A 1 314 ? 14.137 19.967 -5.037 1.00 72.88 314 LYS A N 1
ATOM 2521 C CA . LYS A 1 314 ? 13.655 20.180 -3.661 1.00 72.88 314 LYS A CA 1
ATOM 2522 C C . LYS A 1 314 ? 12.182 19.798 -3.483 1.00 72.88 314 LYS A C 1
ATOM 2524 O O . LYS A 1 314 ? 11.821 19.194 -2.475 1.00 72.88 314 LYS A O 1
ATOM 2529 N N . LYS A 1 315 ? 11.334 20.124 -4.464 1.00 69.00 315 LYS A N 1
ATOM 2530 C CA . LYS A 1 315 ? 9.913 19.754 -4.440 1.00 69.00 315 LYS A CA 1
ATOM 2531 C C . LYS A 1 315 ? 9.700 18.253 -4.672 1.00 69.00 315 LYS A C 1
ATOM 2533 O O . LYS A 1 315 ? 8.933 17.637 -3.941 1.00 69.00 315 LYS A O 1
ATOM 2538 N N . ALA A 1 316 ? 10.469 17.644 -5.576 1.00 68.81 316 ALA A N 1
ATOM 2539 C CA . ALA A 1 316 ? 10.486 16.193 -5.773 1.00 68.81 316 ALA A CA 1
ATOM 2540 C C . ALA A 1 316 ? 10.923 15.437 -4.505 1.00 68.81 316 ALA A C 1
ATOM 2542 O O . ALA A 1 316 ? 10.336 14.416 -4.164 1.00 68.81 316 ALA A O 1
ATOM 2543 N N . LEU A 1 317 ? 11.894 15.965 -3.751 1.00 72.56 317 LEU A N 1
ATOM 2544 C CA . LEU A 1 317 ? 12.291 15.426 -2.446 1.00 72.56 317 LEU A CA 1
ATOM 2545 C C . LEU A 1 317 ? 11.196 15.599 -1.382 1.00 72.56 317 LEU A C 1
ATOM 2547 O O . LEU A 1 317 ? 11.024 14.711 -0.549 1.00 72.56 317 LEU A O 1
ATOM 2551 N N . LYS A 1 318 ? 10.425 16.701 -1.412 1.00 73.12 318 LYS A N 1
ATOM 2552 C CA . LYS A 1 318 ? 9.238 16.864 -0.551 1.00 73.12 318 LYS A CA 1
ATOM 2553 C C . LYS A 1 318 ? 8.202 15.783 -0.861 1.00 73.12 318 LYS A C 1
ATOM 2555 O O . LYS A 1 318 ? 7.727 15.136 0.066 1.00 73.12 318 LYS A O 1
ATOM 2560 N N . LEU A 1 319 ? 7.902 15.554 -2.139 1.00 72.31 319 LEU A N 1
ATOM 2561 C CA . LEU A 1 319 ? 7.009 14.479 -2.563 1.00 72.31 319 LEU A CA 1
ATOM 2562 C C . LEU A 1 319 ? 7.558 13.107 -2.144 1.00 72.31 319 LEU A C 1
ATOM 2564 O O . LEU A 1 319 ? 6.833 12.325 -1.544 1.00 72.31 319 LEU A O 1
ATOM 2568 N N . PHE A 1 320 ? 8.850 12.842 -2.353 1.00 73.50 320 PHE A N 1
ATOM 2569 C CA . PHE A 1 320 ? 9.478 11.591 -1.924 1.00 73.50 320 PHE A CA 1
ATOM 2570 C C . PHE A 1 320 ? 9.314 11.333 -0.429 1.00 73.50 320 PHE A C 1
ATOM 2572 O O . PHE A 1 320 ? 8.975 10.225 -0.007 1.00 73.50 320 PHE A O 1
ATOM 2579 N N . ARG A 1 321 ? 9.515 12.376 0.374 1.00 73.44 321 ARG A N 1
ATOM 2580 C CA . ARG A 1 321 ? 9.291 12.324 1.811 1.00 73.44 321 ARG A CA 1
ATOM 2581 C C . ARG A 1 321 ? 7.830 12.025 2.144 1.00 73.44 321 ARG A C 1
ATOM 2583 O O . ARG A 1 321 ? 7.596 11.194 3.011 1.00 73.44 321 ARG A O 1
ATOM 2590 N N . VAL A 1 322 ? 6.878 12.678 1.476 1.00 72.94 322 VAL A N 1
ATOM 2591 C CA . VAL A 1 322 ? 5.437 12.435 1.666 1.00 72.94 322 VAL A CA 1
ATOM 2592 C C . VAL A 1 322 ? 5.118 10.967 1.405 1.00 72.94 322 VAL A C 1
ATOM 2594 O O . VAL A 1 322 ? 4.622 10.298 2.301 1.00 72.94 322 VAL A O 1
ATOM 2597 N N . LEU A 1 323 ? 5.517 10.432 0.249 1.00 73.50 323 LEU A N 1
ATOM 2598 C CA . LEU A 1 323 ? 5.303 9.027 -0.117 1.00 73.50 323 LEU A CA 1
ATOM 2599 C C . LEU A 1 323 ? 5.914 8.053 0.904 1.00 73.50 323 LEU A C 1
ATOM 2601 O O . LEU A 1 323 ? 5.270 7.092 1.328 1.00 73.50 323 LEU A O 1
ATOM 2605 N N . SER A 1 324 ? 7.148 8.329 1.332 1.00 68.94 324 SER A N 1
ATOM 2606 C CA . SER A 1 324 ? 7.878 7.489 2.290 1.00 68.94 324 SER A CA 1
ATOM 2607 C C . SER A 1 324 ? 7.236 7.493 3.676 1.00 68.94 324 SER A C 1
ATOM 2609 O O . SER A 1 324 ? 7.131 6.445 4.311 1.00 68.94 324 SER A O 1
ATOM 2611 N N . LEU A 1 325 ? 6.807 8.663 4.155 1.00 68.81 325 LEU A N 1
ATOM 2612 C CA . LEU A 1 325 ? 6.108 8.800 5.431 1.00 68.81 325 LEU A CA 1
ATOM 2613 C C . LEU A 1 325 ? 4.718 8.161 5.365 1.00 68.81 325 LEU A C 1
ATOM 2615 O O . LEU A 1 325 ? 4.320 7.492 6.309 1.00 68.81 325 LEU A O 1
ATOM 2619 N N . THR A 1 326 ? 4.006 8.289 4.244 1.00 68.12 326 THR A N 1
ATOM 2620 C CA . THR A 1 326 ? 2.669 7.707 4.068 1.00 68.12 326 THR A CA 1
ATOM 2621 C C . THR A 1 326 ? 2.715 6.187 4.207 1.00 68.12 326 THR A C 1
ATOM 2623 O O . THR A 1 326 ? 1.881 5.602 4.894 1.00 68.12 326 THR A O 1
ATOM 2626 N N . GLY A 1 327 ? 3.734 5.552 3.620 1.00 65.44 327 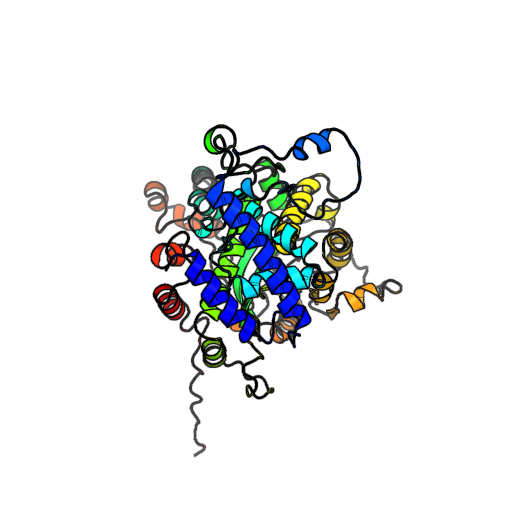GLY A N 1
ATOM 2627 C CA . GLY A 1 327 ? 3.955 4.110 3.733 1.00 65.44 327 GLY A CA 1
ATOM 2628 C C . GLY A 1 327 ? 4.263 3.618 5.155 1.00 65.44 327 GLY A C 1
ATOM 2629 O O . GLY A 1 327 ? 3.951 2.477 5.466 1.00 65.44 327 GLY A O 1
ATOM 2630 N N . GLN A 1 328 ? 4.856 4.452 6.016 1.00 64.50 328 GLN A N 1
ATOM 2631 C CA . GLN A 1 328 ? 5.235 4.077 7.388 1.00 64.50 328 GLN A CA 1
ATOM 2632 C C . GLN A 1 328 ? 4.148 4.423 8.406 1.00 64.50 328 GLN A C 1
ATOM 2634 O O . GLN A 1 328 ? 3.788 3.600 9.243 1.00 64.50 328 GLN A O 1
ATOM 2639 N N . SER A 1 329 ? 3.620 5.644 8.334 1.00 58.97 329 SER A N 1
ATOM 2640 C CA . SER A 1 329 ? 2.738 6.193 9.360 1.00 58.97 329 SER A CA 1
ATOM 2641 C C . SER A 1 329 ? 1.320 5.620 9.300 1.00 58.97 329 SER A C 1
ATOM 2643 O O . SER A 1 329 ? 0.680 5.497 10.338 1.00 58.97 329 SER A O 1
ATOM 2645 N N . PHE A 1 330 ? 0.835 5.246 8.111 1.00 66.56 330 PHE A N 1
ATOM 2646 C CA . PHE A 1 330 ? -0.503 4.665 7.936 1.00 66.56 330 PHE A CA 1
ATOM 2647 C C . PHE A 1 330 ? -0.492 3.142 7.806 1.00 66.56 330 PHE A C 1
ATOM 2649 O O . PHE A 1 330 ? -1.542 2.516 7.851 1.00 66.56 330 PHE A O 1
ATOM 2656 N N . TYR A 1 331 ? 0.678 2.518 7.688 1.00 74.69 331 TYR A N 1
ATOM 2657 C CA . TYR A 1 331 ? 0.793 1.062 7.620 1.00 74.69 331 TYR A CA 1
ATOM 2658 C C . TYR A 1 331 ? 1.819 0.567 8.647 1.00 74.69 331 TYR A C 1
ATOM 2660 O O . TYR A 1 331 ? 2.877 0.051 8.267 1.00 74.69 331 TYR A O 1
ATOM 2668 N N . PRO A 1 332 ? 1.531 0.734 9.956 1.00 71.06 332 PRO A N 1
ATOM 2669 C CA . PRO A 1 332 ? 2.435 0.293 11.009 1.00 71.06 332 PRO A CA 1
ATOM 2670 C C . PRO A 1 332 ? 2.693 -1.211 10.907 1.00 71.06 332 PRO A C 1
ATOM 2672 O O . PRO A 1 332 ? 1.794 -1.995 10.590 1.00 71.06 332 PRO A O 1
ATOM 2675 N N . GLU A 1 333 ? 3.941 -1.607 11.159 1.00 75.81 333 GLU A N 1
ATOM 2676 C CA . GLU A 1 333 ? 4.397 -2.999 11.078 1.00 75.81 333 GLU A CA 1
ATOM 2677 C C . GLU A 1 333 ? 4.095 -3.710 9.742 1.00 75.81 333 GLU A C 1
ATOM 2679 O O . GLU A 1 333 ? 3.990 -4.933 9.688 1.00 75.81 333 GLU A O 1
ATOM 2684 N N . ASN A 1 334 ? 3.982 -2.961 8.637 1.00 74.56 334 ASN A N 1
ATOM 2685 C CA . ASN A 1 334 ? 3.748 -3.533 7.306 1.00 74.56 334 ASN A CA 1
ATOM 2686 C C . ASN A 1 334 ? 5.043 -3.790 6.513 1.00 74.56 334 ASN A C 1
ATOM 2688 O O . ASN A 1 334 ? 5.069 -4.608 5.602 1.00 74.56 334 ASN A O 1
ATOM 2692 N N . MET A 1 335 ? 6.147 -3.114 6.838 1.00 78.69 335 MET A N 1
ATOM 2693 C CA . MET A 1 335 ? 7.443 -3.383 6.206 1.00 78.69 335 MET A CA 1
ATOM 2694 C C . MET A 1 335 ? 8.177 -4.496 6.967 1.00 78.69 335 MET A C 1
ATOM 2696 O O . MET A 1 335 ? 8.460 -4.344 8.160 1.00 78.69 335 MET A O 1
ATOM 2700 N N . ASN A 1 336 ? 8.520 -5.583 6.268 1.00 77.69 336 ASN A N 1
ATOM 2701 C CA . ASN A 1 336 ? 9.369 -6.655 6.799 1.00 77.69 336 ASN A CA 1
ATOM 2702 C C . ASN A 1 336 ? 10.841 -6.223 6.769 1.00 77.69 336 ASN A C 1
ATOM 2704 O O . ASN A 1 336 ? 11.529 -6.177 7.789 1.00 77.69 336 ASN A O 1
ATOM 2708 N N . ARG A 1 337 ? 11.310 -5.841 5.578 1.00 81.50 337 ARG A N 1
ATOM 2709 C CA . ARG A 1 337 ? 12.694 -5.441 5.322 1.00 81.50 337 ARG A CA 1
ATOM 2710 C C . ARG A 1 337 ? 12.752 -4.448 4.169 1.00 81.50 337 ARG A C 1
ATOM 2712 O O . ARG A 1 337 ? 11.930 -4.503 3.259 1.00 81.50 337 ARG A O 1
ATOM 2719 N N . MET A 1 338 ? 13.760 -3.585 4.175 1.00 86.44 338 MET A N 1
ATOM 2720 C CA . MET A 1 338 ? 14.119 -2.764 3.023 1.00 86.44 338 MET A CA 1
ATOM 2721 C C . MET A 1 338 ? 15.551 -3.086 2.598 1.00 86.44 338 MET A C 1
ATOM 2723 O O . MET A 1 338 ? 16.481 -2.947 3.384 1.00 86.44 338 MET A O 1
ATOM 2727 N N . ILE A 1 339 ? 15.735 -3.532 1.364 1.00 86.50 339 ILE A N 1
ATOM 2728 C CA . ILE A 1 339 ? 17.029 -3.857 0.767 1.00 86.50 339 ILE A CA 1
ATOM 2729 C C . ILE A 1 339 ? 17.354 -2.749 -0.225 1.00 86.50 339 ILE A C 1
ATOM 2731 O O . ILE A 1 339 ? 16.647 -2.579 -1.213 1.00 86.50 339 ILE A O 1
ATOM 2735 N N . ILE A 1 340 ? 18.408 -1.986 0.034 1.00 86.00 340 ILE A N 1
ATOM 2736 C CA . ILE A 1 340 ? 18.836 -0.879 -0.819 1.00 86.00 340 ILE A CA 1
ATOM 2737 C C . ILE A 1 340 ? 20.053 -1.326 -1.623 1.00 86.00 340 ILE A C 1
ATOM 2739 O O . ILE A 1 340 ? 21.027 -1.808 -1.044 1.00 86.00 340 ILE A O 1
ATOM 2743 N N . ILE A 1 341 ? 20.002 -1.155 -2.944 1.00 85.81 341 ILE A N 1
ATOM 2744 C CA . ILE A 1 341 ? 21.064 -1.556 -3.875 1.00 85.81 341 ILE A CA 1
ATOM 2745 C C . ILE A 1 341 ? 21.590 -0.369 -4.679 1.00 85.81 341 ILE A C 1
ATOM 2747 O O . ILE A 1 341 ? 20.918 0.652 -4.819 1.00 85.81 341 ILE A O 1
ATOM 2751 N N . ASN A 1 342 ? 22.803 -0.513 -5.221 1.00 79.88 342 ASN A N 1
ATOM 2752 C CA . ASN A 1 342 ? 23.473 0.501 -6.049 1.00 79.88 342 ASN A CA 1
ATOM 2753 C C . ASN A 1 342 ? 23.649 1.857 -5.345 1.00 79.88 342 ASN A C 1
ATOM 2755 O O . ASN A 1 342 ? 23.638 2.914 -5.971 1.00 79.88 342 ASN A O 1
ATOM 2759 N N . GLY A 1 343 ? 23.833 1.822 -4.022 1.00 72.19 343 GLY A N 1
ATOM 2760 C CA . GLY A 1 343 ? 23.968 3.013 -3.189 1.00 72.19 343 GLY A CA 1
ATOM 2761 C C . GLY A 1 343 ? 25.235 3.836 -3.419 1.00 72.19 343 GLY A C 1
ATOM 2762 O O . GLY A 1 343 ? 25.195 5.067 -3.348 1.00 72.19 343 GLY A O 1
ATOM 2763 N N . GLY A 1 344 ? 26.363 3.171 -3.686 1.00 73.00 344 GLY A N 1
ATOM 2764 C CA . GLY A 1 344 ? 27.672 3.816 -3.819 1.00 73.00 344 GLY A CA 1
ATOM 2765 C C . GLY A 1 344 ? 27.963 4.841 -2.708 1.00 73.00 344 GLY A C 1
ATOM 2766 O O . GLY A 1 344 ? 27.493 4.723 -1.577 1.00 73.00 344 GLY A O 1
ATOM 2767 N N . PHE A 1 345 ? 28.712 5.894 -3.042 1.00 67.19 345 PHE A N 1
ATOM 2768 C CA . PHE A 1 345 ? 28.975 7.018 -2.131 1.00 67.19 345 PHE A CA 1
ATOM 2769 C C . PHE A 1 345 ? 27.734 7.900 -1.882 1.00 67.19 345 PHE A C 1
ATOM 2771 O O . PHE A 1 345 ? 27.590 8.503 -0.816 1.00 67.19 345 PHE A O 1
ATOM 2778 N N . VAL A 1 346 ? 26.814 7.964 -2.852 1.00 65.19 346 VAL A N 1
ATOM 2779 C CA . VAL A 1 346 ? 25.617 8.823 -2.798 1.00 65.19 346 VAL A CA 1
ATOM 2780 C C . VAL A 1 346 ? 24.659 8.375 -1.693 1.00 65.19 346 VAL A C 1
ATOM 2782 O O . VAL A 1 346 ? 24.022 9.220 -1.060 1.00 65.19 346 VAL A O 1
ATOM 2785 N N . PHE A 1 347 ? 24.614 7.075 -1.394 1.00 71.38 347 PHE A N 1
ATOM 2786 C CA . PHE A 1 347 ? 23.767 6.521 -0.345 1.00 71.38 347 PHE A CA 1
ATOM 2787 C C . PHE A 1 347 ? 24.049 7.118 1.025 1.00 71.38 347 PHE A C 1
ATOM 2789 O O . PHE A 1 347 ? 23.109 7.492 1.705 1.00 71.38 347 PHE A O 1
ATOM 2796 N N . ASN A 1 348 ? 25.309 7.292 1.427 1.00 70.25 348 ASN A N 1
ATOM 2797 C CA . ASN A 1 348 ? 25.611 7.838 2.754 1.00 70.25 348 ASN A CA 1
ATOM 2798 C C . ASN A 1 348 ? 25.092 9.276 2.924 1.00 70.25 348 ASN A C 1
ATOM 2800 O O . ASN A 1 348 ? 24.645 9.653 4.008 1.00 70.25 348 ASN A O 1
ATOM 2804 N N . MET A 1 349 ? 25.112 10.076 1.854 1.00 68.06 349 MET A N 1
ATOM 2805 C CA . MET A 1 349 ? 24.560 11.435 1.854 1.00 68.06 349 MET A CA 1
ATOM 2806 C C . MET A 1 349 ? 23.026 11.414 1.842 1.00 68.06 349 MET A C 1
ATOM 2808 O O . MET A 1 349 ? 22.386 12.105 2.634 1.00 68.06 349 MET A O 1
ATOM 2812 N N . PHE A 1 350 ? 22.435 10.590 0.973 1.00 67.00 350 PHE A N 1
ATOM 2813 C CA . PHE A 1 350 ? 20.987 10.415 0.875 1.00 67.00 350 PHE A CA 1
ATOM 2814 C C . PHE A 1 350 ? 20.391 9.877 2.175 1.00 67.00 350 PHE A C 1
ATOM 2816 O O . PHE A 1 350 ? 19.418 10.417 2.691 1.00 67.00 350 PHE A O 1
ATOM 2823 N N . PHE A 1 351 ? 21.021 8.857 2.750 1.00 71.81 351 PHE A N 1
ATOM 2824 C CA . PHE A 1 351 ? 20.589 8.215 3.975 1.00 71.81 351 PHE A CA 1
ATOM 2825 C C . PHE A 1 351 ? 20.600 9.194 5.149 1.00 71.81 351 PHE A C 1
ATOM 2827 O O . PHE A 1 351 ? 19.622 9.265 5.883 1.00 71.81 351 PHE A O 1
ATOM 2834 N N . LYS A 1 352 ? 21.631 10.041 5.282 1.00 71.69 352 LYS A N 1
ATOM 2835 C CA . LYS A 1 352 ? 21.637 11.126 6.283 1.00 71.69 352 LYS A CA 1
ATOM 2836 C C . LYS A 1 352 ? 20.455 12.091 6.127 1.00 71.69 352 LYS A C 1
ATOM 2838 O O . LYS A 1 352 ? 19.959 12.587 7.134 1.00 71.69 352 LYS A O 1
ATOM 2843 N N . LEU A 1 353 ? 20.002 12.339 4.896 1.00 66.94 353 LEU A N 1
ATOM 2844 C CA . LEU A 1 353 ? 18.865 13.214 4.604 1.00 66.94 353 LEU A CA 1
ATOM 2845 C C . LEU A 1 353 ? 17.518 12.557 4.948 1.00 66.94 353 LEU A C 1
ATOM 2847 O O . LEU A 1 353 ? 16.647 13.227 5.497 1.00 66.94 353 LEU A O 1
ATOM 2851 N N . VAL A 1 354 ? 17.353 11.262 4.649 1.00 67.50 354 VAL A N 1
ATOM 2852 C CA . VAL A 1 354 ? 16.080 10.544 4.859 1.00 67.50 354 VAL A CA 1
ATOM 2853 C C . VAL A 1 354 ? 15.949 9.911 6.247 1.00 67.50 354 VAL A C 1
ATOM 2855 O O . VAL A 1 354 ? 14.834 9.717 6.718 1.00 67.50 354 VAL A O 1
ATOM 2858 N N . ARG A 1 355 ? 17.061 9.626 6.940 1.00 72.25 355 ARG A N 1
ATOM 2859 C CA . ARG A 1 355 ? 17.090 8.974 8.265 1.00 72.25 355 ARG A CA 1
ATOM 2860 C C . ARG A 1 355 ? 16.203 9.655 9.313 1.00 72.25 355 ARG A C 1
ATOM 2862 O O . ARG A 1 355 ? 15.519 8.920 10.020 1.00 72.25 355 ARG A O 1
ATOM 2869 N N . PRO A 1 356 ? 16.149 10.998 9.433 1.00 72.62 356 PRO A N 1
ATOM 2870 C CA . PRO A 1 356 ? 15.260 11.656 10.393 1.00 72.62 356 PRO A CA 1
ATOM 2871 C C . PRO A 1 356 ? 13.768 11.385 10.156 1.00 72.62 356 PRO A C 1
ATOM 2873 O O . PRO A 1 356 ? 12.954 11.705 11.014 1.00 72.62 356 PRO A O 1
ATOM 2876 N N . TRP A 1 357 ? 13.399 10.849 8.989 1.00 65.56 357 TRP A N 1
ATOM 2877 C CA . TRP A 1 357 ? 12.017 10.541 8.611 1.00 65.56 357 TRP A CA 1
ATOM 2878 C C . TRP A 1 357 ? 11.653 9.072 8.833 1.00 65.56 357 TRP A C 1
ATOM 2880 O O . TRP A 1 357 ? 10.503 8.706 8.622 1.00 65.56 357 TRP A O 1
ATOM 2890 N N . LEU A 1 358 ? 12.622 8.233 9.205 1.00 70.12 358 LEU A N 1
ATOM 2891 C CA . LEU A 1 358 ? 12.429 6.804 9.419 1.00 70.12 358 LEU A CA 1
ATOM 2892 C C . LEU A 1 358 ? 12.329 6.529 10.913 1.00 70.12 358 LEU A C 1
ATOM 2894 O O . LEU A 1 358 ? 13.220 6.929 11.672 1.00 70.12 358 LEU A O 1
ATOM 2898 N N . ASP A 1 359 ? 11.290 5.822 11.347 1.00 70.62 359 ASP A N 1
ATOM 2899 C CA . ASP A 1 359 ? 11.197 5.417 12.746 1.00 70.62 359 ASP A CA 1
ATOM 2900 C C . ASP A 1 359 ? 12.333 4.428 13.112 1.00 70.62 359 ASP A C 1
ATOM 2902 O O . ASP A 1 359 ? 12.896 3.750 12.240 1.00 70.62 359 ASP A O 1
ATOM 2906 N N . PRO A 1 360 ? 12.716 4.323 14.399 1.00 74.00 360 PRO A N 1
ATOM 2907 C CA . PRO A 1 360 ? 13.822 3.463 14.803 1.00 74.00 360 PRO A CA 1
ATOM 2908 C C . PRO A 1 360 ? 13.648 1.982 14.451 1.00 74.00 360 PRO A C 1
ATOM 2910 O O . PRO A 1 360 ? 14.659 1.318 14.245 1.00 74.00 360 PRO A O 1
ATOM 2913 N N . GLN A 1 361 ? 12.426 1.441 14.393 1.00 71.06 361 GLN A N 1
ATOM 2914 C CA . GLN A 1 361 ? 12.207 0.040 14.018 1.00 71.06 361 GLN A CA 1
ATOM 2915 C C . GLN A 1 361 ? 12.410 -0.152 12.513 1.00 71.06 361 GLN A C 1
ATOM 2917 O O . GLN A 1 361 ? 13.119 -1.077 12.112 1.00 71.06 361 GLN A O 1
ATOM 2922 N N . THR A 1 362 ? 11.913 0.772 11.689 1.00 72.62 362 THR A N 1
ATOM 2923 C CA . THR A 1 362 ? 12.181 0.805 10.243 1.00 72.62 362 THR A CA 1
ATOM 2924 C C . THR A 1 362 ? 13.677 0.894 9.943 1.00 72.62 362 THR A C 1
ATOM 2926 O O . THR A 1 362 ? 14.175 0.140 9.109 1.00 72.62 362 THR A O 1
ATOM 2929 N N . GLN A 1 363 ? 14.441 1.722 10.669 1.00 76.00 363 GLN A N 1
ATOM 2930 C CA . GLN A 1 363 ? 15.900 1.813 10.486 1.00 76.00 363 GLN A CA 1
ATOM 2931 C C . GLN A 1 363 ? 16.622 0.473 10.719 1.00 76.00 363 GLN A C 1
ATOM 2933 O O . GLN A 1 363 ? 17.589 0.172 10.023 1.00 76.00 363 GLN A O 1
ATOM 2938 N N . LYS A 1 364 ? 16.156 -0.357 11.663 1.00 79.06 364 LYS A N 1
ATOM 2939 C CA . LYS A 1 364 ? 16.745 -1.687 11.929 1.00 79.06 364 LYS A CA 1
ATOM 2940 C C . LYS A 1 364 ? 16.478 -2.694 10.809 1.00 79.06 364 LYS A C 1
ATOM 2942 O O . LYS A 1 364 ? 17.232 -3.649 10.663 1.00 79.06 364 LYS A O 1
ATOM 2947 N N . LYS A 1 365 ? 15.416 -2.478 10.033 1.00 79.19 365 LYS A N 1
ATOM 2948 C CA . LYS A 1 365 ? 14.971 -3.351 8.941 1.00 79.19 365 LYS A CA 1
ATOM 2949 C C . LYS A 1 365 ? 15.662 -3.032 7.602 1.00 79.19 365 LYS A C 1
ATOM 2951 O O . LYS A 1 365 ? 15.420 -3.735 6.623 1.00 79.19 365 LYS A O 1
ATOM 2956 N N . ILE A 1 366 ? 16.510 -2.000 7.526 1.00 82.00 366 ILE A N 1
ATOM 2957 C CA . ILE A 1 366 ? 17.202 -1.611 6.286 1.00 82.00 366 ILE A CA 1
ATOM 2958 C C . ILE A 1 366 ? 18.553 -2.325 6.156 1.00 82.00 366 ILE A C 1
ATOM 2960 O O . ILE A 1 366 ? 19.408 -2.243 7.041 1.00 82.00 366 ILE A O 1
ATOM 2964 N N . ILE A 1 367 ? 18.765 -2.954 5.003 1.00 80.81 367 ILE A N 1
ATOM 2965 C CA . ILE A 1 367 ? 20.039 -3.517 4.555 1.00 80.81 367 ILE A CA 1
ATOM 2966 C C . ILE A 1 367 ? 20.560 -2.700 3.377 1.00 80.81 367 ILE A C 1
ATOM 2968 O O . ILE A 1 367 ? 19.807 -2.428 2.441 1.00 80.81 367 ILE A O 1
ATOM 2972 N N . LEU A 1 368 ? 21.854 -2.378 3.382 1.00 79.69 368 LEU A N 1
ATOM 2973 C CA . LEU A 1 368 ? 22.550 -1.880 2.201 1.00 79.69 368 LEU A CA 1
ATOM 2974 C C . LEU A 1 368 ? 23.367 -3.009 1.561 1.00 79.69 368 LEU A C 1
ATOM 2976 O O . LEU A 1 368 ? 24.245 -3.590 2.202 1.00 79.69 368 LEU A O 1
ATOM 2980 N N . LEU A 1 369 ? 23.107 -3.281 0.284 1.00 77.75 369 LEU A N 1
ATOM 2981 C CA . LEU A 1 369 ? 23.925 -4.167 -0.538 1.00 77.75 369 LEU A CA 1
ATOM 2982 C C . LEU A 1 369 ? 24.626 -3.341 -1.621 1.00 77.75 369 LEU A C 1
ATOM 2984 O O . LEU A 1 369 ? 23.999 -2.577 -2.360 1.00 77.75 369 LEU A O 1
ATOM 2988 N N . SER A 1 370 ? 25.940 -3.490 -1.734 1.00 67.31 370 SER A N 1
ATOM 2989 C CA . SER A 1 370 ? 26.713 -3.016 -2.879 1.00 67.31 370 SER A CA 1
ATOM 2990 C C . SER A 1 370 ? 27.344 -4.205 -3.601 1.00 67.31 370 SER A C 1
ATOM 2992 O O . SER A 1 370 ? 27.466 -5.289 -3.038 1.00 67.31 370 SER A O 1
ATOM 2994 N N . ALA A 1 371 ? 27.792 -3.992 -4.841 1.00 59.03 371 ALA A N 1
ATOM 2995 C CA . ALA A 1 371 ? 28.522 -5.007 -5.605 1.00 59.03 371 ALA A CA 1
ATOM 2996 C C . ALA A 1 371 ? 29.816 -5.487 -4.913 1.00 59.03 371 ALA A C 1
ATOM 2998 O O . ALA A 1 371 ? 30.401 -6.475 -5.337 1.00 59.03 371 ALA A O 1
ATOM 2999 N N . THR A 1 372 ? 30.284 -4.792 -3.872 1.00 52.81 372 THR A N 1
ATOM 3000 C CA . THR A 1 372 ? 31.523 -5.129 -3.164 1.00 52.81 372 THR A CA 1
ATOM 3001 C C . THR A 1 372 ? 31.346 -5.408 -1.677 1.00 52.81 372 THR A C 1
ATOM 3003 O O . THR A 1 372 ? 32.243 -6.013 -1.110 1.00 52.81 372 THR A O 1
ATOM 3006 N N . ASN A 1 373 ? 30.236 -5.013 -1.038 1.00 59.53 373 ASN A N 1
ATOM 3007 C CA . ASN A 1 373 ? 30.039 -5.139 0.409 1.00 59.53 373 ASN A CA 1
ATOM 3008 C C . ASN A 1 373 ? 28.555 -5.287 0.791 1.00 59.53 373 ASN A C 1
ATOM 3010 O O . ASN A 1 373 ? 27.675 -4.637 0.224 1.00 59.53 373 ASN A O 1
ATOM 3014 N N . LYS A 1 374 ? 28.294 -6.076 1.837 1.00 63.28 374 LYS A N 1
ATOM 3015 C CA . LYS A 1 374 ? 27.016 -6.156 2.558 1.00 63.28 374 LYS A CA 1
ATOM 3016 C C . LYS A 1 374 ? 27.198 -5.472 3.911 1.00 63.28 374 LYS A C 1
ATOM 3018 O O . LYS A 1 374 ? 28.115 -5.837 4.638 1.00 63.28 374 LYS A O 1
ATOM 3023 N N . ALA A 1 375 ? 26.354 -4.495 4.237 1.00 61.97 375 ALA A N 1
ATOM 3024 C CA . ALA A 1 375 ? 26.424 -3.798 5.520 1.00 61.97 375 ALA A CA 1
ATOM 3025 C C . ALA A 1 375 ? 25.029 -3.470 6.059 1.00 61.97 375 ALA A C 1
ATOM 3027 O O . ALA A 1 375 ? 24.132 -3.037 5.322 1.00 61.97 375 ALA A O 1
ATOM 3028 N N . THR A 1 376 ? 24.850 -3.634 7.366 1.00 62.66 376 THR A N 1
ATOM 3029 C CA . THR A 1 376 ? 23.649 -3.164 8.064 1.00 62.66 376 THR A CA 1
ATOM 3030 C C . THR A 1 376 ? 23.797 -1.676 8.381 1.00 62.66 376 THR A C 1
ATOM 3032 O O . THR A 1 376 ? 24.889 -1.186 8.666 1.00 62.66 376 THR A O 1
ATOM 3035 N N . LEU A 1 377 ? 22.698 -0.917 8.406 1.00 57.34 377 LEU A N 1
ATOM 3036 C CA . LEU A 1 377 ? 22.767 0.503 8.776 1.00 57.34 377 LEU A CA 1
ATOM 3037 C C . LEU A 1 377 ? 23.362 0.767 10.165 1.00 57.34 377 LEU A C 1
ATOM 3039 O O . LEU A 1 377 ? 23.985 1.807 10.368 1.00 57.34 377 LEU A O 1
ATOM 3043 N N . GLN A 1 378 ? 23.151 -0.139 11.125 1.00 58.78 378 GLN A N 1
ATOM 3044 C CA . GLN A 1 378 ? 23.722 -0.003 12.466 1.00 58.78 378 GLN A CA 1
ATOM 3045 C C . GLN A 1 378 ? 25.254 -0.009 12.417 1.00 58.78 378 GLN A C 1
ATOM 3047 O O . GLN A 1 378 ? 25.870 0.879 13.008 1.00 58.78 378 GLN A O 1
ATOM 3052 N N . GLU A 1 379 ? 25.837 -0.923 11.638 1.00 59.38 379 GLU A N 1
ATOM 3053 C CA . GLU A 1 379 ? 27.283 -1.041 11.404 1.00 59.38 379 GLU A CA 1
ATOM 3054 C C . GLU A 1 379 ? 27.821 0.237 10.740 1.00 59.38 379 GLU A C 1
ATOM 3056 O O . GLU A 1 379 ? 28.730 0.881 11.254 1.00 59.38 379 GLU A O 1
ATOM 3061 N N . LEU A 1 380 ? 27.163 0.717 9.678 1.00 55.94 380 LEU A N 1
ATOM 3062 C CA . LEU A 1 380 ? 27.558 1.960 8.993 1.00 55.94 380 LEU A CA 1
ATOM 3063 C C . LEU A 1 380 ? 27.442 3.212 9.876 1.00 55.94 380 LEU A C 1
ATOM 3065 O O . LEU A 1 380 ? 28.162 4.191 9.680 1.00 55.94 380 LEU A O 1
ATOM 3069 N N . SER A 1 381 ? 26.505 3.217 10.826 1.00 52.53 381 SER A N 1
ATOM 3070 C CA . SER A 1 381 ? 26.294 4.352 11.728 1.00 52.53 381 SER A CA 1
ATOM 3071 C C . SER A 1 381 ? 27.294 4.413 12.883 1.00 52.53 381 SER A C 1
ATOM 3073 O O . SER A 1 381 ? 27.479 5.491 13.448 1.00 52.53 381 SER A O 1
ATOM 3075 N N . SER A 1 382 ? 27.937 3.291 13.215 1.00 49.91 382 SER A N 1
ATOM 3076 C CA . SER A 1 382 ? 28.929 3.195 14.291 1.00 49.91 382 SER A CA 1
ATOM 3077 C C . SER A 1 382 ? 30.365 3.453 13.803 1.00 49.91 382 SER A C 1
ATOM 3079 O O . SER A 1 382 ? 31.173 3.948 14.583 1.00 49.91 382 SER A O 1
ATOM 3081 N N . ASP A 1 383 ? 30.643 3.290 12.503 1.00 44.50 383 ASP A N 1
ATOM 3082 C CA . ASP A 1 383 ? 31.979 3.448 11.887 1.00 44.50 383 ASP A CA 1
ATOM 3083 C C . ASP A 1 383 ? 32.293 4.846 11.303 1.00 44.50 383 ASP A C 1
ATOM 3085 O O . ASP A 1 383 ? 33.200 5.036 10.488 1.00 44.50 383 ASP A O 1
ATOM 3089 N N . SER A 1 384 ? 31.562 5.882 11.724 1.00 35.78 384 SER A N 1
ATOM 3090 C CA . SER A 1 384 ? 31.683 7.242 11.163 1.00 35.78 384 SER A CA 1
ATOM 3091 C C . SER A 1 384 ? 33.042 7.948 11.361 1.00 35.78 384 SER A C 1
ATOM 3093 O O . SER A 1 384 ? 33.217 9.060 10.858 1.00 35.78 384 SER A O 1
ATOM 3095 N N . SER A 1 385 ? 34.010 7.326 12.044 1.00 34.03 385 SER A N 1
ATOM 3096 C CA . SER A 1 385 ? 35.349 7.877 12.291 1.00 34.03 385 SER A CA 1
ATOM 3097 C C . SER A 1 385 ? 36.437 7.435 11.303 1.00 34.03 385 SER A C 1
ATOM 3099 O O . SER A 1 385 ? 37.485 8.079 11.277 1.00 34.03 385 SER A O 1
ATOM 3101 N N . HIS A 1 386 ? 36.225 6.433 10.438 1.00 34.62 386 HIS A N 1
ATOM 3102 C CA . HIS A 1 386 ? 37.275 5.970 9.512 1.00 34.62 386 HIS A CA 1
ATOM 3103 C C . HIS A 1 386 ? 36.733 5.566 8.129 1.00 34.62 386 HIS A C 1
ATOM 3105 O O . HIS A 1 386 ? 36.604 4.393 7.799 1.00 34.62 386 HIS A O 1
ATOM 3111 N N . LEU A 1 387 ? 36.466 6.550 7.265 1.00 34.00 387 LEU A N 1
ATOM 3112 C CA . LEU A 1 387 ? 36.270 6.299 5.829 1.00 34.00 387 LEU A CA 1
ATOM 3113 C C . LEU A 1 387 ? 37.626 5.998 5.150 1.00 34.00 387 LEU A C 1
ATOM 3115 O O . LEU A 1 387 ? 38.547 6.810 5.291 1.00 34.00 387 LEU A O 1
ATOM 3119 N N . PRO A 1 388 ? 37.774 4.908 4.364 1.00 31.27 388 PRO A N 1
ATOM 3120 C CA . PRO A 1 388 ? 38.979 4.673 3.575 1.00 31.27 388 PRO A CA 1
ATOM 3121 C C . PRO A 1 388 ? 39.095 5.744 2.487 1.00 31.27 388 PRO A C 1
ATOM 3123 O O . PRO A 1 388 ? 38.203 5.925 1.660 1.00 31.27 388 PRO A O 1
ATOM 3126 N N . ARG A 1 389 ? 40.212 6.473 2.502 1.00 29.86 389 ARG A N 1
ATOM 3127 C CA . ARG A 1 389 ? 40.469 7.669 1.685 1.00 29.86 389 ARG A CA 1
ATOM 3128 C C . ARG A 1 389 ? 40.923 7.381 0.247 1.00 29.86 389 ARG A C 1
ATOM 3130 O O . ARG A 1 389 ? 41.302 8.311 -0.456 1.00 29.86 389 ARG A O 1
ATOM 3137 N N . ASN A 1 390 ? 40.887 6.134 -0.213 1.00 31.55 390 ASN A N 1
ATOM 3138 C CA . ASN A 1 390 ? 41.561 5.743 -1.448 1.00 31.55 390 ASN A CA 1
ATOM 3139 C C . ASN A 1 390 ? 40.560 5.258 -2.495 1.00 31.55 390 ASN A C 1
ATOM 3141 O O . ASN A 1 390 ? 40.078 4.142 -2.400 1.00 31.55 390 ASN A O 1
ATOM 3145 N N . HIS A 1 391 ? 40.247 6.129 -3.456 1.00 30.11 391 HIS A N 1
ATOM 3146 C CA . HIS A 1 391 ? 40.230 5.858 -4.902 1.00 30.11 391 HIS A CA 1
ATOM 3147 C C . HIS A 1 391 ? 39.885 7.171 -5.621 1.00 30.11 391 HIS A C 1
ATOM 3149 O O . HIS A 1 391 ? 38.803 7.370 -6.166 1.00 30.11 391 HIS A O 1
ATOM 3155 N N . ALA A 1 392 ? 40.830 8.110 -5.568 1.00 32.50 392 ALA A N 1
ATOM 3156 C CA . ALA A 1 392 ? 40.887 9.208 -6.515 1.00 32.50 392 ALA A CA 1
ATOM 3157 C C . ALA A 1 392 ? 41.583 8.689 -7.778 1.00 32.50 392 ALA A C 1
ATOM 3159 O O . ALA A 1 392 ? 42.796 8.482 -7.778 1.00 32.50 392 ALA A O 1
ATOM 3160 N N . THR A 1 393 ? 40.835 8.460 -8.857 1.00 26.28 393 THR A N 1
ATOM 3161 C CA . THR A 1 393 ? 41.417 8.463 -10.204 1.00 26.28 393 THR A CA 1
ATOM 3162 C C . THR A 1 393 ? 40.399 8.994 -11.216 1.00 26.28 393 THR A C 1
ATOM 3164 O O . THR A 1 393 ? 39.279 8.506 -11.307 1.00 26.28 393 THR A O 1
ATOM 3167 N N . SER A 1 394 ? 40.842 10.054 -11.898 1.00 26.64 394 SER A N 1
ATOM 3168 C CA . SER A 1 394 ? 40.274 10.819 -13.017 1.00 26.64 394 SER A CA 1
ATOM 3169 C C . SER A 1 394 ? 38.845 11.362 -12.905 1.00 26.64 394 SER A C 1
ATOM 3171 O O . SER A 1 394 ? 37.863 10.727 -13.284 1.00 26.64 394 SER A O 1
ATOM 3173 N N . LEU A 1 395 ? 38.792 12.646 -12.541 1.00 33.94 395 LEU A N 1
ATOM 3174 C CA . LEU A 1 395 ? 37.905 13.624 -13.166 1.00 33.94 395 LEU A CA 1
ATOM 3175 C C . LEU A 1 395 ? 37.959 13.455 -14.695 1.00 33.94 395 LEU A C 1
ATOM 3177 O O . LEU A 1 395 ? 39.009 13.646 -15.303 1.00 33.94 395 LEU A O 1
ATOM 3181 N N . SER A 1 396 ? 36.833 13.096 -15.298 1.00 26.31 396 SER A N 1
ATOM 3182 C CA . SER A 1 396 ? 36.535 13.405 -16.694 1.00 26.31 396 SER A CA 1
ATOM 3183 C C . SER A 1 396 ? 35.059 13.765 -16.793 1.00 26.31 396 SER A C 1
ATOM 3185 O O . SER A 1 396 ? 34.220 13.295 -16.022 1.00 26.31 396 SER A O 1
ATOM 3187 N N . GLU A 1 397 ? 34.819 14.732 -17.658 1.00 27.41 397 GLU A N 1
ATOM 3188 C CA . GLU A 1 397 ? 33.647 15.580 -17.723 1.00 27.41 397 GLU A CA 1
ATOM 3189 C C . GLU A 1 397 ? 32.374 14.838 -18.153 1.00 27.41 397 GLU A C 1
ATOM 3191 O O . GLU A 1 397 ? 32.393 13.800 -18.809 1.00 27.41 397 GLU A O 1
ATOM 3196 N N . GLU A 1 398 ? 31.264 15.425 -17.715 1.00 35.38 398 GLU A N 1
ATOM 3197 C CA . GLU A 1 398 ? 29.912 15.384 -18.266 1.00 35.38 398 GLU A CA 1
ATOM 3198 C C . GLU A 1 398 ? 29.668 14.486 -19.498 1.00 35.38 398 GLU A C 1
ATOM 3200 O O . GLU A 1 398 ? 30.017 14.811 -20.629 1.00 35.38 398 GLU A O 1
ATOM 3205 N N . SER A 1 399 ? 28.888 13.416 -19.303 1.00 25.16 399 SER A N 1
ATOM 3206 C CA . SER A 1 399 ? 27.939 12.973 -20.328 1.00 25.16 399 SER A CA 1
ATOM 3207 C C . SER A 1 399 ? 26.625 12.548 -19.675 1.00 25.16 399 SER A C 1
ATOM 3209 O O . SER A 1 399 ? 26.586 11.812 -18.685 1.00 25.16 399 SER A O 1
ATOM 3211 N N . ASP A 1 400 ? 25.532 13.092 -20.203 1.00 33.09 400 ASP A N 1
ATOM 3212 C CA . ASP A 1 400 ? 24.169 12.963 -19.691 1.00 33.09 400 ASP A CA 1
ATOM 3213 C C . ASP A 1 400 ? 23.534 11.640 -20.158 1.00 33.09 400 ASP A C 1
ATOM 3215 O O . ASP A 1 400 ? 22.459 11.612 -20.750 1.00 33.09 400 ASP A O 1
ATOM 3219 N N . ASP A 1 401 ? 24.227 10.527 -19.908 1.00 30.45 401 ASP A N 1
ATOM 3220 C CA . AS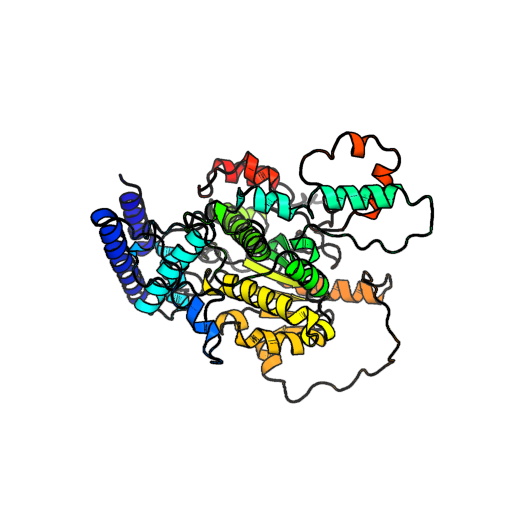P A 1 401 ? 23.848 9.210 -20.403 1.00 30.45 401 ASP A CA 1
ATOM 3221 C C . ASP A 1 401 ? 23.467 8.255 -19.268 1.00 30.45 401 ASP A C 1
ATOM 3223 O O . ASP A 1 401 ? 24.304 7.825 -18.473 1.00 30.45 401 ASP A O 1
ATOM 3227 N N . ASP A 1 402 ? 22.191 7.858 -19.250 1.00 34.94 402 ASP A N 1
ATOM 3228 C CA . ASP A 1 402 ? 21.716 6.605 -18.653 1.00 34.94 402 ASP A CA 1
ATOM 3229 C C . ASP A 1 402 ? 22.395 5.425 -19.381 1.00 34.94 402 ASP A C 1
ATOM 3231 O O . ASP A 1 402 ? 21.800 4.753 -20.227 1.00 34.94 402 ASP A O 1
ATOM 3235 N N . LYS A 1 403 ? 23.684 5.184 -19.119 1.00 30.70 403 LYS A N 1
ATOM 3236 C CA . LYS A 1 403 ? 24.339 3.949 -19.548 1.00 30.70 403 LYS A CA 1
ATOM 3237 C C . LYS A 1 403 ? 23.763 2.799 -18.719 1.00 30.70 403 LYS A C 1
ATOM 3239 O O . LYS A 1 403 ? 23.956 2.732 -17.507 1.00 30.70 403 LYS A O 1
ATOM 3244 N N . MET A 1 404 ? 23.078 1.874 -19.402 1.00 37.41 404 MET A N 1
ATOM 3245 C CA . MET A 1 404 ? 23.077 0.464 -18.999 1.00 37.41 404 MET A CA 1
ATOM 3246 C C . MET A 1 404 ? 24.519 0.043 -18.686 1.00 37.41 404 MET A C 1
ATOM 3248 O O . MET A 1 404 ? 25.448 0.594 -19.290 1.00 37.41 404 MET A O 1
ATOM 3252 N N . PRO A 1 405 ? 24.720 -0.885 -17.739 1.00 36.16 405 PRO A N 1
ATOM 3253 C CA . PRO A 1 405 ? 26.054 -1.220 -17.286 1.00 36.16 405 PRO A CA 1
ATOM 3254 C C . PRO A 1 405 ? 26.900 -1.664 -18.490 1.00 36.16 405 PRO A C 1
ATOM 3256 O O . PRO A 1 405 ? 26.416 -2.341 -19.398 1.00 36.16 405 PRO A O 1
ATOM 3259 N N . SER A 1 406 ? 28.126 -1.144 -18.553 1.00 36.59 406 SER A N 1
ATOM 3260 C CA . SER A 1 406 ? 29.066 -1.349 -19.654 1.00 36.59 406 SER A CA 1
ATOM 3261 C C . SER A 1 406 ? 29.226 -2.839 -19.940 1.00 36.59 406 SER A C 1
ATOM 3263 O O . SER A 1 406 ? 29.623 -3.575 -19.046 1.00 36.59 406 SER A O 1
ATOM 3265 N N . SER A 1 407 ? 28.964 -3.284 -21.168 1.00 41.94 407 SER A N 1
ATOM 3266 C CA . SER A 1 407 ? 29.277 -4.649 -21.595 1.00 41.94 407 SER A CA 1
ATOM 3267 C C . SER A 1 407 ? 30.791 -4.876 -21.505 1.00 41.94 407 SER A C 1
ATOM 3269 O O . SER A 1 407 ? 31.543 -4.377 -22.344 1.00 41.94 407 SER A O 1
ATOM 3271 N N . GLY A 1 408 ? 31.224 -5.566 -20.453 1.00 53.81 408 GLY A N 1
ATOM 3272 C CA . GLY A 1 408 ? 32.612 -5.886 -20.131 1.00 53.81 408 GLY A CA 1
ATOM 3273 C C . GLY A 1 408 ? 32.680 -6.765 -18.878 1.00 53.81 408 GLY A C 1
ATOM 3274 O O . GLY A 1 408 ? 31.749 -6.757 -18.068 1.00 53.81 408 GLY A O 1
ATOM 3275 N N . GLU A 1 409 ? 33.777 -7.507 -18.714 1.00 52.72 409 GLU A N 1
ATOM 3276 C CA . GLU A 1 409 ? 33.968 -8.500 -17.639 1.00 52.72 409 GLU A CA 1
ATOM 3277 C C . GLU A 1 409 ? 33.731 -7.926 -16.227 1.00 52.72 409 GLU A C 1
ATOM 3279 O O . GLU A 1 409 ? 33.138 -8.584 -15.371 1.00 52.72 409 GLU A O 1
ATOM 3284 N N . ASP A 1 410 ? 34.110 -6.666 -15.988 1.00 56.84 410 ASP A N 1
ATOM 3285 C CA . ASP A 1 410 ? 33.930 -6.000 -14.690 1.00 56.84 410 ASP A CA 1
ATOM 3286 C C . ASP A 1 410 ? 32.456 -5.757 -14.331 1.00 56.84 410 ASP A C 1
ATOM 3288 O O . ASP A 1 410 ? 32.064 -5.863 -13.165 1.00 56.84 410 ASP A O 1
ATOM 3292 N N . SER A 1 411 ? 31.613 -5.467 -15.326 1.00 59.75 411 SER A N 1
ATOM 3293 C CA . SER A 1 411 ? 30.171 -5.312 -15.116 1.00 59.75 411 SER A CA 1
ATOM 3294 C C . SER A 1 411 ? 29.507 -6.645 -14.813 1.00 59.75 411 SER A C 1
ATOM 3296 O O . SER A 1 411 ? 28.593 -6.699 -13.992 1.00 59.75 411 SER A O 1
ATOM 3298 N N . GLU A 1 412 ? 29.917 -7.709 -15.498 1.00 64.69 412 GLU A N 1
ATOM 3299 C CA . GLU A 1 412 ? 29.384 -9.042 -15.239 1.00 64.69 412 GLU A CA 1
ATOM 3300 C C . GLU A 1 412 ? 29.756 -9.481 -13.827 1.00 64.69 412 GLU A C 1
ATOM 3302 O O . GLU A 1 412 ? 28.882 -9.871 -13.055 1.00 64.69 412 GLU A O 1
ATOM 3307 N N . LYS A 1 413 ? 31.019 -9.301 -13.432 1.00 67.75 413 LYS A N 1
ATOM 3308 C CA . LYS A 1 413 ? 31.500 -9.607 -12.082 1.00 67.75 413 LYS A CA 1
ATOM 3309 C C . LYS A 1 413 ? 30.745 -8.838 -10.992 1.00 67.75 413 LYS A C 1
ATOM 3311 O O . LYS A 1 413 ? 30.370 -9.428 -9.979 1.00 67.75 413 LYS A O 1
ATOM 3316 N N . ALA A 1 414 ? 30.481 -7.547 -11.199 1.00 67.38 414 ALA A N 1
ATOM 3317 C CA . ALA A 1 414 ? 29.687 -6.736 -10.274 1.00 67.38 414 ALA A CA 1
ATOM 3318 C C . ALA A 1 414 ? 28.224 -7.211 -10.181 1.00 67.38 414 ALA A C 1
ATOM 3320 O O . ALA A 1 414 ? 27.667 -7.272 -9.082 1.00 67.38 414 ALA A O 1
ATOM 3321 N N . ASN A 1 415 ? 27.620 -7.596 -11.310 1.00 69.25 415 ASN A N 1
ATOM 3322 C CA . ASN A 1 415 ? 26.278 -8.180 -11.337 1.00 69.25 415 ASN A CA 1
ATOM 3323 C C . ASN A 1 415 ? 26.236 -9.523 -10.597 1.00 69.25 415 ASN A C 1
ATOM 3325 O O . ASN A 1 415 ? 25.330 -9.728 -9.798 1.00 69.25 415 ASN A O 1
ATOM 3329 N N . TYR A 1 416 ? 27.230 -10.399 -10.779 1.00 74.62 416 TYR A N 1
ATOM 3330 C CA . TYR A 1 416 ? 27.325 -11.667 -10.045 1.00 74.62 416 TYR A CA 1
ATOM 3331 C C . TYR A 1 416 ? 27.461 -11.466 -8.532 1.00 74.62 416 TYR A C 1
ATOM 3333 O O . TYR A 1 416 ? 26.835 -12.186 -7.754 1.00 74.62 416 TYR A O 1
ATOM 3341 N N . ALA A 1 417 ? 28.240 -10.476 -8.094 1.00 76.31 417 ALA A N 1
ATOM 3342 C CA . ALA A 1 417 ? 28.389 -10.174 -6.673 1.00 76.31 417 ALA A CA 1
ATOM 3343 C C . ALA A 1 417 ? 27.081 -9.645 -6.055 1.00 76.31 417 ALA A C 1
ATOM 3345 O O . ALA A 1 417 ? 26.675 -10.083 -4.975 1.00 76.31 417 ALA A O 1
ATOM 3346 N N . LEU A 1 418 ? 26.383 -8.748 -6.762 1.00 81.88 418 LEU A N 1
ATOM 3347 C CA . LEU A 1 418 ? 25.076 -8.250 -6.337 1.00 81.88 418 LEU A CA 1
ATOM 3348 C C . LEU A 1 418 ? 24.013 -9.358 -6.343 1.00 81.88 418 LEU A C 1
ATOM 3350 O O . LEU A 1 418 ? 23.224 -9.441 -5.403 1.00 81.88 418 LEU A O 1
ATOM 3354 N N . LEU A 1 419 ? 24.015 -10.224 -7.362 1.00 84.75 419 LEU A N 1
ATOM 3355 C CA . LEU A 1 419 ? 23.156 -11.403 -7.440 1.00 84.75 419 LEU A CA 1
ATOM 3356 C C . LEU A 1 419 ? 23.342 -12.283 -6.208 1.00 84.75 419 LEU A C 1
ATOM 3358 O O . LEU A 1 419 ? 22.370 -12.563 -5.514 1.00 84.75 419 LEU A O 1
ATOM 3362 N N . HIS A 1 420 ? 24.585 -12.664 -5.903 1.00 83.62 420 HIS A N 1
ATOM 3363 C CA . HIS A 1 420 ? 24.902 -13.500 -4.749 1.00 83.62 420 HIS A CA 1
ATOM 3364 C C . HIS A 1 420 ? 24.355 -12.887 -3.450 1.00 83.62 420 HIS A C 1
ATOM 3366 O O . HIS A 1 420 ? 23.650 -13.555 -2.695 1.00 83.62 420 HIS A O 1
ATOM 3372 N N . ALA A 1 421 ? 24.580 -11.589 -3.229 1.00 85.00 421 ALA A N 1
ATOM 3373 C CA . ALA A 1 421 ? 24.058 -10.887 -2.057 1.00 85.00 421 ALA A CA 1
ATOM 3374 C C . ALA A 1 421 ? 22.517 -10.840 -2.012 1.00 85.00 421 ALA A C 1
ATOM 3376 O O . ALA A 1 421 ? 21.920 -11.000 -0.949 1.00 85.00 421 ALA A O 1
ATOM 3377 N N . LEU A 1 422 ? 21.854 -10.636 -3.154 1.00 87.00 422 LEU A N 1
ATOM 3378 C CA . LEU A 1 422 ? 20.391 -10.634 -3.243 1.00 87.00 422 LEU A CA 1
ATOM 3379 C C . LEU A 1 422 ? 19.793 -12.029 -3.013 1.00 87.00 422 LEU A C 1
ATOM 3381 O O . LEU A 1 422 ? 18.729 -12.127 -2.400 1.00 87.00 422 LEU A O 1
ATOM 3385 N N . THR A 1 423 ? 20.470 -13.100 -3.446 1.00 87.50 423 THR A N 1
ATOM 3386 C CA . THR A 1 423 ? 19.978 -14.486 -3.307 1.00 87.50 423 THR A CA 1
ATOM 3387 C C . THR A 1 423 ? 19.893 -14.986 -1.864 1.00 87.50 423 THR A C 1
ATOM 3389 O O . THR A 1 423 ? 19.158 -15.938 -1.590 1.00 87.50 423 THR A O 1
ATOM 3392 N N . GLU A 1 424 ? 20.566 -14.312 -0.925 1.00 84.62 424 GLU A N 1
ATOM 3393 C CA . GLU A 1 424 ? 20.393 -14.543 0.514 1.00 84.62 424 GLU A CA 1
ATOM 3394 C C . GLU A 1 424 ? 18.983 -14.170 1.004 1.00 84.62 424 GLU A C 1
ATOM 3396 O O . GLU A 1 424 ? 18.511 -14.717 1.999 1.00 84.62 424 GLU A O 1
ATOM 3401 N N . TYR A 1 425 ? 18.302 -13.249 0.312 1.00 83.44 425 TYR A N 1
ATOM 3402 C CA . TYR A 1 425 ? 17.008 -12.703 0.731 1.00 83.44 425 TYR A CA 1
ATOM 3403 C C . TYR A 1 425 ? 15.874 -13.025 -0.234 1.00 83.44 425 TYR A C 1
ATOM 3405 O O . TYR A 1 425 ? 14.752 -13.252 0.206 1.00 83.44 425 TYR A O 1
ATOM 3413 N N . ILE A 1 426 ? 16.135 -13.027 -1.541 1.00 84.56 426 ILE A N 1
ATOM 3414 C CA . ILE A 1 426 ? 15.121 -13.148 -2.593 1.00 84.56 426 ILE A CA 1
ATOM 3415 C C . ILE A 1 426 ? 15.451 -14.366 -3.457 1.00 84.56 426 ILE A C 1
ATOM 3417 O O . ILE A 1 426 ? 16.616 -14.665 -3.710 1.00 84.56 426 ILE A O 1
ATOM 3421 N N . HIS A 1 427 ? 14.435 -15.105 -3.908 1.00 83.44 427 HIS A N 1
ATOM 3422 C CA . HIS A 1 427 ? 14.666 -16.203 -4.847 1.00 83.44 427 HIS A CA 1
ATOM 3423 C C . HIS A 1 427 ? 15.214 -15.669 -6.181 1.00 83.44 427 HIS A C 1
ATOM 3425 O O . HIS A 1 427 ? 14.731 -14.655 -6.676 1.00 83.44 427 HIS A O 1
ATOM 3431 N N . GLU A 1 428 ? 16.175 -16.365 -6.796 1.00 83.94 428 GLU A N 1
ATOM 3432 C CA . GLU A 1 428 ? 16.810 -15.945 -8.060 1.00 83.94 428 GLU A CA 1
ATOM 3433 C C . GLU A 1 428 ? 15.782 -15.675 -9.176 1.00 83.94 428 GLU A C 1
ATOM 3435 O O . GLU A 1 428 ? 15.922 -14.729 -9.947 1.00 83.94 428 GLU A O 1
ATOM 3440 N N . ASP A 1 429 ? 14.694 -16.451 -9.195 1.00 83.81 429 ASP A N 1
ATOM 3441 C CA . ASP A 1 429 ? 13.547 -16.302 -10.107 1.00 83.81 429 ASP A CA 1
ATOM 3442 C C . ASP A 1 429 ? 12.777 -14.987 -9.976 1.00 83.81 429 ASP A C 1
ATOM 3444 O O . ASP A 1 429 ? 12.072 -14.602 -10.906 1.00 83.81 429 ASP A O 1
ATOM 3448 N N . PHE A 1 430 ? 12.917 -14.294 -8.847 1.00 85.88 430 PHE A N 1
ATOM 3449 C CA . PHE A 1 430 ? 12.286 -13.003 -8.579 1.00 85.88 430 PHE A CA 1
ATOM 3450 C C . PHE A 1 430 ? 13.292 -11.846 -8.584 1.00 85.88 430 PHE A C 1
ATOM 3452 O O . PHE A 1 430 ? 12.906 -10.694 -8.383 1.00 85.88 430 PHE A O 1
ATOM 3459 N N . ILE A 1 431 ? 14.573 -12.130 -8.841 1.00 87.25 431 ILE A N 1
ATOM 3460 C CA . ILE A 1 431 ? 15.600 -11.108 -9.039 1.00 87.25 431 ILE A CA 1
ATOM 3461 C C . ILE A 1 431 ? 15.600 -10.709 -10.523 1.00 87.25 431 ILE A C 1
ATOM 3463 O O . ILE A 1 431 ? 15.747 -11.585 -11.379 1.00 87.25 431 ILE A O 1
ATOM 3467 N N . PRO A 1 432 ? 15.454 -9.409 -10.853 1.00 87.56 432 PRO A N 1
ATOM 3468 C CA . PRO A 1 432 ? 15.503 -8.925 -12.232 1.00 87.56 432 PRO A CA 1
ATOM 3469 C C . PRO A 1 432 ? 16.750 -9.402 -12.985 1.00 87.56 432 PRO A C 1
ATOM 3471 O O . PRO A 1 432 ? 17.866 -9.314 -12.465 1.00 87.56 432 PRO A O 1
ATOM 3474 N N . SER A 1 433 ? 16.586 -9.841 -14.234 1.00 87.44 433 SER A N 1
ATOM 3475 C CA . SER A 1 433 ? 17.692 -10.399 -15.024 1.00 87.44 433 SER A CA 1
ATOM 3476 C C . SER A 1 433 ? 18.825 -9.415 -15.308 1.00 87.44 433 SER A C 1
ATOM 3478 O O . SER A 1 433 ? 19.968 -9.824 -15.489 1.00 87.44 433 SER A O 1
ATOM 3480 N N . TRP A 1 434 ? 18.561 -8.105 -15.267 1.00 85.06 434 TRP A N 1
ATOM 3481 C CA . TRP A 1 434 ? 19.613 -7.087 -15.371 1.00 85.06 434 TRP A CA 1
ATOM 3482 C C . TRP A 1 434 ? 20.550 -7.034 -14.150 1.00 85.06 434 TRP A C 1
ATOM 3484 O O . TRP A 1 434 ? 21.572 -6.360 -14.218 1.00 85.06 434 TRP A O 1
ATOM 3494 N N . TYR A 1 435 ? 20.227 -7.733 -13.055 1.00 85.38 435 TYR A N 1
ATOM 3495 C CA . TYR A 1 435 ? 21.129 -7.981 -11.921 1.00 85.38 435 TYR A CA 1
ATOM 3496 C C . TYR A 1 435 ? 21.641 -9.430 -11.902 1.00 85.38 435 TYR A C 1
ATOM 3498 O O . TYR A 1 435 ? 22.081 -9.902 -10.862 1.00 85.38 435 TYR A O 1
ATOM 3506 N N . GLY A 1 436 ? 21.537 -10.162 -13.016 1.00 83.44 436 GLY A N 1
ATOM 3507 C CA . GLY A 1 436 ? 21.954 -11.564 -13.117 1.00 83.44 436 GLY A CA 1
ATOM 3508 C C . GLY A 1 436 ? 20.930 -12.587 -12.616 1.00 83.44 436 GLY A C 1
ATOM 3509 O O . GLY A 1 436 ? 21.227 -13.775 -12.618 1.00 83.44 436 GLY A O 1
ATOM 3510 N N . GLY A 1 437 ? 19.735 -12.159 -12.193 1.00 87.19 437 GLY A N 1
ATOM 3511 C CA . GLY A 1 437 ? 18.666 -13.075 -11.785 1.00 87.19 437 GLY A CA 1
ATOM 3512 C C . GLY A 1 437 ? 17.909 -13.710 -12.957 1.00 87.19 437 GLY A C 1
ATOM 3513 O O . GLY A 1 437 ? 18.239 -13.514 -14.129 1.00 87.19 437 GLY A O 1
ATOM 3514 N N . ARG A 1 438 ? 16.843 -14.454 -12.649 1.00 87.06 438 ARG A N 1
ATOM 3515 C CA . ARG A 1 438 ? 16.022 -15.177 -13.638 1.00 87.06 438 ARG A CA 1
ATOM 3516 C C . ARG A 1 438 ? 14.673 -14.527 -13.928 1.00 87.06 438 ARG A C 1
ATOM 3518 O O . ARG A 1 438 ? 13.973 -15.003 -14.822 1.00 87.06 438 ARG A O 1
ATOM 3525 N N . LEU A 1 439 ? 14.296 -13.454 -13.226 1.00 86.19 439 LEU A N 1
ATOM 3526 C CA . LEU A 1 439 ? 13.070 -12.718 -13.539 1.00 86.19 439 LEU A CA 1
ATOM 3527 C C . LEU A 1 439 ? 13.258 -11.993 -14.881 1.00 86.19 439 LEU A C 1
ATOM 3529 O O . LEU A 1 439 ? 14.078 -11.069 -14.954 1.00 86.19 439 LEU A O 1
ATOM 3533 N N . PRO A 1 440 ? 12.529 -12.375 -15.947 1.00 84.38 440 PRO A N 1
ATOM 3534 C CA . PRO A 1 440 ? 12.712 -11.762 -17.249 1.00 84.38 440 PRO A CA 1
ATOM 3535 C C . PRO A 1 440 ? 12.312 -10.294 -17.208 1.00 84.38 440 PRO A C 1
ATOM 3537 O O . PRO A 1 440 ? 11.331 -9.905 -16.578 1.00 84.38 440 PRO A O 1
ATOM 3540 N N . VAL A 1 441 ? 13.063 -9.489 -17.943 1.00 82.62 441 VAL A N 1
ATOM 3541 C CA . VAL A 1 441 ? 12.703 -8.110 -18.241 1.00 82.62 441 VAL A CA 1
ATOM 3542 C C . VAL A 1 441 ? 11.910 -8.113 -19.544 1.00 82.62 441 VAL A C 1
ATOM 3544 O O . VAL A 1 441 ? 12.327 -8.736 -20.519 1.00 82.62 441 VAL A O 1
ATOM 3547 N N . VAL A 1 442 ? 10.768 -7.436 -19.549 1.00 78.06 442 VAL A N 1
ATOM 3548 C CA . VAL A 1 442 ? 9.876 -7.314 -20.7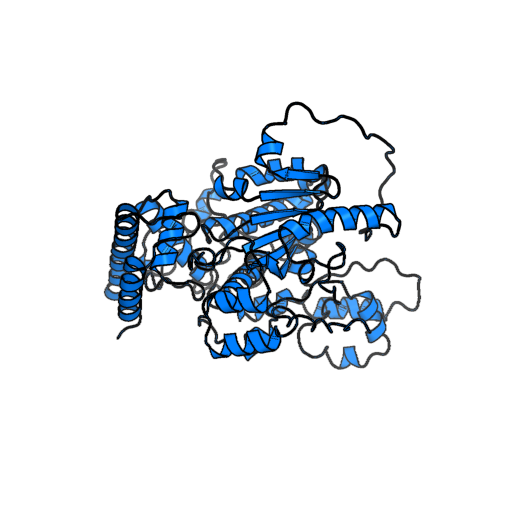07 1.00 78.06 442 VAL A CA 1
ATOM 3549 C C . VAL A 1 442 ? 9.836 -5.875 -21.192 1.00 78.06 442 VAL A C 1
ATOM 3551 O O . VAL A 1 442 ? 10.212 -4.949 -20.467 1.00 78.06 442 VAL A O 1
ATOM 3554 N N . ASP A 1 443 ? 9.366 -5.681 -22.417 1.00 74.44 443 ASP A N 1
ATOM 3555 C CA . ASP A 1 443 ? 9.119 -4.337 -22.904 1.00 74.44 443 ASP A CA 1
ATOM 3556 C C . ASP A 1 443 ? 7.931 -3.708 -22.164 1.00 74.44 443 ASP A C 1
ATOM 3558 O O . ASP A 1 443 ? 6.911 -4.345 -21.895 1.00 74.44 443 ASP A O 1
ATOM 3562 N N . SER A 1 444 ? 8.080 -2.434 -21.824 1.00 69.31 444 SER A N 1
ATOM 3563 C CA . SER A 1 444 ? 7.051 -1.619 -21.201 1.00 69.31 444 SER A CA 1
ATOM 3564 C C . SER A 1 444 ? 5.901 -1.439 -22.189 1.00 69.31 444 SER A C 1
ATOM 3566 O O . SER A 1 444 ? 6.158 -1.085 -23.348 1.00 69.31 444 SER A O 1
ATOM 3568 N N . PRO A 1 445 ? 4.646 -1.666 -21.763 1.00 62.16 445 PRO A N 1
ATOM 3569 C CA . PRO A 1 445 ? 3.506 -1.353 -22.603 1.00 62.16 445 PRO A CA 1
ATOM 3570 C C . PRO A 1 445 ? 3.530 0.145 -22.908 1.00 62.16 445 PRO A C 1
ATOM 3572 O O . PRO A 1 445 ? 3.623 0.973 -22.006 1.00 62.16 445 PRO A O 1
ATOM 3575 N N . LEU A 1 446 ? 3.484 0.480 -24.197 1.00 57.91 446 LEU A N 1
ATOM 3576 C CA . LEU A 1 446 ? 3.451 1.875 -24.630 1.00 57.91 446 LEU A CA 1
ATOM 3577 C C . LEU A 1 446 ? 2.079 2.497 -24.399 1.00 57.91 446 LEU A C 1
ATOM 3579 O O . LEU A 1 446 ? 2.001 3.676 -24.112 1.00 57.91 446 LEU A O 1
ATOM 3583 N N . PHE A 1 447 ? 1.011 1.713 -24.520 1.00 54.50 447 PHE A N 1
ATOM 3584 C CA . PHE A 1 447 ? -0.367 2.175 -24.393 1.00 54.50 447 PHE A CA 1
ATOM 3585 C C . PHE A 1 447 ? -1.107 1.329 -23.364 1.00 54.50 447 PHE A C 1
ATOM 3587 O O . PHE A 1 447 ? -0.757 0.169 -23.134 1.00 54.50 447 PHE A O 1
ATOM 3594 N N . TYR A 1 448 ? -2.156 1.908 -22.789 1.00 47.91 448 TYR A N 1
ATOM 3595 C CA . TYR A 1 448 ? -3.138 1.166 -22.014 1.00 47.91 448 TYR A CA 1
ATOM 3596 C C . TYR A 1 448 ? -4.295 0.693 -22.899 1.00 47.91 448 TYR A C 1
ATOM 3598 O O . TYR A 1 448 ? -4.776 1.451 -23.741 1.00 47.91 448 TYR A O 1
ATOM 3606 N N . GLY A 1 449 ? -4.761 -0.537 -22.675 1.00 49.50 449 GLY A N 1
ATOM 3607 C CA . GLY A 1 449 ? -5.780 -1.204 -23.487 1.00 49.50 449 GLY A CA 1
ATOM 3608 C C . GLY A 1 449 ? -5.183 -2.152 -24.527 1.00 49.50 449 GLY A C 1
ATOM 3609 O O . GLY A 1 449 ? -3.994 -2.096 -24.838 1.00 49.50 449 GLY A O 1
ATOM 3610 N N . ASP A 1 450 ? -6.019 -3.042 -25.060 1.00 47.56 450 ASP A N 1
ATOM 3611 C CA . ASP A 1 450 ? -5.548 -4.110 -25.946 1.00 47.56 450 ASP A CA 1
ATOM 3612 C C . ASP A 1 450 ? -4.971 -3.577 -27.263 1.00 47.56 450 ASP A C 1
ATOM 3614 O O . ASP A 1 450 ? -4.145 -4.263 -27.868 1.00 47.56 450 ASP A O 1
ATOM 3618 N N . GLN A 1 451 ? -5.375 -2.374 -27.717 1.00 57.16 451 GLN A N 1
ATOM 3619 C CA . GLN A 1 451 ? -4.909 -1.795 -28.982 1.00 57.16 451 GLN A CA 1
ATOM 3620 C C . GLN A 1 451 ? -4.795 -0.257 -28.997 1.00 57.16 451 GLN A C 1
ATOM 3622 O O . GLN A 1 451 ? -5.619 0.440 -28.403 1.00 57.16 451 GLN A O 1
ATOM 3627 N N . PRO A 1 452 ? -3.806 0.288 -29.733 1.00 66.88 452 PRO A N 1
ATOM 3628 C CA . PRO A 1 452 ? -3.684 1.722 -30.001 1.00 66.88 452 PRO A CA 1
ATOM 3629 C C . PRO A 1 452 ? -4.818 2.237 -30.910 1.00 66.88 452 PRO A C 1
ATOM 3631 O O . PRO A 1 452 ? -5.477 1.446 -31.593 1.00 66.88 452 PRO A O 1
ATOM 3634 N N . PRO A 1 453 ? -5.023 3.567 -31.010 1.00 71.75 453 PRO A N 1
ATOM 3635 C CA . PRO A 1 453 ? -5.973 4.140 -31.957 1.00 71.75 453 PRO A CA 1
ATOM 3636 C C . PRO A 1 453 ? -5.731 3.625 -33.380 1.00 71.75 453 PRO A C 1
ATOM 3638 O O . PRO A 1 453 ? -4.601 3.630 -33.869 1.00 71.75 453 PRO A O 1
ATOM 3641 N N . LYS A 1 454 ? -6.806 3.239 -34.074 1.00 74.19 454 LYS A N 1
ATOM 3642 C CA . LYS A 1 454 ? -6.746 2.591 -35.396 1.00 74.19 454 LYS A CA 1
ATOM 3643 C C . LYS A 1 454 ? -5.877 3.344 -36.416 1.00 74.19 454 LYS A C 1
ATOM 3645 O O . LYS A 1 454 ? -5.039 2.742 -37.075 1.00 74.19 454 LYS A O 1
ATOM 3650 N N . ARG A 1 455 ? -5.999 4.677 -36.475 1.00 73.50 455 ARG A N 1
ATOM 3651 C CA . ARG A 1 455 ? -5.186 5.538 -37.361 1.00 73.50 455 ARG A CA 1
ATOM 3652 C C . ARG A 1 455 ? -3.684 5.483 -37.063 1.00 73.50 455 ARG A C 1
ATOM 3654 O O . ARG A 1 455 ? -2.880 5.674 -37.968 1.00 73.50 455 ARG A O 1
ATOM 3661 N N . LEU A 1 456 ? -3.319 5.264 -35.801 1.00 70.25 456 LEU A N 1
ATOM 3662 C CA . LEU A 1 456 ? -1.934 5.117 -35.366 1.00 70.25 456 LEU A CA 1
ATOM 3663 C C . LEU A 1 456 ? -1.400 3.746 -35.803 1.00 70.25 456 LEU A C 1
ATOM 3665 O O . LEU A 1 456 ? -0.340 3.669 -36.415 1.00 70.25 456 LEU A O 1
ATOM 3669 N N . ALA A 1 457 ? -2.187 2.691 -35.559 1.00 73.69 457 ALA A N 1
ATOM 3670 C CA . ALA A 1 457 ? -1.852 1.305 -35.887 1.00 73.69 457 ALA A CA 1
ATOM 3671 C C . ALA A 1 457 ? -1.635 1.065 -37.392 1.00 73.69 457 ALA A C 1
ATOM 3673 O O . ALA A 1 457 ? -0.795 0.256 -37.776 1.00 73.69 457 ALA A O 1
ATOM 3674 N N . GLU A 1 458 ? -2.389 1.766 -38.243 1.00 81.38 458 GLU A N 1
ATOM 3675 C CA . GLU A 1 458 ? -2.356 1.615 -39.705 1.00 81.38 458 GLU A CA 1
ATOM 3676 C C . GLU A 1 458 ? -1.165 2.326 -40.379 1.00 81.38 458 GLU A C 1
ATOM 3678 O O . GLU A 1 458 ? -0.900 2.106 -41.562 1.00 81.38 458 GLU A O 1
ATOM 3683 N N . HIS A 1 459 ? -0.424 3.181 -39.667 1.00 83.00 459 HIS A N 1
ATOM 3684 C CA . HIS A 1 459 ? 0.675 3.936 -40.266 1.00 83.00 459 HIS A CA 1
ATOM 3685 C C . HIS A 1 459 ? 1.964 3.103 -40.366 1.00 83.00 459 HIS A C 1
ATOM 3687 O O . HIS A 1 459 ? 2.446 2.530 -39.394 1.00 83.00 459 HIS A O 1
ATOM 3693 N N . THR A 1 460 ? 2.620 3.126 -41.528 1.00 81.75 460 THR A N 1
ATOM 3694 C CA . THR A 1 460 ? 3.798 2.286 -41.837 1.00 81.75 460 THR A CA 1
ATOM 3695 C C . THR A 1 460 ? 4.990 2.484 -40.892 1.00 81.75 460 THR A C 1
ATOM 3697 O O . THR A 1 460 ? 5.684 1.534 -40.547 1.00 81.75 460 THR A O 1
ATOM 3700 N N . GLY A 1 461 ? 5.225 3.718 -40.438 1.00 78.12 461 GLY A N 1
ATOM 3701 C CA . GLY A 1 461 ? 6.265 4.053 -39.455 1.00 78.12 461 GLY A CA 1
ATOM 3702 C C . GLY A 1 461 ? 5.933 3.735 -37.989 1.00 78.12 461 GLY A C 1
ATOM 3703 O O . GLY A 1 461 ? 6.802 3.922 -37.137 1.00 78.12 461 GLY A O 1
ATOM 3704 N N . TYR A 1 462 ? 4.711 3.287 -37.678 1.00 75.12 462 TYR A N 1
ATOM 3705 C CA . TYR A 1 462 ? 4.246 3.100 -36.301 1.00 75.12 462 TYR A CA 1
ATOM 3706 C C . TYR A 1 462 ? 5.049 2.029 -35.558 1.00 75.12 462 TYR A C 1
ATOM 3708 O O . TYR A 1 462 ? 5.586 2.305 -34.490 1.00 75.12 462 TYR A O 1
ATOM 3716 N N . ALA A 1 463 ? 5.233 0.849 -36.162 1.00 75.19 463 ALA A N 1
ATOM 3717 C CA . ALA A 1 463 ? 6.001 -0.237 -35.552 1.00 75.19 463 ALA A CA 1
ATOM 3718 C C . ALA A 1 463 ? 7.429 0.206 -35.186 1.00 75.19 463 ALA A C 1
ATOM 3720 O O . ALA A 1 463 ? 7.882 -0.006 -34.065 1.00 75.19 463 ALA A O 1
ATOM 3721 N N . ALA A 1 464 ? 8.110 0.909 -36.095 1.00 73.75 464 ALA A N 1
ATOM 3722 C CA . ALA A 1 464 ? 9.460 1.407 -35.856 1.00 73.75 464 ALA A CA 1
ATOM 3723 C C . ALA A 1 464 ? 9.509 2.497 -34.769 1.00 73.75 464 ALA A C 1
ATOM 3725 O O . ALA A 1 464 ? 10.474 2.553 -34.010 1.00 73.75 464 ALA A O 1
ATOM 3726 N N . ALA A 1 465 ? 8.498 3.366 -34.688 1.00 70.69 465 ALA A N 1
ATOM 3727 C CA . ALA A 1 465 ? 8.384 4.352 -33.614 1.00 70.69 465 ALA A CA 1
ATOM 3728 C C . ALA A 1 465 ? 8.135 3.677 -32.256 1.00 70.69 465 ALA A C 1
ATOM 3730 O O . ALA A 1 465 ? 8.756 4.054 -31.266 1.00 70.69 465 ALA A O 1
ATOM 3731 N N . CYS A 1 466 ? 7.308 2.629 -32.217 1.00 70.38 466 CYS A N 1
ATOM 3732 C CA . CYS A 1 466 ? 7.098 1.831 -31.015 1.00 70.38 466 CYS A CA 1
ATOM 3733 C C . CYS A 1 466 ? 8.388 1.165 -30.527 1.00 70.38 466 CYS A C 1
ATOM 3735 O O . CYS A 1 466 ? 8.705 1.286 -29.350 1.00 70.38 466 CYS A O 1
ATOM 3737 N N . GLU A 1 467 ? 9.164 0.526 -31.408 1.00 70.38 467 GLU A N 1
ATOM 3738 C CA . GLU A 1 467 ? 10.464 -0.055 -31.025 1.00 70.38 467 GLU A CA 1
ATOM 3739 C C . GLU A 1 467 ? 11.402 0.988 -30.396 1.00 70.38 467 GLU A C 1
ATOM 3741 O O . GLU A 1 467 ? 12.102 0.697 -29.431 1.00 70.38 467 GLU A O 1
ATOM 3746 N N . ARG A 1 468 ? 11.389 2.233 -30.895 1.00 68.69 468 ARG A N 1
ATOM 3747 C CA . ARG A 1 468 ? 12.226 3.319 -30.354 1.00 68.69 468 ARG A CA 1
ATOM 3748 C C . ARG A 1 468 ? 11.763 3.837 -28.994 1.00 68.69 468 ARG A C 1
ATOM 3750 O O . ARG A 1 468 ? 12.578 4.377 -28.250 1.00 68.69 468 ARG A O 1
ATOM 3757 N N . LEU A 1 469 ? 10.477 3.706 -28.686 1.00 64.38 469 LEU A N 1
ATOM 3758 C CA . LEU A 1 469 ? 9.871 4.235 -27.466 1.00 64.38 469 LEU A CA 1
ATOM 3759 C C . LEU A 1 469 ? 9.725 3.181 -26.358 1.00 64.38 469 LEU A C 1
ATOM 3761 O O . LEU A 1 469 ? 9.369 3.534 -25.236 1.00 64.38 469 LEU A O 1
ATOM 3765 N N . ARG A 1 470 ? 9.971 1.891 -26.623 1.00 65.81 470 ARG A N 1
ATOM 3766 C CA . ARG A 1 470 ? 9.790 0.834 -25.614 1.00 65.81 470 ARG A CA 1
ATOM 3767 C C . ARG A 1 470 ? 10.895 0.831 -24.570 1.00 65.81 470 ARG A C 1
ATOM 3769 O O . ARG A 1 470 ? 12.083 0.736 -24.869 1.00 65.81 470 ARG A O 1
ATOM 3776 N N . GLY A 1 471 ? 10.477 0.915 -23.310 1.00 70.50 471 GLY A N 1
ATOM 3777 C CA . GLY A 1 471 ? 11.359 0.780 -22.156 1.00 70.50 471 GLY A CA 1
ATOM 3778 C C . GLY A 1 471 ? 11.427 -0.669 -21.707 1.00 70.50 471 GLY A C 1
ATOM 3779 O O . GLY A 1 471 ? 10.599 -1.473 -22.098 1.00 70.50 471 GLY A O 1
ATOM 3780 N N . ARG A 1 472 ? 12.372 -0.999 -20.833 1.00 72.56 472 ARG A N 1
ATOM 3781 C CA . ARG A 1 472 ? 12.457 -2.317 -20.198 1.00 72.56 472 ARG A CA 1
ATOM 3782 C C . ARG A 1 472 ? 11.920 -2.254 -18.768 1.00 72.56 472 ARG A C 1
ATOM 3784 O O . ARG A 1 472 ? 12.349 -1.393 -18.000 1.00 72.56 472 ARG A O 1
ATOM 3791 N N . VAL A 1 473 ? 11.006 -3.153 -18.413 1.00 75.62 473 VAL A N 1
ATOM 3792 C CA . VAL A 1 473 ? 10.359 -3.240 -17.090 1.00 75.62 473 VAL A CA 1
ATOM 3793 C C . VAL A 1 473 ? 10.272 -4.686 -16.613 1.00 75.62 473 VAL A C 1
ATOM 3795 O O . VAL A 1 473 ? 10.431 -5.626 -17.389 1.00 75.62 473 VAL A O 1
ATOM 3798 N N . VAL A 1 474 ? 10.012 -4.876 -15.322 1.00 79.31 474 VAL A N 1
ATOM 3799 C CA . VAL A 1 474 ? 9.738 -6.206 -14.768 1.00 79.31 474 VAL A CA 1
ATOM 3800 C C . VAL A 1 474 ? 8.240 -6.520 -14.839 1.00 79.31 474 VAL A C 1
ATOM 3802 O O . VAL A 1 474 ? 7.420 -5.621 -14.629 1.00 79.31 474 VAL A O 1
ATOM 3805 N N . PRO A 1 475 ? 7.852 -7.777 -15.118 1.00 79.50 475 PRO A N 1
ATOM 3806 C CA . PRO A 1 475 ? 6.463 -8.204 -15.034 1.00 79.50 475 PRO A CA 1
ATOM 3807 C C . PRO A 1 475 ? 5.882 -7.985 -13.634 1.00 79.50 475 PRO A C 1
ATOM 3809 O O . PRO A 1 475 ? 6.530 -8.268 -12.626 1.00 79.50 475 PRO A O 1
ATOM 3812 N N . GLN A 1 476 ? 4.635 -7.523 -13.580 1.00 80.81 476 GLN A N 1
ATOM 3813 C CA . GLN A 1 476 ? 3.894 -7.373 -12.329 1.00 80.81 476 GLN A CA 1
ATOM 3814 C C . GLN A 1 476 ? 3.217 -8.688 -11.938 1.00 80.81 476 GLN A C 1
ATOM 3816 O O . GLN A 1 476 ? 2.689 -9.397 -12.797 1.00 80.81 476 GLN A O 1
ATOM 3821 N N . LEU A 1 477 ? 3.167 -8.977 -10.637 1.00 82.06 477 LEU A N 1
ATOM 3822 C CA . LEU A 1 477 ? 2.461 -10.143 -10.098 1.00 82.06 477 LEU A CA 1
ATOM 3823 C C . LEU A 1 477 ? 0.942 -10.072 -10.271 1.00 82.06 477 LEU A C 1
ATOM 3825 O O . LEU A 1 477 ? 0.304 -11.113 -10.361 1.00 82.06 477 LEU A O 1
ATOM 3829 N N . LEU A 1 478 ? 0.364 -8.870 -10.308 1.00 84.31 478 LEU A N 1
ATOM 3830 C CA . LEU A 1 478 ? -1.084 -8.672 -10.363 1.00 84.31 478 LEU A CA 1
ATOM 3831 C C . LEU A 1 478 ? -1.431 -7.601 -11.406 1.00 84.31 478 LEU A C 1
ATOM 3833 O O . LEU A 1 478 ? -1.598 -6.449 -11.040 1.00 84.31 478 LEU A O 1
ATOM 3837 N N . PRO A 1 479 ? -1.467 -7.907 -12.711 1.00 83.56 479 PRO A N 1
ATOM 3838 C CA . PRO A 1 479 ? -1.772 -6.908 -13.738 1.00 83.56 479 PRO A CA 1
ATOM 3839 C C . PRO A 1 479 ? -3.160 -6.273 -13.556 1.00 83.56 479 PRO A C 1
ATOM 3841 O O . PRO A 1 479 ? -4.076 -6.910 -13.042 1.00 83.56 479 PRO A O 1
ATOM 3844 N N . ASP A 1 480 ? -3.354 -5.044 -14.038 1.00 80.19 480 ASP A N 1
ATOM 3845 C CA . ASP A 1 480 ? -4.643 -4.344 -13.898 1.00 80.19 480 ASP A CA 1
ATOM 3846 C C . ASP A 1 480 ? -5.788 -5.089 -14.607 1.00 80.19 480 ASP A C 1
ATOM 3848 O O . ASP A 1 480 ? -6.868 -5.235 -14.045 1.00 80.19 480 ASP A O 1
ATOM 3852 N N . ALA A 1 481 ? -5.525 -5.681 -15.778 1.00 82.38 481 ALA A N 1
ATOM 3853 C CA . ALA A 1 481 ? -6.489 -6.534 -16.477 1.00 82.38 481 ALA A CA 1
ATOM 3854 C C . ALA A 1 481 ? -6.947 -7.738 -15.632 1.00 82.38 481 ALA A C 1
ATOM 3856 O O . ALA A 1 481 ? -8.113 -8.120 -15.685 1.00 82.38 481 ALA A O 1
ATOM 3857 N N . PHE A 1 482 ? -6.053 -8.312 -14.815 1.00 89.62 482 PHE A N 1
ATOM 3858 C CA . PHE A 1 482 ? -6.426 -9.379 -13.888 1.00 89.62 482 PHE A CA 1
ATOM 3859 C C . PHE A 1 482 ? -7.369 -8.850 -12.804 1.00 89.62 482 PHE A C 1
ATOM 3861 O O . PHE A 1 482 ? -8.410 -9.460 -12.565 1.00 89.62 482 PHE A O 1
ATOM 3868 N N . LEU A 1 483 ? -7.022 -7.721 -12.174 1.00 88.88 483 LEU A N 1
ATOM 3869 C CA . LEU A 1 483 ? -7.835 -7.101 -11.122 1.00 88.88 483 LEU A CA 1
ATOM 3870 C C . LEU A 1 483 ? -9.249 -6.806 -11.620 1.00 88.88 483 LEU A C 1
ATOM 3872 O O . LEU A 1 483 ? -10.221 -7.209 -10.994 1.00 88.88 483 LEU A O 1
ATOM 3876 N N . LEU A 1 484 ? -9.361 -6.155 -12.775 1.00 87.06 484 LEU A N 1
ATOM 3877 C CA . LEU A 1 484 ? -10.647 -5.760 -13.347 1.00 87.06 484 LEU A CA 1
ATOM 3878 C C . LEU A 1 484 ? -11.528 -6.954 -13.740 1.00 87.06 484 LEU A C 1
ATOM 3880 O O . LEU A 1 484 ? -12.748 -6.822 -13.747 1.00 87.06 484 LEU A O 1
ATOM 3884 N N . ALA A 1 485 ? -10.925 -8.097 -14.074 1.00 90.81 485 ALA A N 1
ATOM 3885 C CA . ALA A 1 485 ? -11.652 -9.296 -14.480 1.00 90.81 485 ALA A CA 1
ATOM 3886 C C . ALA A 1 485 ? -12.035 -10.215 -13.307 1.00 90.81 485 ALA A C 1
ATOM 3888 O O . ALA A 1 485 ? -13.018 -10.941 -13.418 1.00 90.81 485 ALA A O 1
ATOM 3889 N N . ASN A 1 486 ? -11.265 -10.214 -12.212 1.00 92.50 486 ASN A N 1
ATOM 3890 C CA . ASN A 1 486 ? -11.378 -11.236 -11.160 1.00 92.50 486 ASN A CA 1
ATOM 3891 C C . ASN A 1 486 ? -11.659 -10.675 -9.757 1.00 92.50 486 ASN A C 1
ATOM 3893 O O . ASN A 1 486 ? -12.006 -11.447 -8.868 1.00 92.50 486 ASN A O 1
ATOM 3897 N N . ALA A 1 487 ? -11.504 -9.367 -9.531 1.00 92.12 487 ALA A N 1
ATOM 3898 C CA . ALA A 1 487 ? -11.696 -8.742 -8.224 1.00 92.12 487 ALA A CA 1
ATOM 3899 C C . ALA A 1 487 ? -12.940 -7.843 -8.200 1.00 92.12 487 ALA A C 1
ATOM 3901 O O . ALA A 1 487 ? -13.141 -7.004 -9.081 1.00 92.12 487 ALA A O 1
ATOM 3902 N N . GLN A 1 488 ? -13.745 -7.967 -7.144 1.00 92.06 488 GLN A N 1
ATOM 3903 C CA . GLN A 1 488 ? -14.922 -7.126 -6.936 1.00 92.06 488 GLN A CA 1
ATOM 3904 C C . GLN A 1 488 ? -14.549 -5.805 -6.245 1.00 92.06 488 GLN A C 1
ATOM 3906 O O . GLN A 1 488 ? -13.841 -5.801 -5.235 1.00 92.06 488 GLN A O 1
ATOM 3911 N N . GLU A 1 489 ? -15.048 -4.686 -6.781 1.00 92.44 489 GLU A N 1
ATOM 3912 C CA . GLU A 1 489 ? -14.779 -3.342 -6.257 1.00 92.44 489 GLU A CA 1
ATOM 3913 C C . GLU A 1 489 ? -15.185 -3.215 -4.781 1.00 92.44 489 GLU A C 1
ATOM 3915 O O . GLU A 1 489 ? -16.273 -3.647 -4.389 1.00 92.44 489 GLU A O 1
ATOM 3920 N N . ARG A 1 490 ? -14.309 -2.605 -3.965 1.00 91.19 490 ARG A N 1
ATOM 3921 C CA . ARG A 1 490 ? -14.493 -2.386 -2.514 1.00 91.19 490 ARG A CA 1
ATOM 3922 C C . ARG A 1 490 ? -14.714 -3.664 -1.705 1.00 91.19 490 ARG A C 1
ATOM 3924 O O . ARG A 1 490 ? -15.208 -3.605 -0.582 1.00 91.19 490 ARG A O 1
ATOM 3931 N N . GLN A 1 491 ? -14.344 -4.817 -2.254 1.00 91.12 491 GLN A N 1
ATOM 3932 C CA . GLN A 1 491 ? -14.384 -6.083 -1.539 1.00 91.12 491 GLN A CA 1
ATOM 3933 C C . GLN A 1 491 ? -12.972 -6.609 -1.292 1.00 91.12 491 GLN A C 1
ATOM 3935 O O . GLN A 1 491 ? -12.034 -6.407 -2.081 1.00 91.12 491 GLN A O 1
ATOM 3940 N N . GLY A 1 492 ? -12.837 -7.301 -0.160 1.00 87.19 492 GLY A N 1
ATOM 3941 C CA . GLY A 1 492 ? -11.640 -8.064 0.159 1.00 87.19 492 GLY A CA 1
ATOM 3942 C C . GLY A 1 492 ? -11.405 -9.202 -0.833 1.00 87.19 492 GLY A C 1
ATOM 3943 O O . GLY A 1 492 ? -12.162 -9.408 -1.782 1.00 87.19 492 GLY A O 1
ATOM 3944 N N . VAL A 1 493 ? -10.317 -9.937 -0.625 1.00 86.00 493 VAL A N 1
ATOM 3945 C CA . VAL A 1 493 ? -10.000 -11.106 -1.451 1.00 86.00 493 VAL A CA 1
ATOM 3946 C C . VAL A 1 493 ? -11.058 -12.190 -1.246 1.00 86.00 493 VAL A C 1
ATOM 3948 O O . VAL A 1 493 ? -11.412 -12.509 -0.110 1.00 86.00 493 VAL A O 1
ATOM 3951 N N . CYS A 1 494 ? -11.533 -12.765 -2.349 1.00 85.50 494 CYS A N 1
ATOM 3952 C CA . CYS A 1 494 ? -12.450 -13.903 -2.356 1.00 85.50 494 CYS A CA 1
ATOM 3953 C C . CYS A 1 494 ? -11.756 -15.176 -2.857 1.00 85.50 494 CYS A C 1
ATOM 3955 O O . CYS A 1 494 ? -10.623 -15.146 -3.353 1.00 85.50 494 CYS A O 1
ATOM 3957 N N . ARG A 1 495 ? -12.442 -16.314 -2.721 1.00 83.00 495 ARG A N 1
ATOM 3958 C CA . ARG A 1 495 ? -11.897 -17.618 -3.101 1.00 83.00 495 ARG A CA 1
ATOM 3959 C C . ARG A 1 495 ? -11.684 -17.717 -4.607 1.00 83.00 495 ARG A C 1
ATOM 3961 O O . ARG A 1 495 ? -10.656 -18.226 -5.043 1.00 83.00 495 ARG A O 1
ATOM 3968 N N . GLU A 1 496 ? -12.619 -17.179 -5.372 1.00 89.00 496 GLU A N 1
ATOM 3969 C CA . GLU A 1 496 ? -12.616 -17.164 -6.829 1.00 89.00 496 GLU A CA 1
ATOM 3970 C C . GLU A 1 496 ? -11.421 -16.368 -7.363 1.00 89.00 496 GLU A C 1
ATOM 3972 O O . GLU A 1 496 ? -10.694 -16.836 -8.239 1.00 89.00 496 GLU A O 1
ATOM 3977 N N . GLU A 1 497 ? -11.162 -15.194 -6.784 1.00 90.50 497 GLU A N 1
ATOM 3978 C CA . GLU A 1 497 ? -9.999 -14.380 -7.133 1.00 90.50 497 GLU A CA 1
ATOM 3979 C C . GLU A 1 497 ? -8.688 -15.089 -6.785 1.00 90.50 497 GLU A C 1
ATOM 3981 O O . GLU A 1 497 ? -7.739 -15.050 -7.569 1.00 90.50 497 GLU A O 1
ATOM 3986 N N . TRP A 1 498 ? -8.625 -15.762 -5.632 1.00 85.62 498 TRP A N 1
ATOM 3987 C CA . TRP A 1 498 ? -7.463 -16.571 -5.275 1.00 85.62 498 TRP A CA 1
ATOM 3988 C C . TRP A 1 498 ? -7.212 -17.687 -6.291 1.00 85.62 498 TRP A C 1
ATOM 3990 O O . TRP A 1 498 ? -6.084 -17.846 -6.763 1.00 85.62 498 TRP A O 1
ATOM 4000 N N . ASP A 1 499 ? -8.242 -18.451 -6.646 1.00 85.25 499 ASP A N 1
ATOM 4001 C CA . ASP A 1 499 ? -8.101 -19.566 -7.578 1.00 85.25 499 ASP A CA 1
ATOM 4002 C C . ASP A 1 499 ? -7.681 -19.057 -8.975 1.00 85.25 499 ASP A C 1
ATOM 4004 O O . ASP A 1 499 ? -6.787 -19.635 -9.606 1.00 85.25 499 ASP A O 1
ATOM 4008 N N . ALA A 1 500 ? -8.215 -17.911 -9.415 1.00 89.62 500 ALA A N 1
ATOM 4009 C CA . ALA A 1 500 ? -7.781 -17.226 -10.634 1.00 89.62 500 ALA A CA 1
ATOM 4010 C C . ALA A 1 500 ? -6.320 -16.747 -10.552 1.00 89.62 500 ALA A C 1
ATOM 4012 O O . ALA A 1 500 ? -5.550 -16.919 -11.505 1.00 89.62 500 ALA A O 1
ATOM 4013 N N . PHE A 1 501 ? -5.906 -16.180 -9.415 1.00 87.88 501 PHE A N 1
ATOM 4014 C CA . PHE A 1 501 ? -4.527 -15.744 -9.190 1.00 87.88 501 PHE A CA 1
ATOM 4015 C C . PHE A 1 501 ? -3.563 -16.930 -9.254 1.00 87.88 501 PHE A C 1
ATOM 4017 O O . PHE A 1 501 ? -2.544 -16.860 -9.942 1.00 87.88 501 PHE A O 1
ATOM 4024 N N . CYS A 1 502 ? -3.901 -18.048 -8.608 1.00 83.12 502 CYS A N 1
ATOM 4025 C CA . CYS A 1 502 ? -3.133 -19.287 -8.689 1.00 83.12 502 CYS A CA 1
ATOM 4026 C C . CYS A 1 502 ? -2.997 -19.792 -10.125 1.00 83.12 502 CYS A C 1
ATOM 4028 O O . CYS A 1 502 ? -1.899 -20.185 -10.521 1.00 83.12 502 CYS A O 1
ATOM 4030 N N . ALA A 1 503 ? -4.076 -19.760 -10.910 1.00 86.06 503 ALA A N 1
ATOM 4031 C CA . ALA A 1 503 ? -4.042 -20.160 -12.312 1.00 86.06 503 ALA A CA 1
ATOM 4032 C C . ALA A 1 503 ? -3.111 -19.259 -13.144 1.00 86.06 503 ALA A C 1
ATOM 4034 O O . ALA A 1 503 ? -2.269 -19.768 -13.883 1.00 86.06 503 ALA A O 1
ATOM 4035 N N . MET A 1 504 ? -3.198 -17.935 -12.972 1.00 86.56 504 MET A N 1
ATOM 4036 C CA . MET A 1 504 ? -2.340 -16.960 -13.660 1.00 86.56 504 MET A CA 1
ATOM 4037 C C . MET A 1 504 ? -0.862 -17.079 -13.248 1.00 86.56 504 MET A C 1
ATOM 4039 O O . MET A 1 504 ? 0.039 -16.917 -14.075 1.00 86.56 504 MET A O 1
ATOM 4043 N N . ALA A 1 505 ? -0.601 -17.335 -11.966 1.00 79.75 505 ALA A N 1
ATOM 4044 C CA . ALA A 1 505 ? 0.742 -17.398 -11.398 1.00 79.75 505 ALA A CA 1
ATOM 4045 C C . ALA A 1 505 ? 1.391 -18.791 -11.509 1.00 79.75 505 ALA A C 1
ATOM 4047 O O . ALA A 1 505 ? 2.574 -18.946 -11.173 1.00 79.75 505 ALA A O 1
ATOM 4048 N N . LYS A 1 506 ? 0.657 -19.807 -11.985 1.00 78.06 506 LYS A N 1
ATOM 4049 C CA . LYS A 1 506 ? 1.157 -21.175 -12.167 1.00 78.06 506 LYS A CA 1
ATOM 4050 C C . LYS A 1 506 ? 2.393 -21.174 -13.077 1.00 78.06 506 LYS A C 1
ATOM 4052 O O . LYS A 1 506 ? 2.395 -20.568 -14.143 1.00 78.06 506 LYS A O 1
ATOM 4057 N N . GLY A 1 507 ? 3.483 -21.801 -12.627 1.00 67.12 507 GLY A N 1
ATOM 4058 C CA . GLY A 1 507 ? 4.769 -21.832 -13.346 1.00 67.12 507 GLY A CA 1
ATOM 4059 C C . GLY A 1 507 ? 5.639 -20.564 -13.242 1.00 67.12 507 GLY A C 1
ATOM 4060 O O . GLY A 1 507 ? 6.832 -20.631 -13.546 1.00 67.12 507 GLY A O 1
ATOM 4061 N N . LYS A 1 508 ? 5.097 -19.431 -12.766 1.00 67.94 508 LYS A N 1
ATOM 4062 C CA . LYS A 1 508 ? 5.875 -18.224 -12.417 1.00 67.94 508 LYS A CA 1
ATOM 4063 C C . LYS A 1 508 ? 6.207 -18.187 -10.930 1.00 67.94 508 LYS A C 1
ATOM 4065 O O . LYS A 1 508 ? 7.374 -18.115 -10.571 1.00 67.94 508 LYS A O 1
ATOM 4070 N N . LEU A 1 509 ? 5.174 -18.249 -10.088 1.00 71.12 509 LEU A N 1
ATOM 4071 C CA . LEU A 1 509 ? 5.305 -18.202 -8.633 1.00 71.12 509 LEU A CA 1
ATOM 4072 C C . LEU A 1 509 ? 5.373 -19.610 -8.021 1.00 71.12 509 LEU A C 1
ATOM 4074 O O . LEU A 1 509 ? 6.120 -19.819 -7.079 1.00 71.12 509 LEU A O 1
ATOM 4078 N N . PHE A 1 510 ? 4.634 -20.575 -8.585 1.00 64.38 510 PHE A N 1
ATOM 4079 C CA . PHE A 1 510 ? 4.450 -21.927 -8.030 1.00 64.38 510 PHE A CA 1
ATOM 4080 C C . PHE A 1 510 ? 5.052 -23.023 -8.929 1.00 64.38 510 PHE A C 1
ATOM 4082 O O . PHE A 1 510 ? 4.318 -23.857 -9.462 1.00 64.38 510 PHE A O 1
ATOM 4089 N N . ARG A 1 511 ? 6.356 -22.973 -9.228 1.00 59.56 511 ARG A N 1
ATOM 4090 C CA . ARG A 1 511 ? 6.979 -23.973 -10.119 1.00 59.56 511 ARG A CA 1
ATOM 4091 C C . ARG A 1 511 ? 6.916 -25.373 -9.501 1.00 59.56 511 ARG A C 1
ATOM 4093 O O . ARG A 1 511 ? 7.238 -25.538 -8.334 1.00 59.56 511 ARG A O 1
ATOM 4100 N N . GLU A 1 512 ? 6.557 -26.373 -10.306 1.00 49.00 512 GLU A N 1
ATOM 4101 C CA . GLU A 1 512 ? 6.798 -27.776 -9.956 1.00 49.00 512 GLU A CA 1
ATOM 4102 C C . GLU A 1 512 ? 8.299 -28.074 -10.097 1.00 49.00 512 GLU A C 1
ATOM 4104 O O . GLU A 1 512 ? 8.948 -27.516 -10.993 1.00 49.00 512 GLU A O 1
ATOM 4109 N N . PRO A 1 513 ? 8.879 -28.933 -9.240 1.00 44.97 513 PRO A N 1
ATOM 4110 C CA . PRO A 1 513 ? 10.281 -29.274 -9.365 1.00 44.97 513 PRO A CA 1
ATOM 4111 C C . PRO A 1 513 ? 10.4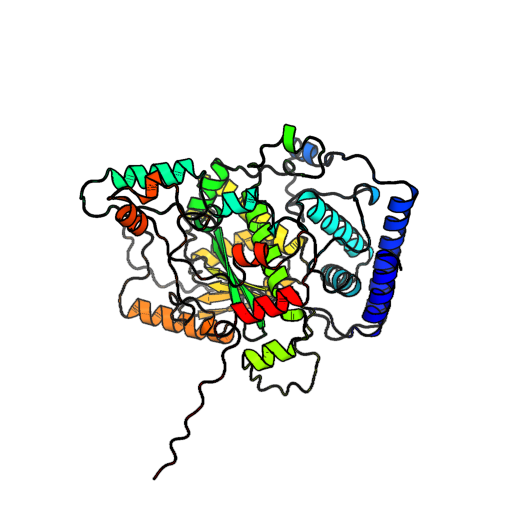83 -29.961 -10.713 1.00 44.97 513 PRO A C 1
ATOM 4113 O O . PRO A 1 513 ? 9.718 -30.854 -11.083 1.00 44.97 513 PRO A O 1
ATOM 4116 N N . ALA A 1 514 ? 11.528 -29.560 -11.441 1.00 43.72 514 ALA A N 1
ATOM 4117 C CA . ALA A 1 514 ? 11.989 -30.332 -12.583 1.00 43.72 514 ALA A CA 1
ATOM 4118 C C . ALA A 1 514 ? 12.193 -31.767 -12.091 1.00 43.72 514 ALA A C 1
ATOM 4120 O O . ALA A 1 514 ? 12.976 -31.997 -11.167 1.00 43.72 514 ALA A O 1
ATOM 4121 N N . SER A 1 515 ? 11.441 -32.715 -12.651 1.00 37.56 515 SER A N 1
ATOM 4122 C CA . SER A 1 515 ? 11.600 -34.126 -12.334 1.00 37.56 515 SER A CA 1
ATOM 4123 C C . SER A 1 515 ? 13.075 -34.463 -12.508 1.00 37.56 515 SER A C 1
ATOM 4125 O O . SER A 1 515 ? 13.585 -34.427 -13.630 1.00 37.56 515 SER A O 1
ATOM 4127 N N . ILE A 1 516 ? 13.767 -34.747 -11.405 1.00 38.06 516 ILE A N 1
ATOM 4128 C CA . ILE A 1 516 ? 15.107 -35.312 -11.448 1.00 38.06 516 ILE A CA 1
ATOM 4129 C C . ILE A 1 516 ? 14.920 -36.667 -12.124 1.00 38.06 516 ILE A C 1
ATOM 4131 O O . ILE A 1 516 ? 14.526 -37.642 -11.483 1.00 38.06 516 ILE A O 1
ATOM 4135 N N . GLN A 1 517 ? 15.132 -36.720 -13.440 1.00 33.88 517 GLN A N 1
ATOM 4136 C CA . GLN A 1 517 ? 15.371 -37.975 -14.127 1.00 33.88 517 GLN A CA 1
ATOM 4137 C C . GLN A 1 517 ? 16.629 -38.541 -13.481 1.00 33.88 517 GLN A C 1
ATOM 4139 O O . GLN A 1 517 ? 17.748 -38.142 -13.795 1.00 33.88 517 GLN A O 1
ATOM 4144 N N . ARG A 1 518 ? 16.436 -39.433 -12.506 1.00 33.22 518 ARG A N 1
ATOM 4145 C CA . ARG A 1 518 ? 17.487 -40.315 -12.022 1.00 33.22 518 ARG A CA 1
ATOM 4146 C C . ARG A 1 518 ? 17.886 -41.176 -13.213 1.00 33.22 518 ARG A C 1
ATOM 4148 O O . ARG A 1 518 ? 17.272 -42.209 -13.469 1.00 33.22 518 ARG A O 1
ATOM 4155 N N . SER A 1 519 ? 18.887 -40.729 -13.963 1.00 36.78 519 SER A N 1
ATOM 4156 C CA . SER A 1 519 ? 19.660 -41.607 -14.825 1.00 36.78 519 SER A CA 1
ATOM 4157 C C . SER A 1 519 ? 20.248 -42.679 -13.914 1.00 36.78 519 SER A C 1
ATOM 4159 O O . SER A 1 519 ? 21.128 -42.404 -13.098 1.00 36.78 519 SER A O 1
ATOM 4161 N N . SER A 1 520 ? 19.672 -43.875 -13.981 1.00 30.55 520 SER A N 1
ATOM 4162 C CA . SER A 1 520 ? 20.224 -45.045 -13.309 1.00 30.55 520 SER A CA 1
ATOM 4163 C C . SER A 1 520 ? 21.579 -45.333 -13.960 1.00 30.55 520 SER A C 1
ATOM 4165 O O . SER A 1 520 ? 21.631 -45.361 -15.192 1.00 30.55 520 SER A O 1
ATOM 4167 N N . PRO A 1 521 ? 22.670 -45.495 -13.196 1.00 46.38 521 PRO A N 1
ATOM 4168 C CA . PRO A 1 521 ? 23.930 -45.907 -13.782 1.00 46.38 521 PRO A CA 1
ATOM 4169 C C . PRO A 1 521 ? 23.787 -47.363 -14.230 1.00 46.38 521 PRO A C 1
ATOM 4171 O O . PRO A 1 521 ? 23.457 -48.230 -13.419 1.00 46.38 521 PRO A O 1
ATOM 4174 N N . SER A 1 522 ? 23.963 -47.583 -15.532 1.00 41.12 522 SER A N 1
ATOM 4175 C CA . SER A 1 522 ? 24.156 -48.893 -16.159 1.00 41.12 522 SER A CA 1
ATOM 4176 C C . SER A 1 522 ? 25.536 -49.450 -15.855 1.00 41.12 522 SER A C 1
ATOM 4178 O O . SER A 1 522 ? 26.488 -48.639 -15.965 1.00 41.12 522 SER A O 1
#

Mean predicted aligned error: 12.16 Å

Nearest PDB structures (foldseek):
  4omk-assembly2_B  TM=7.275E-01  e=2.250E-07  Homo sapiens
  7y11-assembly1_A  TM=6.701E-01  e=1.175E-06  Arabidopsis thaliana
  6w32-assembly1_B  TM=6.230E-01  e=4.255E-05  Saccharomyces cerevisiae YJM789
  6w32-assembly3_C  TM=6.857E-01  e=3.093E-04  Saccharomyces cerevisiae YJM789
  3hy5-assembly1_A  TM=4.607E-01  e=5.199E-04  Homo sapiens

InterPro domains:
  IPR001251 CRAL-TRIO lipid binding domain [PF00650] (291-380)
  IPR001251 CRAL-TRIO lipid binding domain [PS50191] (244-443)
  IPR001251 CRAL-TRIO lipid binding domain [cd00170] (288-388)
  IPR036273 CRAL/TRIO, N-terminal domain superfamily [SSF46938] (68-143)
  IPR036865 CRAL-TRIO lipid binding domain superfamily [G3DSA:3.40.525.10] (86-461)
  IPR036865 CRAL-TRIO lipid binding domain superfamily [SSF52087] (190-379)
  IPR051026 Phosphatidylinositol/phosphatidylcholine transfer [PTHR45657] (69-401)

pLDDT: mean 71.95, std 18.41, range [25.16, 98.62]